Protein AF-A0A8T4QTR8-F1 (afdb_monomer_lite)

pLDDT: mean 73.69, std 17.71, range [35.28, 96.38]

Radius of gyration: 70.91 Å; chains: 1; bounding box: 138×70×198 Å

Secondary structure (DSSP, 8-state):
-------HHHHHHHHHTTB-TTS-B-HHHHHHHHHHHHHHHHHHHHH----HHHHHHHHHHHHHHHHHHHTS-HHHHHHHHHHHHHHHHHHHHHHHHHHHHHHHHHHHHHHHHHHHHHHHHHHHHTT--TTHHHHTTS---HHHHHHHHHHHHHHHHHHHHHHHHHHHHHHHHHHHHHHHHHHHHHHHHHHHHHHHHHHHHHHHHHHHHHHHHHHHHHHHHHHHHHHHHHHHHHHHHHHHHHHHHHHHHHHHHHHHHHHHHHHHHHHHHHHHHHHHHHHHHHHHHHHHHHHHHHHHHHHHHHHHHHHHHHHHHSS---HHHHHHHHHHHHHTT-HHHHHHHHHHHHHHH--HHHHHHHHHHHHHTT-HHHHHHHHHHHHHH-TT-HHHHHHHHHHHHHHHHHHHHHHHTT-HHHHHHHHHHHHHH-TT-HHHHHHHHHHHHHTT-HHHHHHHHHTS-TTSTHHHHHHHHHHHHS---

Foldseek 3Di:
DPDDPDDLVNLVVVQVVQQDPVRDGPVVVNVVVVVVVVVVLVVVCVVDPDDPVSVVSVVVVVVSVVVVVVPDPPVVNVVVLVVVLVVLVVVLVVLVVVLVVLVVVLVVLVVVLVVLVVVLVVLVVVVDDPVVVVVVVDDDDPVVVVVSVVVNVVSVVVSVVSVVVSVVSVVVSVVSVVVSVVSVVVSVVSVVVVVVVVVVVVVVVVVVVVVVVVVVVVVVVVVVVVVVVVVVVVVVVVVVVVVVVVVVVVVVVVVVVVVVVVVVVVVVVVVVVVVVVVVVVVVVVVVVVVVVVVVVVVVVVVVVVVVVVVVVPPDDDDLVVLLVVLVVCVVVVVLVVSLVSLVVSCVVPNDLVSLQSNLVSCVVVVNLLSSLQSLLSSCVVPVPPVSSVVSNVVSLVVLLVQLVVCVVVLVLVSNLVSLVSNCSSPVLDLSSLQSNLVSCVVVVVLVSSLVSLVSHDPPDPSVVSNVVSCVVPDPDD

Structure (mmCIF, N/CA/C/O backbone):
data_AF-A0A8T4QTR8-F1
#
_entry.id   AF-A0A8T4QTR8-F1
#
loop_
_atom_site.group_PDB
_atom_site.id
_atom_site.type_symbol
_atom_site.label_atom_id
_atom_site.label_alt_id
_atom_site.label_comp_id
_atom_site.label_asym_id
_atom_site.label_entity_id
_atom_site.label_seq_id
_atom_site.pdbx_PDB_ins_code
_atom_site.Cartn_x
_atom_site.Cartn_y
_atom_site.Cartn_z
_atom_site.occupancy
_atom_site.B_iso_or_equiv
_atom_site.auth_seq_id
_atom_site.auth_comp_id
_atom_site.auth_asym_id
_atom_site.auth_atom_id
_atom_site.pdbx_PDB_model_num
ATOM 1 N N . MET A 1 1 ? 5.117 -8.647 62.233 1.00 35.28 1 MET A N 1
ATOM 2 C CA . MET A 1 1 ? 3.847 -9.355 62.483 1.00 35.28 1 MET A CA 1
ATOM 3 C C . MET A 1 1 ? 3.310 -9.824 61.140 1.00 35.28 1 MET A C 1
ATOM 5 O O . MET A 1 1 ? 2.386 -9.242 60.594 1.00 35.28 1 MET A O 1
ATOM 9 N N . ALA A 1 2 ? 4.007 -10.795 60.562 1.00 36.03 2 ALA A N 1
ATOM 10 C CA . ALA A 1 2 ? 3.482 -11.657 59.514 1.00 36.03 2 ALA A CA 1
ATOM 11 C C . ALA A 1 2 ? 3.079 -12.959 60.226 1.00 36.03 2 ALA A C 1
ATOM 13 O O . ALA A 1 2 ? 3.662 -13.251 61.270 1.00 36.03 2 ALA A O 1
ATOM 14 N N . ASP A 1 3 ? 2.081 -13.654 59.689 1.00 39.19 3 ASP A N 1
ATOM 15 C CA . ASP A 1 3 ? 1.250 -14.703 60.306 1.00 39.19 3 ASP A CA 1
ATOM 16 C C . ASP A 1 3 ? 0.107 -14.160 61.172 1.00 39.19 3 ASP A C 1
ATOM 18 O O . ASP A 1 3 ? 0.117 -14.214 62.400 1.00 39.19 3 ASP A O 1
ATOM 22 N N . ASN A 1 4 ? -0.910 -13.619 60.495 1.00 38.12 4 ASN A N 1
ATOM 23 C CA . ASN A 1 4 ? -2.220 -13.364 61.087 1.00 38.12 4 ASN A CA 1
ATOM 24 C C . ASN A 1 4 ? -3.255 -14.289 60.411 1.00 38.12 4 ASN A C 1
ATOM 26 O O . ASN A 1 4 ? -3.691 -13.965 59.305 1.00 38.12 4 ASN A O 1
ATOM 30 N N . PRO A 1 5 ? -3.643 -15.423 61.026 1.00 39.50 5 PRO A N 1
ATOM 31 C CA . PRO A 1 5 ? -4.573 -16.407 60.453 1.00 39.50 5 PRO A CA 1
ATOM 32 C C . PRO A 1 5 ? -6.043 -15.980 60.631 1.00 39.50 5 PRO A C 1
ATOM 34 O O . PRO A 1 5 ? -6.904 -16.760 61.018 1.00 39.50 5 PRO A O 1
ATOM 37 N N . PHE A 1 6 ? -6.330 -14.683 60.498 1.00 49.12 6 PHE A N 1
ATOM 38 C CA . PHE A 1 6 ? -7.639 -14.110 60.831 1.00 49.12 6 PHE A CA 1
ATOM 39 C C . PHE A 1 6 ? -8.068 -13.057 59.812 1.00 49.12 6 PHE A C 1
ATOM 41 O O . PHE A 1 6 ? -8.551 -11.975 60.151 1.00 49.12 6 PHE A O 1
ATOM 48 N N . THR A 1 7 ? -7.889 -13.363 58.530 1.00 48.06 7 THR A N 1
ATOM 49 C CA . THR A 1 7 ? -8.522 -12.579 57.467 1.00 48.06 7 THR A CA 1
ATOM 50 C C . THR A 1 7 ? -9.930 -13.124 57.221 1.00 48.06 7 THR A C 1
ATOM 52 O O . THR A 1 7 ? -10.132 -14.333 57.187 1.00 48.06 7 THR A O 1
ATOM 55 N N . GLY A 1 8 ? -10.929 -12.252 57.025 1.00 46.72 8 GLY A N 1
ATOM 56 C CA . GLY A 1 8 ? -12.316 -12.655 56.714 1.00 46.72 8 GLY A CA 1
ATOM 57 C C . GLY A 1 8 ? -12.463 -13.531 55.456 1.00 46.72 8 GLY A C 1
ATOM 58 O O . GLY A 1 8 ? -13.538 -14.059 55.191 1.00 46.72 8 GLY A O 1
ATOM 59 N N . LEU A 1 9 ? -11.375 -13.714 54.703 1.00 45.72 9 LEU A N 1
ATOM 60 C CA . LEU A 1 9 ? -11.247 -14.656 53.598 1.00 45.72 9 LEU A CA 1
ATOM 61 C C . LEU A 1 9 ? -11.199 -16.119 54.064 1.00 45.72 9 LEU A C 1
ATOM 63 O O . LEU A 1 9 ? -11.743 -16.968 53.368 1.00 45.72 9 LEU A O 1
ATOM 67 N N . GLU A 1 10 ? -10.620 -16.419 55.230 1.00 54.22 10 GLU A N 1
ATOM 68 C CA . GLU A 1 10 ? -10.516 -17.796 55.742 1.00 54.22 10 GLU A CA 1
ATOM 69 C C . GLU A 1 10 ? -11.869 -18.330 56.213 1.00 54.22 10 GLU A C 1
ATOM 71 O O . GLU A 1 10 ? -12.256 -19.424 55.823 1.00 54.22 10 GLU A O 1
ATOM 76 N N . LEU A 1 11 ? -12.649 -17.523 56.944 1.00 53.59 11 LEU A N 1
ATOM 77 C CA . LEU A 1 11 ? -14.011 -17.902 57.341 1.00 53.59 11 LEU A CA 1
ATOM 78 C C . LEU A 1 11 ? -14.922 -18.055 56.113 1.00 53.59 11 LEU A C 1
ATOM 80 O O . LEU A 1 11 ? -15.773 -18.934 56.067 1.00 53.59 11 LEU A O 1
ATOM 84 N N . ARG A 1 12 ? -14.732 -17.217 55.087 1.00 51.62 12 ARG A N 1
ATOM 85 C CA . ARG A 1 12 ? -15.481 -17.322 53.829 1.00 51.62 12 ARG A CA 1
ATOM 86 C C . ARG A 1 12 ? -15.112 -18.587 53.049 1.00 51.62 12 ARG A C 1
ATOM 88 O O . ARG A 1 12 ? -15.999 -19.188 52.456 1.00 51.62 12 ARG A O 1
ATOM 95 N N . ALA A 1 13 ? -13.841 -18.987 53.062 1.00 53.78 13 ALA A N 1
ATOM 96 C CA . ALA A 1 13 ? -13.378 -20.240 52.470 1.00 53.78 13 ALA A CA 1
ATOM 97 C C . ALA A 1 13 ? -13.906 -21.465 53.236 1.00 53.78 13 ALA A C 1
ATOM 99 O O . ALA A 1 13 ? -14.426 -22.381 52.616 1.00 53.78 13 ALA A O 1
ATOM 100 N N . GLU A 1 14 ? -13.869 -21.437 54.569 1.00 60.19 14 GLU A N 1
ATOM 101 C CA . GLU A 1 14 ? -14.395 -22.505 55.432 1.00 60.19 14 GLU A CA 1
ATOM 102 C C . GLU A 1 14 ? -15.915 -22.675 55.262 1.00 60.19 14 GLU A C 1
ATOM 104 O O . GLU A 1 14 ? -16.424 -23.788 55.243 1.00 60.19 14 GLU A O 1
ATOM 109 N N . LEU A 1 15 ? -16.652 -21.579 55.052 1.00 56.47 15 LEU A N 1
ATOM 110 C CA . LEU A 1 15 ? -18.098 -21.613 54.799 1.00 56.47 15 LEU A CA 1
ATOM 111 C C . LEU A 1 15 ? -18.472 -22.059 53.372 1.00 56.47 15 LEU A C 1
ATOM 113 O O . LEU A 1 15 ? -19.600 -22.507 53.157 1.00 56.47 15 LEU A O 1
ATOM 117 N N . LEU A 1 16 ? -17.552 -21.958 52.405 1.00 58.28 16 LEU A N 1
ATOM 118 C CA . LEU A 1 16 ? -17.767 -22.414 51.025 1.00 58.28 16 LEU A CA 1
ATOM 119 C C . LEU A 1 16 ? -17.803 -23.945 50.913 1.00 58.28 16 LEU A C 1
ATOM 121 O O . LEU A 1 16 ? -18.502 -24.460 50.043 1.00 58.28 16 LEU A O 1
ATOM 125 N N . ASP A 1 17 ? -17.147 -24.666 51.824 1.00 65.12 17 ASP A N 1
ATOM 126 C CA . ASP A 1 17 ? -17.184 -26.136 51.877 1.00 65.12 17 ASP A CA 1
ATOM 127 C C . ASP A 1 17 ? -18.569 -26.690 52.271 1.00 65.12 17 ASP A C 1
ATOM 129 O O . ASP A 1 17 ? -18.855 -27.869 52.066 1.00 65.12 17 ASP A O 1
ATOM 133 N N . TYR A 1 18 ? -19.460 -25.833 52.782 1.00 60.97 18 TYR A N 1
ATOM 134 C CA . TYR A 1 18 ? -20.835 -26.176 53.171 1.00 60.97 18 TYR A CA 1
ATOM 135 C C . TYR A 1 18 ? -21.886 -25.744 52.134 1.00 60.97 18 TYR A C 1
ATOM 137 O O . TYR A 1 18 ? -23.094 -25.762 52.412 1.00 60.97 18 TYR A O 1
ATOM 145 N N . VAL A 1 19 ? -21.438 -25.357 50.933 1.00 55.28 19 VAL A N 1
ATOM 146 C CA . VAL A 1 19 ? -22.296 -25.116 49.767 1.00 55.28 19 VAL A CA 1
ATOM 147 C C . VAL A 1 19 ? -22.664 -26.457 49.142 1.00 55.28 19 VAL A C 1
ATOM 149 O O . VAL A 1 19 ? -21.808 -27.220 48.696 1.00 55.28 19 VAL A O 1
ATOM 152 N N . LYS A 1 20 ? -23.960 -26.757 49.092 1.00 59.62 20 LYS A N 1
ATOM 153 C CA . LYS A 1 20 ? -24.476 -27.938 48.401 1.00 59.62 20 LYS A CA 1
ATOM 154 C C . LYS A 1 20 ? -24.263 -27.804 46.887 1.00 59.62 20 LYS A C 1
ATOM 156 O O . LYS A 1 20 ? -24.171 -26.692 46.370 1.00 59.62 20 LYS A O 1
ATOM 161 N N . PRO A 1 21 ? -24.268 -28.919 46.134 1.00 53.31 21 PRO A N 1
ATOM 162 C CA . PRO A 1 21 ? -24.103 -28.894 44.677 1.00 53.31 21 PRO A CA 1
ATOM 163 C C . PRO A 1 21 ? -25.134 -28.037 43.924 1.00 53.31 21 PRO A C 1
ATOM 165 O O . PRO A 1 21 ? -24.883 -27.637 42.791 1.00 53.31 21 PRO A O 1
ATOM 168 N N . ASP A 1 22 ? -26.289 -27.763 44.537 1.00 56.75 22 ASP A N 1
ATOM 169 C CA . ASP A 1 22 ? -27.347 -26.902 43.998 1.00 56.75 22 ASP A CA 1
ATOM 170 C C . ASP A 1 22 ? -27.155 -25.406 44.321 1.00 56.75 22 ASP A C 1
ATOM 172 O O . ASP A 1 22 ? -28.000 -24.587 43.963 1.00 56.75 22 ASP A O 1
ATOM 176 N N . GLY A 1 23 ? -26.049 -25.037 44.975 1.00 48.72 23 GLY A N 1
ATOM 177 C CA . GLY A 1 23 ? -25.730 -23.665 45.367 1.00 48.72 23 GLY A CA 1
ATOM 178 C C . GLY A 1 23 ? -26.391 -23.207 46.669 1.00 48.72 23 GLY A C 1
ATOM 179 O O . GLY A 1 23 ? -26.149 -22.079 47.091 1.00 48.72 23 GLY A O 1
ATOM 180 N N . SER A 1 24 ? -27.194 -24.053 47.324 1.00 55.78 24 SER A N 1
ATOM 181 C CA . SER A 1 24 ? -27.795 -23.740 48.624 1.00 55.78 24 SER A CA 1
ATOM 182 C C . SER A 1 24 ? -26.872 -24.124 49.784 1.00 55.78 24 SER A C 1
ATOM 184 O O . SER A 1 24 ? -26.074 -25.054 49.698 1.00 55.78 24 SER A O 1
ATOM 186 N N . TYR A 1 25 ? -26.960 -23.416 50.904 1.00 59.28 25 TYR A N 1
ATOM 187 C CA . TYR A 1 25 ? -26.072 -23.631 52.047 1.00 59.28 25 TYR A CA 1
ATOM 188 C C . TYR A 1 25 ? -26.651 -24.646 53.048 1.00 59.28 25 TYR A C 1
ATOM 190 O O . TYR A 1 25 ? -27.859 -24.666 53.308 1.00 59.28 25 TYR A O 1
ATOM 198 N N . ASN A 1 26 ? -25.808 -25.482 53.670 1.00 67.31 26 ASN A N 1
ATOM 199 C CA . ASN A 1 26 ? -26.235 -26.307 54.807 1.00 67.31 26 ASN A CA 1
ATOM 200 C C . ASN A 1 26 ? -26.279 -25.480 56.105 1.00 67.31 26 ASN A C 1
ATOM 202 O O . ASN A 1 26 ? -25.357 -25.495 56.918 1.00 67.31 26 ASN A O 1
ATOM 206 N N . LEU A 1 27 ? -27.374 -24.740 56.294 1.00 53.59 27 LEU A N 1
ATOM 207 C CA . LEU A 1 27 ? -27.532 -23.756 57.372 1.00 53.59 27 LEU A CA 1
ATOM 208 C C . LEU A 1 27 ? -27.336 -24.327 58.787 1.00 53.59 27 LEU A C 1
ATOM 210 O O . LEU A 1 27 ? -26.808 -23.626 59.643 1.00 53.59 27 LEU A O 1
ATOM 214 N N . ALA A 1 28 ? -27.707 -25.587 59.036 1.00 56.06 28 ALA A N 1
ATOM 215 C CA . ALA A 1 28 ? -27.537 -26.214 60.350 1.00 56.06 28 ALA A CA 1
ATOM 216 C C . ALA A 1 28 ? -26.058 -26.485 60.686 1.00 56.06 28 ALA A C 1
ATOM 218 O O . ALA A 1 28 ? -25.640 -26.332 61.833 1.00 56.06 28 ALA A O 1
ATOM 219 N N . GLU A 1 29 ? -25.256 -26.854 59.685 1.00 60.50 29 GLU A N 1
ATOM 220 C CA . GLU A 1 29 ? -23.811 -27.049 59.845 1.00 60.50 29 GLU A CA 1
ATOM 221 C C . GLU A 1 29 ? -23.084 -25.708 59.944 1.00 60.50 29 GLU A C 1
ATOM 223 O O . GLU A 1 29 ? -22.219 -25.547 60.801 1.00 60.50 29 GLU A O 1
ATOM 228 N N . ILE A 1 30 ? -23.505 -24.709 59.164 1.00 57.19 30 ILE A N 1
ATOM 229 C CA . ILE A 1 30 ? -22.974 -23.342 59.250 1.00 57.19 30 ILE A CA 1
ATOM 230 C C . ILE A 1 30 ? -23.257 -22.728 60.623 1.00 57.19 30 ILE A C 1
ATOM 232 O O . ILE A 1 30 ? -22.366 -22.140 61.234 1.00 57.19 30 ILE A O 1
ATOM 236 N N . GLU A 1 31 ? -24.469 -22.900 61.155 1.00 53.94 31 GLU A N 1
ATOM 237 C CA . GLU A 1 31 ? -24.820 -22.449 62.501 1.00 53.94 31 GLU A CA 1
ATOM 238 C C . GLU A 1 31 ? -23.955 -23.139 63.567 1.00 53.94 31 GLU A C 1
ATOM 240 O O . GLU A 1 31 ? -23.493 -22.485 64.506 1.00 53.94 31 GLU A O 1
ATOM 245 N N . LEU A 1 32 ? -23.683 -24.440 63.414 1.00 64.75 32 LEU A N 1
ATOM 246 C CA . LEU A 1 32 ? -22.829 -25.200 64.326 1.00 64.75 32 LEU A CA 1
ATOM 247 C C . LEU A 1 32 ? -21.375 -24.704 64.291 1.00 64.75 32 LEU A C 1
ATOM 249 O O . LEU A 1 32 ? -20.783 -24.481 65.350 1.00 64.75 32 LEU A O 1
ATOM 253 N N . VAL A 1 33 ? -20.824 -24.479 63.095 1.00 63.09 33 VAL A N 1
ATOM 254 C CA . VAL A 1 33 ? -19.463 -23.960 62.885 1.00 63.09 33 VAL A CA 1
ATOM 255 C C . VAL A 1 33 ? -19.334 -22.548 63.454 1.00 63.09 33 VAL A C 1
ATOM 257 O O . VAL A 1 33 ? -18.412 -22.277 64.224 1.00 63.09 33 VAL A O 1
ATOM 260 N N . LEU A 1 34 ? -20.296 -21.662 63.178 1.00 58.06 34 LEU A N 1
ATOM 261 C CA . LEU A 1 34 ? -20.297 -20.297 63.708 1.00 58.06 34 LEU A CA 1
ATOM 262 C C . LEU A 1 34 ? -20.436 -20.279 65.236 1.00 58.06 34 LEU A C 1
ATOM 264 O O . LEU A 1 34 ? -19.686 -19.570 65.909 1.00 58.06 34 LEU A O 1
ATOM 268 N N . LYS A 1 35 ? -21.336 -21.088 65.812 1.00 61.47 35 LYS A N 1
ATOM 269 C CA . LYS A 1 35 ? -21.486 -21.212 67.273 1.00 61.47 35 LYS A CA 1
ATOM 270 C C . LYS A 1 35 ? -20.213 -21.742 67.928 1.00 61.47 35 LYS A C 1
ATOM 272 O O . LYS A 1 35 ? -19.802 -21.215 68.963 1.00 61.47 35 LYS A O 1
ATOM 277 N N . GLN A 1 36 ? -19.575 -22.749 67.334 1.00 66.25 36 GLN A N 1
ATOM 278 C CA . GLN A 1 36 ? -18.326 -23.311 67.840 1.00 66.25 36 GLN A CA 1
ATOM 279 C C . GLN A 1 36 ? -17.182 -22.293 67.744 1.00 66.25 36 GLN A C 1
ATOM 281 O O . GLN A 1 36 ? -16.466 -22.088 68.723 1.00 66.25 36 GLN A O 1
ATOM 286 N N . ARG A 1 37 ? -17.085 -21.547 66.639 1.00 62.25 37 ARG A N 1
ATOM 287 C CA . ARG A 1 37 ? -16.066 -20.508 66.448 1.00 62.25 37 ARG A CA 1
ATOM 288 C C . ARG A 1 37 ? -16.239 -19.329 67.404 1.00 62.25 37 ARG A C 1
ATOM 290 O O . ARG A 1 37 ? -15.265 -18.886 68.004 1.00 62.25 37 ARG A O 1
ATOM 297 N N . ILE A 1 38 ? -17.471 -18.860 67.613 1.00 57.78 38 ILE A N 1
ATOM 298 C CA . ILE A 1 38 ? -17.786 -17.821 68.609 1.00 57.78 38 ILE A CA 1
ATOM 299 C C . ILE A 1 38 ? -17.429 -18.311 70.015 1.00 57.78 38 ILE A C 1
ATOM 301 O O . ILE A 1 38 ? -16.850 -17.564 70.804 1.00 57.78 38 ILE A O 1
ATOM 305 N N . LYS A 1 39 ? -17.728 -19.572 70.336 1.00 64.81 39 LYS A N 1
ATOM 306 C CA . LYS A 1 39 ? -17.386 -20.181 71.626 1.00 64.81 39 LYS A CA 1
ATOM 307 C C . LYS A 1 39 ? -15.872 -20.269 71.830 1.00 64.81 39 LYS A C 1
ATOM 309 O O . LYS A 1 39 ? -15.402 -19.968 72.927 1.00 64.81 39 LYS A O 1
ATOM 314 N N . ASP A 1 40 ? -15.115 -20.621 70.796 1.00 64.38 40 ASP A N 1
ATOM 315 C CA . ASP A 1 40 ? -13.654 -20.702 70.851 1.00 64.38 40 ASP A CA 1
ATOM 316 C C . ASP A 1 40 ? -13.012 -19.313 70.971 1.00 64.38 40 ASP A C 1
ATOM 318 O O . ASP A 1 40 ? -12.158 -19.116 71.834 1.00 64.38 40 ASP A O 1
ATOM 322 N N . LEU A 1 41 ? -13.516 -18.318 70.233 1.00 57.28 41 LEU A N 1
ATOM 323 C CA . LEU A 1 41 ? -13.106 -16.914 70.362 1.00 57.28 41 LEU A CA 1
ATOM 324 C C . LEU A 1 41 ? -13.431 -16.344 71.749 1.00 57.28 41 LEU A C 1
ATOM 326 O O . LEU A 1 41 ? -12.626 -15.619 72.330 1.00 57.28 41 LEU A O 1
ATOM 330 N N . THR A 1 42 ? -14.576 -16.716 72.324 1.00 55.53 42 THR A N 1
ATOM 331 C CA . THR A 1 42 ? -14.978 -16.294 73.676 1.00 55.53 42 THR A CA 1
ATOM 332 C C . THR A 1 42 ? -14.103 -16.952 74.750 1.00 55.53 42 THR A C 1
ATOM 334 O O . THR A 1 42 ? -13.719 -16.302 75.722 1.00 55.53 42 THR A O 1
ATOM 337 N N . LYS A 1 43 ? -13.713 -18.223 74.568 1.00 61.00 43 LYS A N 1
ATOM 338 C CA . LYS A 1 43 ? -12.739 -18.901 75.442 1.00 61.00 43 LYS A CA 1
ATOM 339 C C . LYS A 1 43 ? -11.350 -18.269 75.350 1.00 61.00 43 LYS A C 1
ATOM 341 O O . LYS A 1 43 ? -10.730 -18.048 76.386 1.00 61.00 43 LYS A O 1
ATOM 346 N N . GLN A 1 44 ? -10.888 -17.938 74.144 1.00 54.25 44 GLN A N 1
ATOM 347 C CA . GLN A 1 44 ? -9.620 -17.233 73.925 1.00 54.25 44 GLN A CA 1
ATOM 348 C C . GLN A 1 44 ? -9.636 -15.826 74.545 1.00 54.25 44 GLN A C 1
ATOM 350 O O . GLN A 1 44 ? -8.667 -15.414 75.177 1.00 54.25 44 GLN A O 1
ATOM 355 N N . TYR A 1 45 ? -10.765 -15.120 74.444 1.00 47.75 45 TYR A N 1
ATOM 356 C CA . TYR A 1 45 ? -10.983 -13.810 75.062 1.00 47.75 45 TYR A CA 1
ATOM 35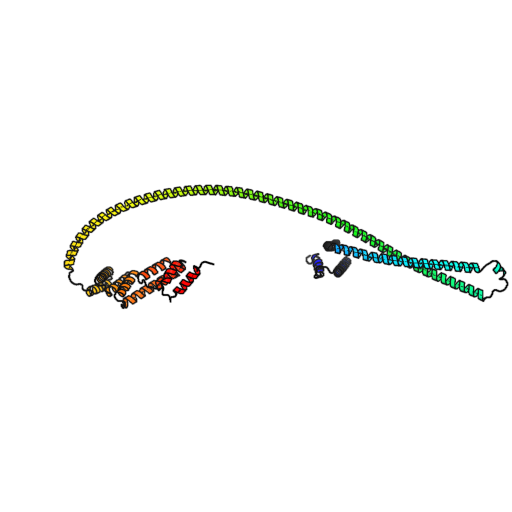7 C C . TYR A 1 45 ? -10.962 -13.858 76.599 1.00 47.75 45 TYR A C 1
ATOM 359 O O . TYR A 1 45 ? -10.482 -12.932 77.248 1.00 47.75 45 TYR A O 1
ATOM 367 N N . HIS A 1 46 ? -11.457 -14.941 77.205 1.00 48.59 46 HIS A N 1
ATOM 368 C CA . HIS A 1 46 ? -11.403 -15.123 78.657 1.00 48.59 46 HIS A CA 1
ATOM 369 C C . HIS A 1 46 ? -10.042 -15.610 79.176 1.00 48.59 46 HIS A C 1
ATOM 371 O O . HIS A 1 46 ? -9.738 -15.362 80.344 1.00 48.59 46 HIS A O 1
ATOM 377 N N . ALA A 1 47 ? -9.227 -16.253 78.334 1.00 48.78 47 ALA A N 1
ATOM 378 C CA . ALA A 1 47 ? -7.864 -16.666 78.675 1.00 48.78 47 ALA A CA 1
ATOM 379 C C . ALA A 1 47 ? -6.875 -15.482 78.699 1.00 48.78 47 ALA A C 1
ATOM 381 O O . ALA A 1 47 ? -6.031 -15.417 79.588 1.00 48.78 47 ALA A O 1
ATOM 382 N N . ASP A 1 48 ? -7.046 -14.503 77.806 1.00 47.72 48 ASP A N 1
ATOM 383 C CA . ASP A 1 48 ? -6.176 -13.328 77.700 1.00 47.72 48 ASP A CA 1
ATOM 384 C C . ASP A 1 48 ? -6.913 -12.050 78.126 1.00 47.72 48 ASP A C 1
ATOM 386 O O . ASP A 1 48 ? -7.394 -11.264 77.303 1.00 47.72 48 ASP A O 1
ATOM 390 N N . LYS A 1 49 ? -6.999 -11.798 79.436 1.00 48.84 49 LYS A N 1
ATOM 391 C CA . LYS A 1 49 ? -7.397 -10.475 79.935 1.00 48.84 49 LYS A CA 1
ATOM 392 C C . LYS A 1 49 ? -6.271 -9.485 79.649 1.00 48.84 49 LYS A C 1
ATOM 394 O O . LYS A 1 49 ? -5.364 -9.405 80.467 1.00 48.84 49 LYS A O 1
ATOM 399 N N . VAL A 1 50 ? -6.357 -8.752 78.533 1.00 47.47 50 VAL A N 1
ATOM 400 C CA . VAL A 1 50 ? -5.861 -7.372 78.296 1.00 47.47 50 VAL A CA 1
ATOM 401 C C . VAL A 1 50 ? -5.754 -7.133 76.781 1.00 47.47 50 VAL A C 1
ATOM 403 O O . VAL A 1 50 ? -4.914 -7.728 76.126 1.00 47.47 50 VAL A O 1
ATOM 406 N N . GLU A 1 51 ? -6.652 -6.300 76.232 1.00 47.94 51 GLU A N 1
ATOM 407 C CA . GLU A 1 51 ? -6.398 -5.220 75.248 1.00 47.94 51 GLU A CA 1
ATOM 408 C C . GLU A 1 51 ? -7.668 -4.830 74.470 1.00 47.94 51 GLU A C 1
ATOM 410 O O . GLU A 1 51 ? -8.429 -5.669 73.988 1.00 47.94 51 GLU A O 1
ATOM 415 N N . LYS A 1 52 ? -7.871 -3.514 74.305 1.00 47.62 52 LYS A N 1
ATOM 416 C CA . LYS A 1 52 ? -8.955 -2.902 73.511 1.00 47.62 52 LYS A CA 1
ATOM 417 C C . LYS A 1 52 ? -8.981 -3.380 72.046 1.00 47.62 52 LYS A C 1
ATOM 419 O O . LYS A 1 52 ? -10.055 -3.392 71.454 1.00 47.62 52 LYS A O 1
ATOM 424 N N . GLY A 1 53 ? -7.844 -3.821 71.496 1.00 49.47 53 GLY A N 1
ATOM 425 C CA . GLY A 1 53 ? -7.729 -4.299 70.111 1.00 49.47 53 GLY A CA 1
ATOM 426 C C . GLY A 1 53 ? -8.564 -5.549 69.811 1.00 49.47 53 GLY A C 1
ATOM 427 O O . GLY A 1 53 ? -9.248 -5.596 68.793 1.00 49.47 53 GLY A O 1
ATOM 428 N N . LYS A 1 54 ? -8.637 -6.509 70.745 1.00 48.72 54 LYS A N 1
ATOM 429 C CA . LYS A 1 54 ? -9.424 -7.745 70.560 1.00 48.72 54 LYS A CA 1
ATOM 430 C C . LYS A 1 54 ? -10.941 -7.499 70.592 1.00 48.72 54 LYS A C 1
ATOM 432 O O . LYS A 1 54 ? -11.708 -8.258 70.006 1.00 48.72 54 LYS A O 1
ATOM 437 N N . HIS A 1 55 ? -11.401 -6.419 71.236 1.00 46.16 55 HIS A N 1
ATOM 438 C CA . HIS A 1 55 ? -12.819 -6.036 71.214 1.00 46.16 55 HIS A CA 1
ATOM 439 C C . HIS A 1 55 ? -13.242 -5.500 69.839 1.00 46.16 55 HIS A C 1
ATOM 441 O O . HIS A 1 55 ? -14.312 -5.855 69.349 1.00 46.16 55 HIS A O 1
ATOM 447 N N . GLU A 1 56 ? -12.386 -4.712 69.184 1.00 50.12 56 GLU A N 1
ATOM 448 C CA . GLU A 1 56 ? -12.605 -4.258 67.804 1.00 50.12 56 GLU A CA 1
ATOM 449 C C . GLU A 1 56 ? -12.525 -5.405 66.787 1.00 50.12 56 GLU A C 1
ATOM 451 O O . GLU A 1 56 ? -13.193 -5.361 65.756 1.00 50.12 56 GLU A O 1
ATOM 456 N N . GLU A 1 57 ? -11.744 -6.448 67.071 1.00 52.09 57 GLU A N 1
ATOM 457 C CA . GLU A 1 57 ? -11.666 -7.661 66.247 1.00 52.09 57 GLU A CA 1
ATOM 458 C C . GLU A 1 57 ? -12.924 -8.526 66.366 1.00 52.09 57 GLU A C 1
ATOM 460 O O . GLU A 1 57 ? -13.460 -8.963 65.349 1.00 52.09 57 GLU A O 1
ATOM 465 N N . ILE A 1 58 ? -13.469 -8.695 67.577 1.00 47.12 58 ILE A N 1
ATOM 466 C CA . ILE A 1 58 ? -14.774 -9.345 67.785 1.00 47.12 58 ILE A CA 1
ATOM 467 C C . ILE A 1 58 ? -15.887 -8.533 67.105 1.00 47.12 58 ILE A C 1
ATOM 469 O O . ILE A 1 58 ? -16.735 -9.105 66.424 1.00 47.12 58 ILE A O 1
ATOM 473 N N . GLN A 1 59 ? -15.863 -7.202 67.217 1.00 50.25 59 GLN A N 1
ATOM 474 C CA . GLN A 1 59 ? -16.808 -6.315 66.526 1.00 50.25 59 GLN A CA 1
ATOM 475 C C . GLN A 1 59 ? -16.684 -6.426 64.995 1.00 50.25 59 GLN A C 1
ATOM 477 O O . GLN A 1 59 ? -17.703 -6.473 64.309 1.00 50.25 59 GLN A O 1
ATOM 482 N N . ARG A 1 60 ? -15.464 -6.546 64.449 1.00 54.03 60 ARG A N 1
ATOM 483 C CA . ARG A 1 60 ? -15.225 -6.783 63.013 1.00 54.03 60 ARG A CA 1
ATOM 484 C C . ARG A 1 60 ? -15.685 -8.165 62.553 1.00 54.03 60 ARG A C 1
ATOM 486 O O . ARG A 1 60 ? -16.282 -8.263 61.485 1.00 54.03 60 ARG A O 1
ATOM 493 N N . ALA A 1 61 ? -15.466 -9.214 63.342 1.00 47.88 61 ALA A N 1
ATOM 494 C CA . ALA A 1 61 ? -15.965 -10.556 63.041 1.00 47.88 61 ALA A CA 1
ATOM 495 C C . ALA A 1 61 ? -17.504 -10.599 63.058 1.00 47.88 61 ALA A C 1
ATOM 497 O O . ALA A 1 61 ? -18.113 -11.169 62.156 1.00 47.88 61 ALA A O 1
ATOM 498 N N . ILE A 1 62 ? -18.137 -9.912 64.017 1.00 47.91 62 ILE A N 1
ATOM 499 C CA . ILE A 1 62 ? -19.596 -9.730 64.075 1.00 47.91 62 ILE A CA 1
ATOM 500 C C . ILE A 1 62 ? -20.099 -8.918 62.873 1.00 47.91 62 ILE A C 1
ATOM 502 O O . ILE A 1 62 ? -21.115 -9.279 62.287 1.00 47.91 62 ILE A O 1
ATOM 506 N N . ALA A 1 63 ? -19.403 -7.850 62.475 1.00 50.53 63 ALA A N 1
ATOM 507 C CA . ALA A 1 63 ? -19.753 -7.061 61.293 1.00 50.53 63 ALA A CA 1
ATOM 508 C C . ALA A 1 63 ? -19.623 -7.878 59.996 1.00 50.53 63 ALA A C 1
ATOM 510 O O . ALA A 1 63 ? -20.514 -7.835 59.159 1.00 50.53 63 ALA A O 1
ATOM 511 N N . THR A 1 64 ? -18.579 -8.702 59.876 1.00 49.69 64 THR A N 1
ATOM 512 C CA . THR A 1 64 ? -18.355 -9.582 58.715 1.00 49.69 64 THR A CA 1
ATOM 513 C C . THR A 1 64 ? -19.405 -10.695 58.644 1.00 49.69 64 THR A C 1
ATOM 515 O O . THR A 1 64 ? -19.897 -11.008 57.566 1.00 49.69 64 THR A O 1
ATOM 518 N N . ALA A 1 65 ? -19.810 -11.259 59.788 1.00 46.25 65 ALA A N 1
ATOM 519 C CA . ALA A 1 65 ? -20.919 -12.211 59.858 1.00 46.25 65 ALA A CA 1
ATOM 520 C C . ALA A 1 65 ? -22.267 -11.554 59.505 1.00 46.25 65 ALA A C 1
ATOM 522 O O . ALA A 1 65 ? -23.090 -12.165 58.829 1.00 46.25 65 ALA A O 1
ATOM 523 N N . LYS A 1 66 ? -22.479 -10.291 59.904 1.00 46.91 66 LYS A N 1
ATOM 524 C CA . LYS A 1 66 ? -23.648 -9.492 59.501 1.00 46.91 66 LYS A CA 1
ATOM 525 C C . LYS A 1 66 ? -23.655 -9.174 58.005 1.00 46.91 66 LYS A C 1
ATOM 527 O O . LYS A 1 66 ? -24.718 -9.240 57.401 1.00 46.91 66 LYS A O 1
ATOM 532 N N . ASP A 1 67 ? -22.503 -8.875 57.407 1.00 51.66 67 ASP A N 1
ATOM 533 C CA . ASP A 1 67 ? -22.381 -8.668 55.960 1.00 51.66 67 ASP A CA 1
ATOM 534 C C . ASP A 1 67 ? -22.565 -9.980 55.176 1.00 51.66 67 ASP A C 1
ATOM 536 O O . ASP A 1 67 ? -23.219 -9.974 54.142 1.00 51.66 67 ASP A O 1
ATOM 540 N N . ALA A 1 68 ? -22.107 -11.128 55.689 1.00 47.91 68 ALA A N 1
ATOM 541 C CA . ALA A 1 68 ? -22.379 -12.436 55.079 1.00 47.91 68 ALA A CA 1
ATOM 542 C C . ALA A 1 68 ? -23.871 -12.828 55.142 1.00 47.91 68 ALA A C 1
ATOM 544 O O . ALA A 1 68 ? -24.388 -13.448 54.217 1.00 47.91 68 ALA A O 1
ATOM 545 N N . LEU A 1 69 ? -24.584 -12.423 56.200 1.00 45.38 69 LEU A N 1
ATOM 546 C CA . LEU A 1 69 ? -26.044 -12.562 56.309 1.00 45.38 69 LEU A CA 1
ATOM 547 C C . LEU A 1 69 ? -26.804 -11.609 55.367 1.00 45.38 69 LEU A C 1
ATOM 549 O O . LEU A 1 69 ? -27.960 -11.862 55.047 1.00 45.38 69 LEU A O 1
ATOM 553 N N . ARG A 1 70 ? -26.170 -10.521 54.916 1.00 47.09 70 ARG A N 1
ATOM 554 C CA . ARG A 1 70 ? -26.750 -9.482 54.047 1.00 47.09 70 ARG A CA 1
ATOM 555 C C . ARG A 1 70 ? -26.912 -9.927 52.591 1.00 47.09 70 ARG A C 1
ATOM 557 O O . ARG A 1 70 ? -27.759 -9.379 51.893 1.00 47.09 70 ARG A O 1
ATOM 564 N N . ASP A 1 71 ? -26.124 -10.916 52.169 1.00 47.53 71 ASP A N 1
ATOM 565 C CA . ASP A 1 71 ? -26.163 -11.515 50.830 1.00 47.53 71 ASP A CA 1
ATOM 566 C C . ASP A 1 71 ? -27.119 -12.726 50.740 1.00 47.53 71 ASP A C 1
ATOM 568 O O . ASP A 1 71 ? -27.291 -13.294 49.659 1.00 47.53 71 ASP A O 1
ATOM 572 N N . LEU A 1 72 ? -27.772 -13.123 51.844 1.00 46.88 72 LEU A N 1
ATOM 573 C CA . LEU A 1 72 ? -28.812 -14.156 51.809 1.00 46.88 72 LEU A CA 1
ATOM 574 C C . LEU A 1 72 ? -30.067 -13.623 51.092 1.00 46.88 72 LEU A C 1
ATOM 576 O O . LEU A 1 72 ? -30.529 -12.518 51.398 1.00 46.88 72 LEU A O 1
ATOM 580 N N . PRO A 1 73 ? -30.665 -14.392 50.164 1.00 49.97 73 PRO A N 1
ATOM 581 C CA . PRO A 1 73 ? -31.937 -14.046 49.546 1.00 49.97 73 PRO A CA 1
ATOM 582 C C . PRO A 1 73 ? -32.994 -13.688 50.601 1.00 49.97 73 PRO A C 1
ATOM 584 O O . PRO A 1 73 ? -33.205 -14.433 51.556 1.00 49.97 73 PRO A O 1
ATOM 587 N N . LYS A 1 74 ? -33.716 -12.576 50.392 1.00 46.34 74 LYS A N 1
ATOM 588 C CA . LYS A 1 74 ? -34.829 -12.084 51.233 1.00 46.34 74 LYS A CA 1
ATOM 589 C C . LYS A 1 74 ? -35.723 -13.180 51.867 1.00 46.34 74 LYS A C 1
ATOM 591 O O . LYS A 1 74 ? -35.947 -13.092 53.074 1.00 46.34 74 LYS A O 1
ATOM 596 N N . PRO A 1 75 ? -36.188 -14.222 51.141 1.00 43.84 75 PRO A N 1
ATOM 597 C CA . PRO A 1 75 ? -37.015 -15.276 51.742 1.00 43.84 75 PRO A CA 1
ATOM 598 C C . PRO A 1 75 ? -36.301 -16.111 52.819 1.00 43.84 75 PRO A C 1
ATOM 600 O O . PRO A 1 75 ? -36.954 -16.630 53.718 1.00 43.84 75 PRO A O 1
ATOM 603 N N . GLU A 1 76 ? -34.975 -16.235 52.773 1.00 46.31 76 GLU A N 1
ATOM 604 C CA . GLU A 1 76 ? -34.190 -17.032 53.725 1.00 46.31 76 GLU A CA 1
ATOM 605 C C . GLU A 1 76 ? -33.935 -16.264 55.028 1.00 46.31 76 GLU A C 1
ATOM 607 O O . GLU A 1 76 ? -33.994 -16.843 56.115 1.00 46.31 76 GLU A O 1
ATOM 612 N N . LEU A 1 77 ? -33.751 -14.942 54.934 1.00 44.97 77 LEU A N 1
ATOM 613 C CA . LEU A 1 77 ? -33.676 -14.056 56.097 1.00 44.97 77 LEU A CA 1
ATOM 614 C C . LEU A 1 77 ? -35.043 -13.943 56.796 1.00 44.97 77 LEU A C 1
ATOM 616 O O . LEU A 1 77 ? -35.123 -14.007 58.022 1.00 44.97 77 LEU A O 1
ATOM 620 N N . GLU A 1 78 ? -36.127 -13.839 56.018 1.00 43.00 78 GLU A N 1
ATOM 621 C CA . GLU A 1 78 ? -37.505 -13.858 56.525 1.00 43.00 78 GLU A CA 1
ATOM 622 C C . GLU A 1 78 ? -37.850 -15.206 57.180 1.00 43.00 78 GLU A C 1
ATOM 624 O O . GLU A 1 78 ? -38.442 -15.219 58.259 1.00 43.00 78 GLU A O 1
ATOM 629 N N . ALA A 1 79 ? -37.411 -16.334 56.607 1.00 47.00 79 ALA A N 1
ATOM 630 C CA . ALA A 1 79 ? -37.585 -17.665 57.194 1.00 47.00 79 ALA A CA 1
ATOM 631 C C . ALA A 1 79 ? -36.785 -17.862 58.495 1.00 47.00 79 ALA A C 1
ATOM 633 O O . ALA A 1 79 ? -37.261 -18.526 59.417 1.00 47.00 79 ALA A O 1
ATOM 634 N N . TYR A 1 80 ? -35.589 -17.277 58.604 1.00 44.22 80 TYR A N 1
ATOM 635 C CA . TYR A 1 80 ? -34.78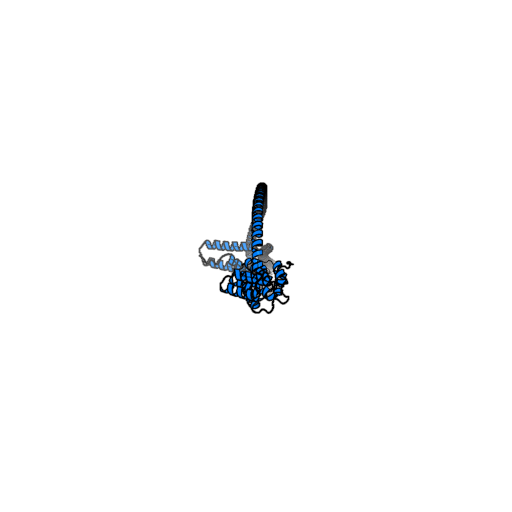6 -17.306 59.830 1.00 44.22 80 TYR A CA 1
ATOM 636 C C . TYR A 1 80 ? -35.412 -16.454 60.947 1.00 44.22 80 TYR A C 1
ATOM 638 O O . TYR A 1 80 ? -35.507 -16.906 62.089 1.00 44.22 80 TYR A O 1
ATOM 646 N N . ILE A 1 81 ? -35.921 -15.261 60.612 1.00 40.16 81 ILE A N 1
ATOM 647 C CA . ILE A 1 81 ? -36.681 -14.405 61.539 1.00 40.16 81 ILE A CA 1
ATOM 648 C C . ILE A 1 81 ? -37.982 -15.101 61.972 1.00 40.16 81 ILE A C 1
ATOM 650 O O . ILE A 1 81 ? -38.314 -15.082 63.156 1.00 40.16 81 ILE A O 1
ATOM 654 N N . ALA A 1 82 ? -38.689 -15.766 61.052 1.00 44.22 82 ALA A N 1
ATOM 655 C CA . ALA A 1 82 ? -39.890 -16.540 61.363 1.00 44.22 82 ALA A CA 1
ATOM 656 C C . ALA A 1 82 ? -39.594 -17.721 62.304 1.00 44.22 82 ALA A C 1
ATOM 658 O O . ALA A 1 82 ? -40.299 -17.890 63.291 1.00 44.22 82 ALA A O 1
ATOM 659 N N . LYS A 1 83 ? -38.505 -18.472 62.080 1.00 45.78 83 LYS A N 1
ATOM 660 C CA . LYS A 1 83 ? -38.073 -19.572 62.966 1.00 45.78 83 LYS A CA 1
ATOM 661 C C . LYS A 1 83 ? -37.687 -19.115 64.374 1.00 45.78 83 LYS A C 1
ATOM 663 O O . LYS A 1 83 ? -37.973 -19.822 65.337 1.00 45.78 83 LYS A O 1
ATOM 668 N N . LEU A 1 84 ? -37.032 -17.959 64.497 1.00 38.38 84 LEU A N 1
ATOM 669 C CA . LEU A 1 84 ? -36.700 -17.362 65.796 1.00 38.38 84 LEU A CA 1
ATOM 670 C C . LEU A 1 84 ? -37.958 -16.930 66.561 1.00 38.38 84 LEU A C 1
ATOM 672 O O . LEU A 1 84 ? -38.004 -17.066 67.779 1.00 38.38 84 LEU A O 1
ATOM 676 N N . LEU A 1 85 ? -38.986 -16.455 65.852 1.00 38.12 85 LEU A N 1
ATOM 677 C CA . LEU A 1 85 ? -40.269 -16.082 66.448 1.00 38.12 85 LEU A CA 1
ATOM 678 C C . LEU A 1 85 ? -41.126 -17.313 66.805 1.00 38.12 85 LEU A C 1
ATOM 680 O O . LEU A 1 85 ? -41.695 -17.340 67.891 1.00 38.12 85 LEU A O 1
ATOM 684 N N . GLU A 1 86 ? -41.172 -18.343 65.952 1.00 46.16 86 GLU A N 1
ATOM 685 C CA . GLU A 1 86 ? -41.937 -19.587 66.174 1.00 46.16 86 GLU A CA 1
ATOM 686 C C . GLU A 1 86 ? -41.405 -20.430 67.347 1.00 46.16 86 GLU A C 1
ATOM 688 O O . GLU A 1 86 ? -42.186 -21.049 68.075 1.00 46.16 86 GLU A O 1
ATOM 693 N N . GLY A 1 87 ? -40.081 -20.456 67.548 1.00 44.47 87 GLY A N 1
ATOM 694 C CA . GLY A 1 87 ? -39.444 -21.229 68.620 1.00 44.47 87 GLY A CA 1
ATOM 695 C C . GLY A 1 87 ? -39.802 -20.745 70.031 1.00 44.47 87 GLY A C 1
ATOM 696 O O . GLY A 1 87 ? -39.993 -21.568 70.928 1.00 44.47 87 GLY A O 1
ATOM 697 N N . ASP A 1 88 ? -39.957 -19.431 70.216 1.00 46.31 88 ASP A N 1
ATOM 698 C CA . ASP A 1 88 ? -40.272 -18.830 71.518 1.00 46.31 88 ASP A CA 1
ATOM 699 C C . ASP A 1 88 ? -41.781 -18.683 71.759 1.00 46.31 88 ASP A C 1
ATOM 701 O O . ASP A 1 88 ? -42.235 -18.852 72.896 1.00 46.31 88 ASP A O 1
ATOM 705 N N . THR A 1 89 ? -42.599 -18.470 70.717 1.00 46.06 89 THR A N 1
ATOM 706 C CA . THR A 1 89 ? -44.066 -18.471 70.875 1.00 46.06 89 THR A CA 1
ATOM 707 C C . THR A 1 89 ? -44.581 -19.834 71.324 1.00 46.06 89 THR A C 1
ATOM 709 O O . THR A 1 89 ? -45.433 -19.890 72.205 1.00 46.06 89 THR A O 1
ATOM 712 N N . GLY A 1 90 ? -44.010 -20.936 70.820 1.00 50.94 90 GLY A N 1
ATOM 713 C CA . GLY A 1 90 ? -44.387 -22.289 71.242 1.00 50.94 90 GLY A CA 1
ATOM 714 C C . GLY A 1 90 ? -44.078 -22.581 72.717 1.00 50.94 90 GLY A C 1
ATOM 715 O O . GLY A 1 90 ? -44.862 -23.248 73.396 1.00 50.94 90 GLY A O 1
ATOM 716 N N . LEU A 1 91 ? -42.975 -22.048 73.256 1.00 45.56 91 LEU A N 1
ATOM 717 C CA . LEU A 1 91 ? -42.614 -22.182 74.674 1.00 45.56 91 LEU A CA 1
ATOM 718 C C . LEU A 1 91 ? -43.517 -21.339 75.583 1.00 45.56 91 LEU A C 1
ATOM 720 O O . LEU A 1 91 ? -43.918 -21.816 76.648 1.00 45.56 91 LEU A O 1
ATOM 724 N N . VAL A 1 92 ? -43.869 -20.121 75.157 1.00 44.81 92 VAL A N 1
ATOM 725 C CA . VAL A 1 92 ? -44.814 -19.248 75.870 1.00 44.81 92 VAL A CA 1
ATOM 726 C C . VAL A 1 92 ? -46.219 -19.847 75.857 1.00 44.81 92 VAL A C 1
ATOM 728 O O . VAL A 1 92 ? -46.842 -19.936 76.910 1.00 44.81 92 VAL A O 1
ATOM 731 N N . GLU A 1 93 ? -46.703 -20.331 74.713 1.00 52.62 93 GLU A N 1
ATOM 732 C CA . GLU A 1 93 ? -48.012 -20.987 74.592 1.00 52.62 93 GLU A CA 1
ATOM 733 C C . GLU A 1 93 ? -48.091 -22.271 75.424 1.00 52.62 93 GLU A C 1
ATOM 735 O O . GLU A 1 93 ? -49.078 -22.491 76.129 1.00 52.62 93 GLU A O 1
ATOM 740 N N . THR A 1 94 ? -47.030 -23.084 75.423 1.00 54.66 94 THR A N 1
ATOM 741 C CA . THR A 1 94 ? -46.955 -24.297 76.251 1.00 54.66 94 THR A CA 1
ATOM 742 C C . THR A 1 94 ? -46.952 -23.950 77.742 1.00 54.66 94 THR A C 1
ATOM 744 O O . THR A 1 94 ? -47.722 -24.529 78.507 1.00 54.66 94 THR A O 1
ATOM 747 N N . ALA A 1 95 ? -46.157 -22.960 78.165 1.00 43.69 95 ALA A N 1
ATOM 748 C CA . ALA A 1 95 ? -46.102 -22.518 79.559 1.00 43.69 95 ALA A CA 1
ATOM 749 C C . ALA A 1 95 ? -47.410 -21.848 80.022 1.00 43.69 95 ALA A C 1
ATOM 751 O O . ALA A 1 95 ? -47.838 -22.070 81.154 1.00 43.69 95 ALA A O 1
ATOM 752 N N . MET A 1 96 ? -48.076 -21.074 79.156 1.00 48.41 96 MET A N 1
ATOM 753 C CA . MET A 1 96 ? -49.404 -20.513 79.428 1.00 48.41 96 MET A CA 1
ATOM 754 C C . MET A 1 96 ? -50.474 -21.608 79.512 1.00 48.41 96 MET A C 1
ATOM 756 O O . MET A 1 96 ? -51.340 -21.546 80.384 1.00 48.41 96 MET A O 1
ATOM 760 N N . GLY A 1 97 ? -50.398 -22.636 78.663 1.00 62.06 97 GLY A N 1
ATOM 761 C CA . GLY A 1 97 ? -51.279 -23.802 78.720 1.00 62.06 97 GLY A CA 1
ATOM 762 C C . GLY A 1 97 ? -51.102 -24.625 80.002 1.00 62.06 97 GLY A C 1
ATOM 763 O O . GLY A 1 97 ? -52.088 -25.030 80.617 1.00 62.06 97 GLY A O 1
ATOM 764 N N . GLU A 1 98 ? -49.863 -24.843 80.448 1.00 62.34 98 GLU A N 1
ATOM 765 C CA . GLU A 1 98 ? -49.551 -25.512 81.722 1.00 62.34 98 GLU A CA 1
ATOM 766 C C . GLU A 1 98 ? -49.988 -24.677 82.937 1.00 62.34 98 GLU A C 1
ATOM 768 O O . GLU A 1 98 ? -50.564 -25.219 83.884 1.00 62.34 98 GLU A O 1
ATOM 773 N N . LEU A 1 99 ? -49.800 -23.354 82.886 1.00 55.78 99 LEU A N 1
ATOM 774 C CA . LEU A 1 99 ? -50.278 -22.421 83.907 1.00 55.78 99 LEU A CA 1
ATOM 775 C C . LEU A 1 99 ? -51.810 -22.436 84.017 1.00 55.78 99 LEU A C 1
ATOM 777 O O . LEU A 1 99 ? -52.345 -22.489 85.125 1.00 55.78 99 LEU A O 1
ATOM 781 N N . ALA A 1 100 ? -52.515 -22.434 82.882 1.00 61.50 100 ALA A N 1
ATOM 782 C CA . ALA A 1 100 ? -53.973 -22.509 82.842 1.00 61.50 100 ALA A CA 1
ATOM 783 C C . ALA A 1 100 ? -54.493 -23.811 83.474 1.00 61.50 100 ALA A C 1
ATOM 785 O O . ALA A 1 100 ? -55.389 -23.760 84.317 1.00 61.50 100 ALA A O 1
ATOM 786 N N . LYS A 1 101 ? -53.874 -24.958 83.153 1.00 65.88 101 LYS A N 1
ATOM 787 C CA . LYS A 1 101 ? -54.208 -26.263 83.756 1.00 65.88 101 LYS A CA 1
ATOM 788 C C . LYS A 1 101 ? -53.961 -26.289 85.267 1.00 65.88 101 LYS A C 1
ATOM 790 O O . LYS A 1 101 ? -54.824 -26.725 86.022 1.00 65.88 101 LYS A O 1
ATOM 795 N N . SER A 1 102 ? -52.816 -25.772 85.720 1.00 55.97 102 SER A N 1
ATOM 796 C CA . SER A 1 102 ? -52.483 -25.674 87.151 1.00 55.97 102 SER A CA 1
ATOM 797 C C . SER A 1 102 ? -53.465 -24.769 87.914 1.00 55.97 102 SER A C 1
ATOM 799 O O . SER A 1 102 ? -53.869 -25.068 89.041 1.00 55.97 102 SER A O 1
ATOM 801 N N . GLN A 1 103 ? -53.918 -23.678 87.287 1.00 54.84 103 GLN A N 1
ATOM 802 C CA . GLN A 1 103 ? -54.925 -22.781 87.851 1.00 54.84 103 GLN A CA 1
ATOM 803 C C . GLN A 1 103 ? -56.309 -23.437 87.951 1.00 54.84 103 GLN A C 1
ATOM 805 O O . GLN A 1 103 ? -57.008 -23.251 88.949 1.00 54.84 103 GLN A O 1
ATOM 810 N N . GLU A 1 104 ? -56.701 -24.204 86.938 1.00 68.00 104 GLU A N 1
ATOM 811 C CA . GLU A 1 104 ? -57.956 -24.953 86.919 1.00 68.00 104 GLU A CA 1
ATOM 812 C C . GLU A 1 104 ? -57.981 -26.040 88.005 1.00 68.00 104 GLU A C 1
ATOM 814 O O . GLU A 1 104 ? -58.944 -26.118 88.772 1.00 68.00 104 GLU A O 1
ATOM 819 N N . GLU A 1 105 ? -56.889 -26.795 88.163 1.00 66.69 105 GLU A N 1
ATOM 820 C CA . GLU A 1 105 ? -56.743 -27.806 89.218 1.00 66.69 105 GLU A CA 1
ATOM 821 C C . GLU A 1 105 ? -56.815 -27.185 90.623 1.00 66.69 105 GLU A C 1
ATOM 823 O O . GLU A 1 105 ? -57.528 -27.688 91.495 1.00 66.69 105 GLU A O 1
ATOM 828 N N . ARG A 1 106 ? -56.161 -26.035 90.843 1.00 68.06 106 ARG A N 1
ATOM 829 C CA . ARG A 1 106 ? -56.281 -25.280 92.101 1.00 68.06 106 ARG A CA 1
ATOM 830 C C . ARG A 1 106 ? -57.724 -24.861 92.379 1.00 68.06 106 ARG A C 1
ATOM 832 O O . ARG A 1 106 ? -58.188 -24.997 93.510 1.00 68.06 106 ARG A O 1
ATOM 839 N N . ASN A 1 107 ? -58.426 -24.329 91.377 1.00 67.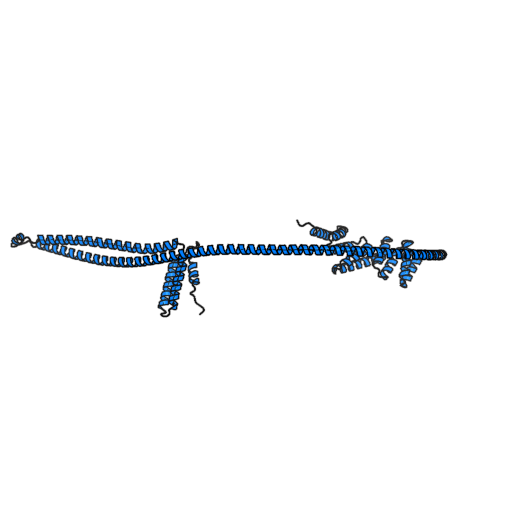12 107 ASN A N 1
ATOM 840 C CA . ASN A 1 107 ? -59.811 -23.882 91.533 1.00 67.12 107 ASN A CA 1
ATOM 841 C C . ASN A 1 107 ? -60.739 -25.049 91.898 1.00 67.12 107 ASN A C 1
ATOM 843 O O . ASN A 1 107 ? -61.616 -24.887 92.750 1.00 67.12 107 ASN A O 1
ATOM 847 N N . LEU A 1 108 ? -60.520 -26.222 91.295 1.00 68.81 108 LEU A N 1
ATOM 848 C CA . LEU A 1 108 ? -61.257 -27.444 91.605 1.00 68.81 108 LEU A CA 1
ATOM 849 C C . LEU A 1 108 ? -60.989 -27.907 93.045 1.00 68.81 108 LEU A C 1
ATOM 851 O O . LEU A 1 108 ? -61.929 -28.062 93.820 1.00 68.81 108 LEU A O 1
ATOM 855 N N . LEU A 1 109 ? -59.719 -28.000 93.452 1.00 61.44 109 LEU A N 1
ATOM 856 C CA . LEU A 1 109 ? -59.344 -28.368 94.822 1.00 61.44 109 LEU A CA 1
ATOM 857 C C . LEU A 1 109 ? -59.880 -27.374 95.868 1.00 61.44 109 LEU A C 1
ATOM 859 O O . LEU A 1 109 ? -60.302 -27.772 96.953 1.00 61.44 109 LEU A O 1
ATOM 863 N N . GLN A 1 110 ? -59.898 -26.075 95.555 1.00 58.28 110 GLN A N 1
ATOM 864 C CA . GLN A 1 110 ? -60.455 -25.043 96.433 1.00 58.28 110 GLN A CA 1
ATOM 865 C C . GLN A 1 110 ? -61.977 -25.179 96.585 1.00 58.28 110 GLN A C 1
ATOM 867 O O . GLN A 1 110 ? -62.518 -24.929 97.666 1.00 58.28 110 GLN A O 1
ATOM 872 N N . LYS A 1 111 ? -62.675 -25.579 95.516 1.00 69.25 111 LYS A N 1
ATOM 873 C CA . LYS A 1 111 ? -64.104 -25.894 95.557 1.00 69.25 111 LYS A CA 1
ATOM 874 C C . LYS A 1 111 ? -64.364 -27.109 96.452 1.00 69.25 111 LYS A C 1
ATOM 876 O O . LYS A 1 111 ? -65.203 -27.004 97.346 1.00 69.25 111 LYS A O 1
ATOM 881 N N . ASP A 1 112 ? -63.594 -28.182 96.290 1.00 64.88 112 ASP A N 1
ATOM 882 C CA . ASP A 1 112 ? -63.691 -29.393 97.117 1.00 64.88 112 ASP A CA 1
ATOM 883 C C . ASP A 1 112 ? -63.411 -29.088 98.596 1.00 64.88 112 ASP A C 1
ATOM 885 O O . ASP A 1 112 ? -64.143 -29.525 99.484 1.00 64.88 112 ASP A O 1
ATOM 889 N N . LEU A 1 113 ? -62.409 -28.250 98.884 1.00 60.31 113 LEU A N 1
ATOM 890 C CA . LEU A 1 113 ? -62.114 -27.777 100.238 1.00 60.31 113 LEU A CA 1
ATOM 891 C C . LEU A 1 113 ? -63.281 -26.973 100.836 1.00 60.31 113 LEU A C 1
ATOM 893 O O . LEU A 1 113 ? -63.595 -27.113 102.020 1.00 60.31 113 LEU A O 1
ATOM 897 N N . ASN A 1 114 ? -63.938 -26.128 100.039 1.00 65.31 114 ASN A N 1
ATOM 898 C CA . ASN A 1 114 ? -65.110 -25.370 100.479 1.00 65.31 114 ASN A CA 1
ATOM 899 C C . ASN A 1 114 ? -66.310 -26.288 100.760 1.00 65.31 114 ASN A C 1
ATOM 901 O O . ASN A 1 114 ? -67.038 -26.058 101.726 1.00 65.31 114 ASN A O 1
ATOM 905 N N . GLU A 1 115 ? -66.513 -27.331 99.954 1.00 67.88 115 GLU A N 1
ATOM 906 C CA . GLU A 1 115 ? -67.542 -28.351 100.186 1.00 67.88 115 GLU A CA 1
ATOM 907 C C . GLU A 1 115 ? -67.240 -29.187 101.437 1.00 67.88 115 GLU A C 1
ATOM 909 O O . GLU A 1 115 ? -68.120 -29.349 102.284 1.00 67.88 115 GLU A O 1
ATOM 914 N N . ALA A 1 116 ? -65.987 -29.601 101.635 1.00 58.25 116 ALA A N 1
ATOM 915 C CA . ALA A 1 116 ? -65.535 -30.277 102.849 1.00 58.25 116 ALA A CA 1
ATOM 916 C C . ALA A 1 116 ? -65.701 -29.393 104.099 1.00 58.25 116 ALA A C 1
ATOM 918 O O . ALA A 1 116 ? -66.135 -29.871 105.145 1.00 58.25 116 ALA A O 1
ATOM 919 N N . ASN A 1 117 ? -65.428 -28.086 104.001 1.00 56.38 117 ASN A N 1
ATOM 920 C CA . ASN A 1 117 ? -65.676 -27.130 105.085 1.00 56.38 117 ASN A CA 1
ATOM 921 C C . ASN A 1 117 ? -67.172 -26.966 105.387 1.00 56.38 117 ASN A C 1
ATOM 923 O O . ASN A 1 117 ? -67.534 -26.861 106.554 1.00 56.38 117 ASN A O 1
ATOM 927 N N . LYS A 1 118 ? -68.047 -26.968 104.371 1.00 66.69 118 LYS A N 1
ATOM 928 C CA . LYS A 1 118 ? -69.507 -26.973 104.571 1.00 66.69 118 LYS A CA 1
ATOM 929 C C . LYS A 1 118 ? -69.976 -28.265 105.234 1.00 66.69 118 LYS A C 1
ATOM 931 O O . LYS A 1 118 ? -70.836 -28.209 106.105 1.00 66.69 118 LYS A O 1
ATOM 936 N N . PHE A 1 119 ? -69.417 -29.406 104.837 1.00 61.03 119 PHE A N 1
ATOM 937 C CA . PHE A 1 119 ? -69.706 -30.699 105.452 1.00 61.03 119 PHE A CA 1
ATOM 938 C C . PHE A 1 119 ? -69.260 -30.731 106.918 1.00 61.03 119 PHE A C 1
ATOM 940 O O . PHE A 1 119 ? -70.050 -31.090 107.779 1.00 61.03 119 PHE A O 1
ATOM 947 N N . LEU A 1 120 ? -68.043 -30.264 107.219 1.00 56.28 120 LEU A N 1
ATOM 948 C CA . LEU A 1 120 ? -67.551 -30.088 108.589 1.00 56.28 120 LEU A CA 1
ATOM 949 C C . LEU A 1 120 ? -68.426 -29.125 109.394 1.00 56.28 120 LEU A C 1
ATOM 951 O O . LEU A 1 120 ? -68.747 -29.422 110.536 1.00 56.28 120 LEU A O 1
ATOM 955 N N . ALA A 1 121 ? -68.833 -27.994 108.812 1.00 56.50 121 ALA A N 1
ATOM 956 C CA . ALA A 1 121 ? -69.722 -27.043 109.470 1.00 56.50 121 ALA A CA 1
ATOM 957 C C . ALA A 1 121 ? -71.079 -27.678 109.797 1.00 56.50 121 ALA A C 1
ATOM 959 O O . ALA A 1 121 ? -71.524 -27.544 110.927 1.00 56.50 121 ALA A O 1
ATOM 960 N N . ARG A 1 122 ? -71.686 -28.429 108.864 1.00 61.66 122 ARG A N 1
ATOM 961 C CA . ARG A 1 122 ? -72.922 -29.194 109.109 1.00 61.66 122 ARG A CA 1
ATOM 962 C C . ARG A 1 122 ? -72.736 -30.272 110.167 1.00 61.66 122 ARG A C 1
ATOM 964 O O . ARG A 1 122 ? -73.551 -30.354 111.067 1.00 61.66 122 ARG A O 1
ATOM 971 N N . ALA A 1 123 ? -71.652 -31.041 110.104 1.00 57.62 123 ALA A N 1
ATOM 972 C CA . ALA A 1 123 ? -71.345 -32.060 111.103 1.00 57.62 123 ALA A CA 1
ATOM 973 C C . ALA A 1 123 ? -71.129 -31.451 112.500 1.00 57.62 123 ALA A C 1
ATOM 975 O O . ALA A 1 123 ? -71.492 -32.062 113.495 1.00 57.62 123 ALA A O 1
ATOM 976 N N . ILE A 1 124 ? -70.566 -30.241 112.592 1.00 56.25 124 ILE A N 1
ATOM 977 C CA . ILE A 1 124 ? -70.434 -29.497 113.853 1.00 56.25 124 ILE A CA 1
ATOM 978 C C . ILE A 1 124 ? -71.799 -28.953 114.314 1.00 56.25 124 ILE A C 1
ATOM 980 O O . ILE A 1 124 ? -72.120 -29.061 115.495 1.00 56.25 124 ILE A O 1
ATOM 984 N N . ASP A 1 125 ? -72.624 -28.419 113.414 1.00 54.94 125 ASP A N 1
ATOM 985 C CA . ASP A 1 125 ? -73.955 -27.880 113.743 1.00 54.94 125 ASP A CA 1
ATOM 986 C C . ASP A 1 125 ? -74.927 -28.990 114.194 1.00 54.94 125 ASP A C 1
ATOM 988 O O . ASP A 1 125 ? -75.616 -28.861 115.205 1.00 54.94 125 ASP A O 1
ATOM 992 N N . GLU A 1 126 ? -74.900 -30.139 113.513 1.00 57.78 126 GLU A N 1
ATOM 993 C CA . GLU A 1 126 ? -75.672 -31.345 113.845 1.00 57.78 126 GLU A CA 1
ATOM 994 C C . GLU A 1 126 ? -75.187 -32.027 115.135 1.00 57.78 126 GLU A C 1
ATOM 996 O O . GLU A 1 126 ? -75.895 -32.866 115.685 1.00 57.78 126 GLU A O 1
ATOM 1001 N N . THR A 1 127 ? -74.015 -31.663 115.672 1.00 52.59 127 THR A N 1
ATOM 1002 C CA . THR A 1 127 ? -73.546 -32.241 116.940 1.00 52.59 127 THR A CA 1
ATOM 1003 C C . THR A 1 127 ? -74.151 -31.610 118.191 1.00 52.59 127 THR A C 1
ATOM 1005 O O . THR A 1 127 ? -74.021 -32.226 119.247 1.00 52.59 127 THR A O 1
ATOM 1008 N N . LEU A 1 128 ? -74.810 -30.437 118.149 1.00 54.09 128 LEU A N 1
ATOM 1009 C CA . LEU A 1 128 ? -75.303 -29.790 119.378 1.00 54.09 128 LEU A CA 1
ATOM 1010 C C . LEU A 1 128 ? -76.548 -28.896 119.198 1.00 54.09 128 LEU A C 1
ATOM 1012 O O . LEU A 1 128 ? -76.445 -27.668 119.256 1.00 54.09 128 LEU A O 1
ATOM 1016 N N . THR A 1 129 ? -77.751 -29.480 119.185 1.00 53.53 129 THR A N 1
ATOM 1017 C CA . THR A 1 129 ? -78.954 -28.716 119.559 1.00 53.53 129 THR A CA 1
ATOM 1018 C C . THR A 1 129 ? -79.063 -28.572 121.093 1.00 53.53 129 THR A C 1
ATOM 1020 O O . THR A 1 129 ? -78.677 -29.476 121.848 1.00 53.53 129 THR A O 1
ATOM 1023 N N . PRO A 1 130 ? -79.591 -27.447 121.625 1.00 51.88 130 PRO A N 1
ATOM 1024 C CA . PRO A 1 130 ? -79.826 -27.285 123.065 1.00 51.88 130 PRO A CA 1
ATOM 1025 C C . PRO A 1 130 ? -80.777 -28.335 123.665 1.00 51.88 130 PRO A C 1
ATOM 1027 O O . PRO A 1 130 ? -80.714 -28.607 124.865 1.00 51.88 130 PRO A O 1
ATOM 1030 N N . GLU A 1 131 ? -81.646 -28.932 122.846 1.00 46.66 131 GLU A N 1
ATOM 1031 C CA . GLU A 1 131 ? -82.617 -29.946 123.268 1.00 46.66 131 GLU A CA 1
ATOM 1032 C C . GLU A 1 131 ? -81.998 -31.345 123.372 1.00 46.66 131 GLU A C 1
ATOM 1034 O O . GLU A 1 131 ? -82.309 -32.084 124.309 1.00 46.66 131 GLU A O 1
ATOM 1039 N N . GLU A 1 132 ? -81.029 -31.683 122.522 1.00 50.91 132 GLU A N 1
ATOM 1040 C CA . GLU A 1 132 ? -80.270 -32.930 122.652 1.00 50.91 132 GLU A CA 1
ATOM 1041 C C . GLU A 1 132 ? -79.330 -32.872 123.857 1.00 50.91 132 GLU A C 1
ATOM 1043 O O . GLU A 1 132 ? -79.326 -33.804 124.660 1.00 50.91 132 GLU A O 1
ATOM 1048 N N . LYS A 1 133 ? -78.680 -31.728 124.124 1.00 46.22 133 LYS A N 1
ATOM 1049 C CA . LYS A 1 133 ? -77.931 -31.487 125.378 1.00 46.22 133 LYS A CA 1
ATOM 1050 C C . LYS A 1 133 ? -78.751 -31.738 126.656 1.00 46.22 133 LYS A C 1
ATOM 1052 O O . LYS A 1 133 ? -78.159 -32.043 127.688 1.00 46.22 133 LYS A O 1
ATOM 1057 N N . ARG A 1 134 ? -80.090 -31.651 126.613 1.00 46.53 134 ARG A N 1
ATOM 1058 C CA . ARG A 1 134 ? -80.979 -31.978 127.749 1.00 46.53 134 ARG A CA 1
ATOM 1059 C C . ARG A 1 134 ? -81.389 -33.456 127.821 1.00 46.53 134 ARG A C 1
ATOM 1061 O O . ARG A 1 134 ? -81.724 -33.916 128.908 1.00 46.53 134 ARG A O 1
ATOM 1068 N N . ARG A 1 135 ? -81.310 -34.223 126.726 1.00 44.66 135 ARG A N 1
ATOM 1069 C CA . ARG A 1 135 ? -81.452 -35.699 126.741 1.00 44.66 135 ARG A CA 1
ATOM 1070 C C . ARG A 1 135 ? -80.158 -36.430 127.134 1.00 44.66 135 ARG A C 1
ATOM 1072 O O . ARG A 1 135 ? -80.212 -37.581 127.553 1.00 44.66 135 ARG A O 1
ATOM 1079 N N . TYR A 1 136 ? -79.017 -35.744 127.119 1.00 44.25 136 TYR A N 1
ATOM 1080 C CA . TYR A 1 136 ? -77.686 -36.263 127.476 1.00 44.25 136 TYR A CA 1
ATOM 1081 C C . TYR A 1 136 ? -77.409 -36.441 128.990 1.00 44.25 136 TYR A C 1
ATOM 1083 O O . TYR A 1 136 ? -76.256 -36.547 129.402 1.00 44.25 136 TYR A O 1
ATOM 1091 N N . ALA A 1 137 ? -78.449 -36.529 129.826 1.00 41.38 137 ALA A N 1
ATOM 1092 C CA . ALA A 1 137 ? -78.339 -36.978 131.221 1.00 41.38 137 ALA A CA 1
ATOM 1093 C C . ALA A 1 137 ? -78.599 -38.494 131.396 1.00 41.38 137 ALA A C 1
ATOM 1095 O O . ALA A 1 137 ? -78.527 -39.003 132.511 1.00 41.38 137 ALA A O 1
ATOM 1096 N N . GLY A 1 138 ? -78.865 -39.232 130.311 1.00 43.22 138 GLY A N 1
ATOM 1097 C CA . GLY A 1 138 ? -79.083 -40.680 130.344 1.00 43.22 138 GLY A CA 1
ATOM 1098 C C . GLY A 1 138 ? -78.440 -41.402 129.162 1.00 43.22 138 GLY A C 1
ATOM 1099 O O . GLY A 1 138 ? -79.129 -41.722 128.207 1.00 43.22 138 GLY A O 1
ATOM 1100 N N . GLY A 1 139 ? -77.127 -41.647 129.244 1.00 45.69 139 GLY A N 1
ATOM 1101 C CA . GLY A 1 139 ? -76.408 -42.692 128.497 1.00 45.69 139 GLY A CA 1
ATOM 1102 C C . GLY A 1 139 ? -76.529 -42.677 126.968 1.00 45.69 139 GLY A C 1
ATOM 1103 O O . GLY A 1 139 ? -77.328 -43.413 126.399 1.00 45.69 139 GLY A O 1
ATOM 1104 N N . ALA A 1 140 ? -75.658 -41.929 126.291 1.00 46.56 140 ALA A N 1
ATOM 1105 C CA . ALA A 1 140 ? -75.437 -42.113 124.857 1.00 46.56 140 ALA A CA 1
ATOM 1106 C C . ALA A 1 140 ? -74.681 -43.425 124.575 1.00 46.56 140 ALA A C 1
ATOM 1108 O O . ALA A 1 140 ? -73.781 -43.805 125.329 1.00 46.56 140 ALA A O 1
ATOM 1109 N N . ASN A 1 141 ? -75.024 -44.093 123.470 1.00 50.47 141 ASN A N 1
ATOM 1110 C CA . ASN A 1 141 ? -74.348 -45.299 122.999 1.00 50.47 141 ASN A CA 1
ATOM 1111 C C . ASN A 1 141 ? -72.884 -44.968 122.611 1.00 50.47 141 ASN A C 1
ATOM 1113 O O . ASN A 1 141 ? -72.661 -44.167 121.698 1.00 50.47 141 ASN A O 1
ATOM 1117 N N . PRO A 1 142 ? -71.866 -45.566 123.262 1.00 55.78 142 PRO A N 1
ATOM 1118 C CA . PRO A 1 142 ? -70.453 -45.277 123.000 1.00 55.78 142 PRO A CA 1
ATOM 1119 C C . PRO A 1 142 ? -70.010 -45.506 121.546 1.00 55.78 142 PRO A C 1
ATOM 1121 O O . PRO A 1 142 ? -69.017 -44.916 121.113 1.00 55.78 142 PRO A O 1
ATOM 1124 N N . GLU A 1 143 ? -70.713 -46.352 120.786 1.00 55.56 143 GLU A N 1
ATOM 1125 C CA . GLU A 1 143 ? -70.397 -46.598 119.375 1.00 55.56 143 GLU A CA 1
ATOM 1126 C C . GLU A 1 143 ? -70.730 -45.416 118.459 1.00 55.56 143 GLU A C 1
ATOM 1128 O O . GLU A 1 143 ? -69.953 -45.119 117.552 1.00 55.56 143 GLU A O 1
ATOM 1133 N N . GLU A 1 144 ? -71.824 -44.693 118.708 1.00 55.41 144 GLU A N 1
ATOM 1134 C CA . GLU A 1 144 ? -72.220 -43.545 117.878 1.00 55.41 144 GLU A CA 1
ATOM 1135 C C . GLU A 1 144 ? -71.258 -42.369 118.060 1.00 55.41 144 GLU A C 1
ATOM 1137 O O . GLU A 1 144 ? -70.827 -41.756 117.083 1.00 55.41 144 GLU A O 1
ATOM 1142 N N . ILE A 1 145 ? -70.811 -42.126 119.298 1.00 55.66 145 ILE A N 1
ATOM 1143 C CA . ILE A 1 145 ? -69.783 -41.122 119.601 1.00 55.66 145 ILE A CA 1
ATOM 1144 C C . ILE A 1 145 ? -68.450 -41.492 118.938 1.00 55.66 145 ILE A C 1
ATOM 1146 O O . ILE A 1 145 ? -67.788 -40.622 118.371 1.00 55.66 145 ILE A O 1
ATOM 1150 N N . LYS A 1 146 ? -68.050 -42.771 118.955 1.00 59.03 146 LYS A N 1
ATOM 1151 C CA . LYS A 1 146 ? -66.833 -43.226 118.258 1.00 59.03 146 LYS A CA 1
ATOM 1152 C C . LYS A 1 146 ? -66.941 -43.051 116.746 1.00 59.03 146 LYS A C 1
ATOM 1154 O O . LYS A 1 146 ? -65.982 -42.591 116.131 1.00 59.03 146 LYS A O 1
ATOM 1159 N N . LYS A 1 147 ? -68.097 -43.369 116.159 1.00 64.94 147 LYS A N 1
ATOM 1160 C CA . LYS A 1 147 ? -68.347 -43.223 114.720 1.00 64.94 147 LYS A CA 1
ATOM 1161 C C . LYS A 1 147 ? -68.281 -41.756 114.289 1.00 64.94 147 LYS A C 1
ATOM 1163 O O . LYS A 1 147 ? -67.605 -41.447 113.313 1.00 64.94 147 LYS A O 1
ATOM 1168 N N . LEU A 1 148 ? -68.876 -40.849 115.065 1.00 56.09 148 LEU A N 1
ATOM 1169 C CA . LEU A 1 148 ? -68.812 -39.404 114.820 1.00 56.09 148 LEU A CA 1
ATOM 1170 C C . LEU A 1 148 ? -67.399 -38.835 115.023 1.00 56.09 148 LEU A C 1
ATOM 1172 O O . LEU A 1 148 ? -66.920 -38.058 114.200 1.00 56.09 148 LEU A O 1
ATOM 1176 N N . GLN A 1 149 ? -66.681 -39.256 116.069 1.00 55.03 149 GLN A N 1
ATOM 1177 C CA . GLN A 1 149 ? -65.281 -38.865 116.274 1.00 55.03 149 GLN A CA 1
ATOM 1178 C C . GLN A 1 149 ? -64.367 -39.368 115.152 1.00 55.03 149 GLN A C 1
ATOM 1180 O O . GLN A 1 149 ? -63.407 -38.685 114.795 1.00 55.03 149 GLN A O 1
ATOM 1185 N N . GLN A 1 150 ? -64.648 -40.548 114.597 1.00 68.00 150 GLN A N 1
ATOM 1186 C CA . GLN A 1 150 ? -63.909 -41.097 113.468 1.00 68.00 150 GLN A CA 1
ATOM 1187 C C . GLN A 1 150 ? -64.210 -40.336 112.172 1.00 68.00 150 GLN A C 1
ATOM 1189 O O . GLN A 1 150 ? -63.270 -39.908 111.508 1.00 68.00 150 GLN A O 1
ATOM 1194 N N . GLN A 1 151 ? -65.481 -40.051 111.879 1.00 65.56 151 GLN A N 1
ATOM 1195 C CA . GLN A 1 151 ? -65.876 -39.217 110.738 1.00 65.56 151 GLN A CA 1
ATOM 1196 C C . GLN A 1 151 ? -65.273 -37.807 110.815 1.00 65.56 151 GLN A C 1
ATOM 1198 O O . GLN A 1 151 ? -64.790 -37.287 109.811 1.00 65.56 151 GLN A O 1
ATOM 1203 N N . LEU A 1 152 ? -65.221 -37.202 112.008 1.00 59.34 152 LEU A N 1
ATOM 1204 C CA . LEU A 1 152 ? -64.586 -35.899 112.206 1.00 59.34 152 LEU A CA 1
ATOM 1205 C C . LEU A 1 152 ? -63.067 -35.960 111.972 1.00 59.34 152 LEU A C 1
ATOM 1207 O O . LEU A 1 152 ? -62.509 -35.054 111.356 1.00 59.34 152 LEU A O 1
ATOM 1211 N N . ARG A 1 153 ? -62.385 -37.024 112.418 1.00 62.44 153 ARG A N 1
ATOM 1212 C CA . ARG A 1 153 ? -60.947 -37.222 112.146 1.00 62.44 153 ARG A CA 1
ATOM 1213 C C . ARG A 1 153 ? -60.669 -37.441 110.664 1.00 62.44 153 ARG A C 1
ATOM 1215 O O . ARG A 1 153 ? -59.725 -36.851 110.152 1.00 62.44 153 ARG A O 1
ATOM 1222 N N . GLU A 1 154 ? -61.479 -38.245 109.984 1.00 70.06 154 GLU A N 1
ATOM 1223 C CA . GLU A 1 154 ? -61.364 -38.497 108.543 1.00 70.06 154 GLU A CA 1
ATOM 1224 C C . GLU A 1 154 ? -61.608 -37.213 107.738 1.00 70.06 154 GLU A C 1
ATOM 1226 O O . GLU A 1 154 ? -60.825 -36.889 106.845 1.00 70.06 154 GLU A O 1
ATOM 1231 N N . ALA A 1 155 ? -62.608 -36.410 108.117 1.00 61.81 155 ALA A N 1
ATOM 1232 C CA . ALA A 1 155 ? -62.877 -35.113 107.500 1.00 61.81 155 ALA A CA 1
ATOM 1233 C C . ALA A 1 155 ? -61.755 -34.087 107.758 1.00 61.81 155 ALA A C 1
ATOM 1235 O O . ALA A 1 155 ? -61.362 -33.355 106.849 1.00 61.81 155 ALA A O 1
ATOM 1236 N N . LEU A 1 156 ? -61.187 -34.049 108.970 1.00 59.34 156 LEU A N 1
ATOM 1237 C CA . LEU A 1 156 ? -60.025 -33.210 109.285 1.00 59.34 156 LEU A CA 1
ATOM 1238 C C . LEU A 1 156 ? -58.765 -33.663 108.531 1.00 59.34 156 LEU A C 1
ATOM 1240 O O . LEU A 1 156 ? -57.994 -32.819 108.072 1.00 59.34 156 LEU A O 1
ATOM 1244 N N . HIS A 1 157 ? -58.570 -34.972 108.359 1.00 69.31 157 HIS A N 1
ATOM 1245 C CA . HIS A 1 157 ? -57.455 -35.529 107.595 1.00 69.31 157 HIS A CA 1
ATOM 1246 C C . HIS A 1 157 ? -57.592 -35.221 106.096 1.00 69.31 157 HIS A C 1
ATOM 1248 O O . HIS A 1 157 ? -56.647 -34.722 105.491 1.00 69.31 157 HIS A O 1
ATOM 1254 N N . SER A 1 158 ? -58.788 -35.402 105.526 1.00 71.06 158 SER A N 1
ATOM 1255 C CA . SER A 1 158 ? -59.111 -35.034 104.141 1.00 71.06 158 SER A CA 1
ATOM 1256 C C . SER A 1 158 ? -58.934 -33.532 103.885 1.00 71.06 158 SER A C 1
ATOM 1258 O O . SER A 1 158 ? -58.320 -33.137 102.895 1.00 71.06 158 SER A O 1
ATOM 1260 N N . LYS A 1 159 ? -59.370 -32.675 104.818 1.00 67.38 159 LYS A N 1
ATOM 1261 C CA . LYS A 1 159 ? -59.126 -31.227 104.755 1.00 67.38 159 LYS A CA 1
ATOM 1262 C C . LYS A 1 159 ? -57.631 -30.899 104.762 1.00 67.38 159 LYS A C 1
ATOM 1264 O O . LYS A 1 159 ? -57.189 -30.059 103.980 1.00 67.38 159 LYS A O 1
ATOM 1269 N N . SER A 1 160 ? -56.857 -31.538 105.638 1.00 71.31 160 SER A N 1
ATOM 1270 C CA . SER A 1 160 ? -55.403 -31.352 105.725 1.00 71.31 160 SER A CA 1
ATOM 1271 C C . SER A 1 160 ? -54.701 -31.755 104.423 1.00 71.31 160 SER A C 1
ATOM 1273 O O . SER A 1 160 ? -53.863 -31.002 103.926 1.00 71.31 160 SER A O 1
ATOM 1275 N N . ASP A 1 161 ? -55.082 -32.894 103.839 1.00 76.25 161 ASP A N 1
ATOM 1276 C CA . ASP A 1 161 ? -54.548 -33.383 102.563 1.00 76.25 161 ASP A CA 1
ATOM 1277 C C . ASP A 1 161 ? -54.878 -32.436 101.394 1.00 76.25 161 ASP A C 1
ATOM 1279 O O . ASP A 1 161 ? -53.981 -31.998 100.669 1.00 76.25 161 ASP A O 1
ATOM 1283 N N . LEU A 1 162 ? -56.139 -31.999 101.274 1.00 66.00 162 LEU A N 1
ATOM 1284 C CA . LEU A 1 162 ? -56.559 -31.008 100.272 1.00 66.00 162 LEU A CA 1
ATOM 1285 C C . LEU A 1 162 ? -55.812 -29.679 100.426 1.00 66.00 162 LEU A C 1
ATOM 1287 O O . LEU A 1 162 ? -55.369 -29.098 99.437 1.00 66.00 162 LEU A O 1
ATOM 1291 N N . THR A 1 163 ? -55.611 -29.215 101.663 1.00 69.19 163 THR A N 1
ATOM 1292 C CA . THR A 1 163 ? -54.857 -27.981 101.935 1.00 69.19 163 THR A CA 1
ATOM 1293 C C . THR A 1 163 ? -53.391 -28.122 101.503 1.00 69.19 163 THR A C 1
ATOM 1295 O O . THR A 1 163 ? -52.828 -27.198 100.915 1.00 69.19 163 THR A O 1
ATOM 1298 N N . GLY A 1 164 ? -52.777 -29.290 101.729 1.00 74.38 164 GLY A N 1
ATOM 1299 C CA . GLY A 1 164 ? -51.427 -29.600 101.252 1.00 74.38 164 GLY A CA 1
ATOM 1300 C C . GLY A 1 164 ? -51.322 -29.622 99.723 1.00 74.38 164 GLY A C 1
ATOM 1301 O O . GLY A 1 164 ? -50.392 -29.041 99.160 1.00 74.38 164 GLY A O 1
ATOM 1302 N N . ARG A 1 165 ? -52.302 -30.223 99.038 1.00 71.56 165 ARG A N 1
ATOM 1303 C CA . ARG A 1 165 ? -52.367 -30.268 97.566 1.00 71.56 165 ARG A CA 1
ATOM 1304 C C . ARG A 1 165 ? -52.573 -28.887 96.942 1.00 71.56 165 ARG A C 1
ATOM 1306 O O . ARG A 1 165 ? -51.884 -28.563 95.979 1.00 71.56 165 ARG A O 1
ATOM 1313 N N . ILE A 1 166 ? -53.441 -28.050 97.519 1.00 67.88 166 ILE A N 1
ATOM 1314 C CA . ILE A 1 166 ? -53.637 -26.655 97.082 1.00 67.88 166 ILE A CA 1
ATOM 1315 C C . ILE A 1 166 ? -52.337 -25.864 97.216 1.00 67.88 166 ILE A C 1
ATOM 1317 O O . ILE A 1 166 ? -51.949 -25.170 96.280 1.00 67.88 166 ILE A O 1
ATOM 1321 N N . LYS A 1 167 ? -51.624 -26.009 98.339 1.00 74.44 167 LYS A N 1
ATOM 1322 C CA . LYS A 1 167 ? -50.343 -25.325 98.549 1.00 74.44 167 LYS A CA 1
ATOM 1323 C C . LYS A 1 167 ? -49.293 -25.737 97.509 1.00 74.44 167 LYS A C 1
ATOM 1325 O O . LYS A 1 167 ? -48.596 -24.881 96.974 1.00 74.44 167 LYS A O 1
ATOM 1330 N N . LYS A 1 168 ? -49.221 -27.028 97.165 1.00 74.62 168 LYS A N 1
ATOM 1331 C CA . LYS A 1 168 ? -48.327 -27.524 96.107 1.00 74.62 168 LYS A CA 1
ATOM 1332 C C . LYS A 1 168 ? -48.703 -26.967 94.724 1.00 74.62 168 LYS A C 1
ATOM 1334 O O . LYS A 1 168 ? -47.825 -26.511 93.998 1.00 74.62 168 LYS A O 1
ATOM 1339 N N . ALA A 1 169 ? -49.994 -26.934 94.388 1.00 64.81 169 ALA A N 1
ATOM 1340 C CA . ALA A 1 169 ? -50.478 -26.338 93.140 1.00 64.81 169 ALA A CA 1
ATOM 1341 C C . ALA A 1 169 ? -50.201 -24.821 93.071 1.00 64.81 169 ALA A C 1
ATOM 1343 O O . ALA A 1 169 ? -49.869 -24.297 92.012 1.00 64.81 169 ALA A O 1
ATOM 1344 N N . GLU A 1 170 ? -50.273 -24.103 94.197 1.00 67.44 170 GLU A N 1
ATOM 1345 C CA . GLU A 1 170 ? -49.890 -22.687 94.285 1.00 67.44 170 GLU A CA 1
ATOM 1346 C C . GLU A 1 170 ? -48.393 -22.456 94.041 1.00 67.44 170 GLU A C 1
ATOM 1348 O O . GLU A 1 170 ? -48.022 -21.503 93.351 1.00 67.44 170 GLU A O 1
ATOM 1353 N N . GLU A 1 171 ? -47.531 -23.323 94.575 1.00 75.25 171 GLU A N 1
ATOM 1354 C CA . GLU A 1 171 ? -46.084 -23.269 94.347 1.00 75.25 171 GLU A CA 1
ATOM 1355 C C . GLU A 1 171 ? -45.729 -23.553 92.876 1.00 75.25 171 GLU A C 1
ATOM 1357 O O . GLU A 1 171 ? -44.913 -22.837 92.286 1.00 75.25 171 GLU A O 1
ATOM 1362 N N . GLU A 1 172 ? -46.379 -24.541 92.255 1.00 71.06 172 GLU A N 1
ATOM 1363 C CA . GLU A 1 172 ? -46.208 -24.859 90.831 1.00 71.06 172 GLU A CA 1
ATOM 1364 C C . GLU A 1 172 ? -46.714 -23.729 89.930 1.00 71.06 172 GLU A C 1
ATOM 1366 O O . GLU A 1 172 ? -45.983 -23.278 89.044 1.00 71.06 172 GLU A O 1
ATOM 1371 N N . LYS A 1 173 ? -47.904 -23.186 90.211 1.00 70.50 173 LYS A N 1
ATOM 1372 C CA . LYS A 1 173 ? -48.441 -22.006 89.526 1.00 70.50 173 LYS A CA 1
ATOM 1373 C C . LYS A 1 173 ? -47.441 -20.844 89.555 1.00 70.50 173 LYS A C 1
ATOM 1375 O O . LYS A 1 173 ? -47.120 -20.279 88.511 1.00 70.50 173 LYS A O 1
ATOM 1380 N N . LYS A 1 174 ? -46.887 -20.526 90.729 1.00 72.00 174 LYS A N 1
ATOM 1381 C CA . LYS A 1 174 ? -45.912 -19.435 90.898 1.00 72.00 174 LYS A CA 1
ATOM 1382 C C . LYS A 1 174 ? -44.626 -19.667 90.092 1.00 72.00 174 LYS A C 1
ATOM 1384 O O . LYS A 1 174 ? -44.022 -18.720 89.585 1.00 72.00 174 LYS A O 1
ATOM 1389 N N . LYS A 1 175 ? -44.202 -20.928 89.945 1.00 72.25 175 LYS A N 1
ATOM 1390 C CA . LYS A 1 175 ? -43.061 -21.308 89.098 1.00 72.25 175 LYS A CA 1
ATOM 1391 C C . LYS A 1 175 ? -43.350 -21.057 87.613 1.00 72.25 175 LYS A C 1
ATOM 1393 O O . LYS A 1 175 ? -42.468 -20.559 86.914 1.00 72.25 175 LYS A O 1
ATOM 1398 N N . TYR A 1 176 ? -44.556 -21.365 87.136 1.00 65.12 176 TYR A N 1
ATOM 1399 C CA . TYR A 1 176 ? -44.954 -21.100 85.749 1.00 65.12 176 TYR A CA 1
ATOM 1400 C C . TYR A 1 176 ? -45.136 -19.606 85.462 1.00 65.12 176 TYR A C 1
ATOM 1402 O O . TYR A 1 176 ? -44.643 -19.139 84.440 1.00 65.12 176 TYR A O 1
ATOM 1410 N N . GLU A 1 177 ? -45.723 -18.836 86.383 1.00 67.88 177 GLU A N 1
ATOM 1411 C CA . GLU A 1 177 ? -45.829 -17.369 86.263 1.00 67.88 177 GLU A CA 1
ATOM 1412 C C . GLU A 1 177 ? -44.449 -16.709 86.095 1.00 67.88 177 GLU A C 1
ATOM 1414 O O . GLU A 1 177 ? -44.266 -15.844 85.239 1.00 67.88 177 GLU A O 1
ATOM 1419 N N . SER A 1 178 ? -43.448 -17.170 86.854 1.00 70.88 178 SER A N 1
ATOM 1420 C CA . SER A 1 178 ? -42.061 -16.706 86.715 1.00 70.88 178 SER A CA 1
ATOM 1421 C C . SER A 1 178 ? -41.470 -17.030 85.335 1.00 70.88 178 SER A C 1
ATOM 1423 O O . SER A 1 178 ? -40.859 -16.169 84.704 1.00 70.88 178 SER A O 1
ATOM 1425 N N . ARG A 1 179 ? -41.695 -18.248 84.817 1.00 70.19 179 ARG A N 1
ATOM 1426 C CA . ARG A 1 179 ? -41.213 -18.655 83.483 1.00 70.19 179 ARG A CA 1
ATOM 1427 C C . ARG A 1 179 ? -41.856 -17.842 82.361 1.00 70.19 179 ARG A C 1
ATOM 1429 O O . ARG A 1 179 ? -41.144 -17.419 81.457 1.00 70.19 179 ARG A O 1
ATOM 1436 N N . VAL A 1 180 ? -43.166 -17.601 82.437 1.00 65.81 180 VAL A N 1
ATOM 1437 C CA . VAL A 1 180 ? -43.887 -16.764 81.464 1.00 65.81 180 VAL A CA 1
ATOM 1438 C C . VAL A 1 180 ? -43.352 -15.334 81.497 1.00 65.81 180 VAL A C 1
ATOM 1440 O O . VAL A 1 180 ? -43.032 -14.787 80.450 1.00 65.81 180 VAL A O 1
ATOM 1443 N N . SER A 1 181 ? -43.138 -14.758 82.684 1.00 67.69 181 SER A N 1
ATOM 1444 C CA . SER A 1 181 ? -42.577 -13.406 82.812 1.00 67.69 181 SER A CA 1
ATOM 1445 C C . SER A 1 181 ? -41.174 -13.274 82.199 1.00 67.69 181 SER A C 1
ATOM 1447 O O . SER A 1 181 ? -40.882 -12.267 81.547 1.00 67.69 181 SER A O 1
ATOM 1449 N N . VAL A 1 182 ? -40.305 -14.278 82.367 1.00 71.81 182 VAL A N 1
ATOM 1450 C CA . VAL A 1 182 ? -38.975 -14.297 81.731 1.00 71.81 182 VAL A CA 1
ATOM 1451 C C . VAL A 1 182 ? -39.107 -14.365 80.209 1.00 71.81 182 VAL A C 1
ATOM 1453 O O . VAL A 1 182 ? -38.518 -13.536 79.517 1.00 71.81 182 VAL A O 1
ATOM 1456 N N . ALA A 1 183 ? -39.939 -15.273 79.697 1.00 61.69 183 ALA A N 1
ATOM 1457 C CA . ALA A 1 183 ? -40.144 -15.443 78.262 1.00 61.69 183 ALA A CA 1
ATOM 1458 C C . ALA A 1 183 ? -40.778 -14.202 77.601 1.00 61.69 183 ALA A C 1
ATOM 1460 O O . ALA A 1 183 ? -40.353 -13.786 76.528 1.00 61.69 183 ALA A O 1
ATOM 1461 N N . GLU A 1 184 ? -41.724 -13.528 78.262 1.00 64.88 184 GLU A N 1
ATOM 1462 C CA . GLU A 1 184 ? -42.276 -12.247 77.795 1.00 64.88 184 GLU A CA 1
ATOM 1463 C C . GLU A 1 184 ? -41.208 -11.148 77.718 1.00 64.88 184 GLU A C 1
ATOM 1465 O O . GLU A 1 184 ? -41.228 -10.301 76.820 1.00 64.88 184 GLU A O 1
ATOM 1470 N N . THR A 1 185 ? -40.265 -11.143 78.661 1.00 70.88 185 THR A N 1
ATOM 1471 C CA . THR A 1 185 ? -39.176 -10.162 78.688 1.00 70.88 185 THR A CA 1
ATOM 1472 C C . THR A 1 185 ? -38.191 -10.406 77.542 1.00 70.88 185 THR A C 1
ATOM 1474 O O . THR A 1 185 ? -37.765 -9.452 76.886 1.00 70.88 185 THR A O 1
ATOM 1477 N N . GLU A 1 186 ? -37.870 -11.670 77.258 1.00 67.62 186 GLU A N 1
ATOM 1478 C CA . GLU A 1 186 ? -37.031 -12.068 76.122 1.00 67.62 186 GLU A CA 1
ATOM 1479 C C . GLU A 1 186 ? -37.722 -11.797 74.779 1.00 67.62 186 GLU A C 1
ATOM 1481 O O . GLU A 1 186 ? -37.126 -11.161 73.910 1.00 67.62 186 GLU A O 1
ATOM 1486 N N . ALA A 1 187 ? -39.010 -12.125 74.643 1.00 62.06 187 ALA A N 1
ATOM 1487 C CA . ALA A 1 187 ? -39.795 -11.820 73.447 1.00 62.06 187 ALA A CA 1
ATOM 1488 C C . ALA A 1 187 ? -39.819 -10.312 73.141 1.00 62.06 187 ALA A C 1
ATOM 1490 O O . ALA A 1 187 ? -39.600 -9.897 72.002 1.00 62.06 187 ALA A O 1
ATOM 1491 N N . ARG A 1 188 ? -39.997 -9.461 74.164 1.00 70.19 188 ARG A N 1
ATOM 1492 C CA . ARG A 1 188 ? -39.917 -7.995 74.009 1.00 70.19 188 ARG A CA 1
ATOM 1493 C C . ARG A 1 188 ? -38.528 -7.525 73.582 1.00 70.19 188 ARG A C 1
ATOM 1495 O O . ARG A 1 188 ? -38.419 -6.546 72.844 1.00 70.19 188 ARG A O 1
ATOM 1502 N N . LYS A 1 189 ? -37.463 -8.180 74.054 1.00 74.69 189 LYS A N 1
ATOM 1503 C CA . LYS A 1 189 ? -36.090 -7.868 73.636 1.00 74.69 189 LYS A CA 1
ATOM 1504 C C . LYS A 1 189 ? -35.900 -8.186 72.151 1.00 74.69 189 LYS A C 1
ATOM 1506 O O . LYS A 1 189 ? -35.448 -7.311 71.416 1.00 74.69 189 LYS A O 1
ATOM 1511 N N . TYR A 1 190 ? -36.311 -9.371 71.703 1.00 67.81 190 TYR A N 1
ATOM 1512 C CA . TYR A 1 190 ? -36.208 -9.758 70.294 1.00 67.81 190 TYR A CA 1
ATOM 1513 C C . TYR A 1 190 ? -37.071 -8.890 69.378 1.00 67.81 190 TYR A C 1
ATOM 1515 O O . TYR A 1 190 ? -36.612 -8.495 68.310 1.00 67.81 190 TYR A O 1
ATOM 1523 N N . GLN A 1 191 ? -38.274 -8.500 69.808 1.00 64.81 191 GLN A N 1
ATOM 1524 C CA . GLN A 1 191 ? -39.111 -7.559 69.054 1.00 64.81 191 GLN A CA 1
ATOM 1525 C C . GLN A 1 191 ? -38.389 -6.231 68.784 1.00 64.81 191 GLN A C 1
ATOM 1527 O O . GLN A 1 191 ? -38.364 -5.772 67.644 1.00 64.81 191 GLN A O 1
ATOM 1532 N N . ARG A 1 192 ? -37.721 -5.654 69.792 1.00 74.62 192 ARG A N 1
ATOM 1533 C CA . ARG A 1 192 ? -36.929 -4.423 69.613 1.00 74.62 192 ARG A CA 1
ATOM 1534 C C . ARG A 1 192 ? -35.747 -4.619 68.666 1.00 74.62 192 ARG A C 1
ATOM 1536 O O . ARG A 1 192 ? -35.425 -3.725 67.885 1.00 74.62 192 ARG A O 1
ATOM 1543 N N . GLU A 1 193 ? -35.082 -5.771 68.730 1.00 70.19 193 GLU A N 1
ATOM 1544 C CA . GLU A 1 193 ? -33.981 -6.094 67.817 1.00 70.19 193 GLU A CA 1
ATOM 1545 C C . GLU A 1 193 ? -34.480 -6.203 66.369 1.00 70.19 193 GLU A C 1
ATOM 1547 O O . GLU A 1 193 ? -33.869 -5.621 65.472 1.00 70.19 193 GLU A O 1
ATOM 1552 N N . VAL A 1 194 ? -35.630 -6.847 66.142 1.00 68.62 194 VAL A N 1
ATOM 1553 C CA . VAL A 1 194 ? -36.279 -6.933 64.823 1.00 68.62 194 VAL A CA 1
ATOM 1554 C C . VAL A 1 194 ? -36.675 -5.550 64.302 1.00 68.62 194 VAL A C 1
ATOM 1556 O O . VAL A 1 194 ? -36.420 -5.245 63.139 1.00 68.62 194 VAL A O 1
ATOM 1559 N N . GLU A 1 195 ? -37.246 -4.685 65.140 1.00 73.38 195 GLU A N 1
ATOM 1560 C CA . GLU A 1 195 ? -37.570 -3.301 64.762 1.00 73.38 195 GLU A CA 1
ATOM 1561 C C . GLU A 1 195 ? -36.319 -2.507 64.367 1.00 73.38 195 GLU A C 1
ATOM 1563 O O . GLU A 1 195 ? -36.319 -1.797 63.359 1.00 73.38 195 GLU A O 1
ATOM 1568 N N . THR A 1 196 ? -35.222 -2.682 65.107 1.00 78.75 196 THR A N 1
ATOM 1569 C CA . THR A 1 196 ? -33.937 -2.036 64.804 1.00 78.75 196 THR A CA 1
ATOM 1570 C C . THR A 1 196 ? -33.369 -2.528 63.469 1.00 78.75 196 THR A C 1
ATOM 1572 O O . THR A 1 196 ? -32.871 -1.732 62.668 1.00 78.75 196 THR A O 1
ATOM 1575 N N . MET A 1 197 ? -33.472 -3.832 63.192 1.00 70.19 197 MET A N 1
ATOM 1576 C CA . MET A 1 197 ? -33.047 -4.411 61.914 1.00 70.19 197 MET A CA 1
ATOM 1577 C C . MET A 1 197 ? -33.911 -3.923 60.749 1.00 70.19 197 MET A C 1
ATOM 1579 O O . MET A 1 197 ? -33.358 -3.577 59.709 1.00 70.19 197 MET A O 1
ATOM 1583 N N . ARG A 1 198 ? -35.235 -3.822 60.926 1.00 72.94 198 ARG A N 1
ATOM 1584 C CA . ARG A 1 198 ? -36.147 -3.262 59.913 1.00 72.94 198 ARG A CA 1
ATOM 1585 C C . ARG A 1 198 ? -35.808 -1.812 59.590 1.00 72.94 198 ARG A C 1
ATOM 1587 O O . ARG A 1 198 ? -35.608 -1.489 58.429 1.00 72.94 198 ARG A O 1
ATOM 1594 N N . SER A 1 199 ? -35.620 -0.975 60.610 1.00 79.38 199 SER A N 1
ATOM 1595 C CA . SER A 1 199 ? -35.203 0.415 60.400 1.00 79.38 199 SER A CA 1
ATOM 1596 C C . SER A 1 199 ? -33.856 0.518 59.672 1.00 79.38 199 SER A C 1
ATOM 1598 O O . SER A 1 199 ? -33.686 1.371 58.803 1.00 79.38 199 SER A O 1
ATOM 1600 N N . SER A 1 200 ? -32.908 -0.373 59.983 1.00 74.69 200 SER A N 1
ATOM 1601 C CA . SER A 1 200 ? -31.624 -0.433 59.273 1.00 74.69 200 SER A CA 1
ATOM 1602 C C . SER A 1 200 ? -31.798 -0.863 57.812 1.00 74.69 200 SER A C 1
ATOM 1604 O O . SER A 1 200 ? -31.123 -0.329 56.936 1.00 74.69 200 SER A O 1
ATOM 1606 N N . LEU A 1 201 ? -32.705 -1.805 57.534 1.00 73.56 201 LEU A N 1
ATOM 1607 C CA . LEU A 1 201 ? -33.021 -2.252 56.177 1.00 73.56 201 LEU A CA 1
ATOM 1608 C C . LEU A 1 201 ? -33.626 -1.113 55.346 1.00 73.56 201 LEU A C 1
ATOM 1610 O O . LEU A 1 201 ? -33.141 -0.856 54.248 1.00 73.56 201 LEU A O 1
ATOM 1614 N N . ASP A 1 202 ? -34.588 -0.375 55.901 1.00 78.19 202 ASP A N 1
ATOM 1615 C CA . ASP A 1 202 ? -35.222 0.768 55.229 1.00 78.19 202 ASP A CA 1
ATOM 1616 C C . ASP A 1 202 ? -34.189 1.849 54.855 1.00 78.19 202 ASP A C 1
ATOM 1618 O O . ASP A 1 202 ? -34.204 2.398 53.751 1.00 78.19 202 ASP A O 1
ATOM 1622 N N . GLN A 1 203 ? -33.231 2.126 55.751 1.00 82.12 203 GLN A N 1
ATOM 1623 C CA . GLN A 1 203 ? -32.131 3.060 55.478 1.00 82.12 203 GLN A CA 1
ATOM 1624 C C . GLN A 1 203 ? -31.229 2.580 54.334 1.00 82.12 203 GLN A C 1
ATOM 1626 O O . GLN A 1 203 ? -30.774 3.386 53.519 1.00 82.12 203 GLN A O 1
ATOM 1631 N N . LEU A 1 204 ? -30.966 1.274 54.256 1.00 77.75 204 LEU A N 1
ATOM 1632 C CA . LEU A 1 204 ? -30.165 0.696 53.180 1.00 77.75 204 LEU A CA 1
ATOM 1633 C C . LEU A 1 204 ? -30.894 0.707 51.839 1.00 77.75 204 LEU A C 1
ATOM 1635 O O . LEU A 1 204 ? -30.259 0.966 50.817 1.00 77.75 204 LEU A O 1
ATOM 1639 N N . GLU A 1 205 ? -32.203 0.467 51.829 1.00 76.00 205 GLU A N 1
ATOM 1640 C CA . GLU A 1 205 ? -33.020 0.567 50.618 1.00 76.00 205 GLU A CA 1
ATOM 1641 C C . GLU A 1 205 ? -33.060 2.008 50.090 1.00 76.00 205 GLU A C 1
ATOM 1643 O O . GLU A 1 205 ? -32.871 2.228 48.890 1.00 76.00 205 GLU A O 1
ATOM 1648 N N . ALA A 1 206 ? -33.189 2.999 50.977 1.00 84.19 206 ALA A N 1
ATOM 1649 C CA . ALA A 1 206 ? -33.098 4.410 50.604 1.00 84.19 206 ALA A CA 1
ATOM 1650 C C . ALA A 1 206 ? -31.717 4.765 50.019 1.00 84.19 206 ALA A C 1
ATOM 1652 O O . ALA A 1 206 ? -31.631 5.348 48.936 1.00 84.19 206 ALA A O 1
ATOM 1653 N N . ALA A 1 207 ? -30.631 4.349 50.683 1.00 82.56 207 ALA A N 1
ATOM 1654 C CA . ALA A 1 207 ? -29.268 4.580 50.202 1.00 82.56 207 ALA A CA 1
ATOM 1655 C C . ALA A 1 207 ? -29.005 3.905 48.844 1.00 82.56 207 ALA A C 1
ATOM 1657 O O . ALA A 1 207 ? -28.347 4.482 47.975 1.00 82.56 207 ALA A O 1
ATOM 1658 N N . LYS A 1 208 ? -29.547 2.699 48.629 1.00 80.00 208 LYS A N 1
ATOM 1659 C CA . LYS A 1 208 ? -29.494 2.008 47.336 1.00 80.00 208 LYS A CA 1
ATOM 1660 C C . LYS A 1 208 ? -30.197 2.821 46.246 1.00 80.00 208 LYS A C 1
ATOM 1662 O O . LYS A 1 208 ? -29.608 3.022 45.186 1.00 80.00 208 LYS A O 1
ATOM 1667 N N . GLY A 1 209 ? -31.397 3.339 46.515 1.00 81.75 209 GLY A N 1
ATOM 1668 C CA . GLY A 1 209 ? -32.132 4.188 45.572 1.00 81.75 209 GLY A CA 1
ATOM 1669 C C . GLY A 1 209 ? -31.367 5.459 45.181 1.00 81.75 209 GLY A C 1
ATOM 1670 O O . GLY A 1 209 ? -31.303 5.810 44.002 1.00 81.75 209 GLY A O 1
ATOM 1671 N N . GLU A 1 210 ? -30.710 6.122 46.139 1.00 87.69 210 GLU A N 1
ATOM 1672 C CA . GLU A 1 210 ? -29.858 7.288 45.854 1.00 87.69 210 GLU A CA 1
ATOM 1673 C C . GLU A 1 210 ? -28.645 6.937 44.980 1.00 87.69 210 GLU A C 1
ATOM 1675 O O . GLU A 1 210 ? -28.280 7.696 44.074 1.00 87.69 210 GLU A O 1
ATOM 1680 N N . LEU A 1 211 ? -28.005 5.791 45.236 1.00 81.38 211 LEU A N 1
ATOM 1681 C CA . LEU A 1 211 ? -26.876 5.315 44.437 1.00 81.38 211 LEU A CA 1
ATOM 1682 C C . LEU A 1 211 ? -27.301 4.956 43.010 1.00 81.38 211 LEU A C 1
ATOM 1684 O O . LEU A 1 211 ? -26.586 5.296 42.067 1.00 81.38 211 LEU A O 1
ATOM 1688 N N . GLU A 1 212 ? -28.469 4.338 42.830 1.00 83.75 212 GLU A N 1
ATOM 1689 C CA . GLU A 1 212 ? -29.030 4.037 41.508 1.00 83.75 212 GLU A CA 1
ATOM 1690 C C . GLU A 1 212 ? -29.323 5.319 40.714 1.00 83.75 212 GLU A C 1
ATOM 1692 O O . GLU A 1 212 ? -28.945 5.422 39.545 1.00 83.75 212 GLU A O 1
ATOM 1697 N N . GLN A 1 213 ? -29.900 6.346 41.349 1.00 85.94 213 GLN A N 1
ATOM 1698 C CA . GLN A 1 213 ? -30.120 7.644 40.701 1.00 85.94 213 GLN A CA 1
ATOM 1699 C C . GLN A 1 213 ? -28.808 8.334 40.306 1.00 85.94 213 GLN A C 1
ATOM 1701 O O . GLN A 1 213 ? -28.702 8.869 39.199 1.00 85.94 213 GLN A O 1
ATOM 1706 N N . LYS A 1 214 ? -27.784 8.290 41.170 1.00 85.94 214 LYS A N 1
ATOM 1707 C CA . LYS A 1 214 ? -26.441 8.798 40.841 1.00 85.94 214 LYS A CA 1
ATOM 1708 C C . LYS A 1 214 ? -25.804 8.020 39.690 1.00 85.94 214 LYS A C 1
ATOM 1710 O O . LYS A 1 214 ? -25.194 8.621 38.812 1.00 85.94 214 LYS A O 1
ATOM 1715 N N . ALA A 1 215 ? -25.961 6.699 39.650 1.00 77.38 215 ALA A N 1
ATOM 1716 C CA . ALA A 1 215 ? -25.447 5.886 38.551 1.00 77.38 215 ALA A CA 1
ATOM 1717 C C . ALA A 1 215 ? -26.105 6.262 37.211 1.00 77.38 215 ALA A C 1
ATOM 1719 O O . ALA A 1 215 ? -25.413 6.395 36.200 1.00 77.38 215 ALA A O 1
ATOM 1720 N N . ILE A 1 216 ? -27.422 6.503 37.205 1.00 84.88 216 ILE A N 1
ATOM 1721 C CA . ILE A 1 216 ? -28.153 6.967 36.017 1.00 84.88 216 ILE A CA 1
ATOM 1722 C C . ILE A 1 216 ? -27.664 8.355 35.582 1.00 84.88 216 ILE A C 1
ATOM 1724 O O . ILE A 1 216 ? -27.407 8.561 34.394 1.00 84.88 216 ILE A O 1
ATOM 1728 N N . SER A 1 217 ? -27.488 9.298 36.514 1.00 87.12 217 SER A N 1
ATOM 1729 C CA . SER A 1 217 ? -27.026 10.649 36.172 1.00 87.12 217 SER A CA 1
ATOM 1730 C C . SER A 1 217 ? -25.601 10.651 35.610 1.00 87.12 217 SER A C 1
ATOM 1732 O O . SER A 1 217 ? -25.347 11.314 34.603 1.00 87.12 217 SER A O 1
ATOM 1734 N N . TYR A 1 218 ? -24.693 9.847 36.176 1.00 86.88 218 TYR A N 1
ATOM 1735 C CA . TYR A 1 218 ? -23.347 9.670 35.630 1.00 86.88 218 TYR A CA 1
ATOM 1736 C C . TYR A 1 218 ? -23.362 9.039 34.240 1.00 86.88 218 TYR A C 1
ATOM 1738 O O . TYR A 1 218 ? -22.611 9.481 33.371 1.00 86.88 218 TYR A O 1
ATOM 1746 N N . LYS A 1 219 ? -24.236 8.055 33.997 1.00 85.19 219 LYS A N 1
ATOM 1747 C CA . LYS A 1 219 ? -24.381 7.442 32.673 1.00 85.19 219 LYS A CA 1
ATOM 1748 C C . LYS A 1 219 ? -24.811 8.468 31.620 1.00 85.19 219 LYS A C 1
ATOM 1750 O O . LYS A 1 219 ? -24.186 8.545 30.568 1.00 85.19 219 LYS A O 1
ATOM 1755 N N . ILE A 1 220 ? -25.815 9.294 31.922 1.00 88.19 220 ILE A N 1
ATOM 1756 C CA . ILE A 1 220 ? -26.287 10.357 31.018 1.00 88.19 220 ILE A CA 1
ATOM 1757 C C . ILE A 1 220 ? -25.173 11.379 30.754 1.00 88.19 220 ILE A C 1
ATOM 1759 O O . ILE A 1 220 ? -24.919 11.727 29.603 1.00 88.19 220 ILE A O 1
ATOM 1763 N N . ALA A 1 221 ? -24.473 11.833 31.799 1.00 85.62 221 ALA A N 1
ATOM 1764 C CA . ALA A 1 221 ? -23.372 12.786 31.654 1.00 85.62 221 ALA A CA 1
ATOM 1765 C C . ALA A 1 221 ? -22.235 12.227 30.781 1.00 85.62 221 ALA A C 1
ATOM 1767 O O . ALA A 1 221 ? -21.686 12.940 29.941 1.00 85.62 221 ALA A O 1
ATOM 1768 N N . TYR A 1 222 ? -21.915 10.940 30.940 1.00 83.38 222 TYR A N 1
ATOM 1769 C CA . TYR A 1 222 ? -20.904 10.259 30.137 1.00 83.38 222 TYR A CA 1
ATOM 1770 C C . TYR A 1 222 ? -21.322 10.128 28.664 1.00 83.38 222 TYR A C 1
ATOM 1772 O O . TYR A 1 222 ? -20.518 10.389 27.771 1.00 83.38 222 TYR A O 1
ATOM 1780 N N . GLU A 1 223 ? -22.586 9.792 28.390 1.00 86.62 223 GLU A N 1
ATOM 1781 C CA . GLU A 1 223 ? -23.122 9.720 27.024 1.00 86.62 223 GLU A CA 1
ATOM 1782 C C . GLU A 1 223 ? -23.107 11.082 26.311 1.00 86.62 223 GLU A C 1
ATOM 1784 O O . GLU A 1 223 ? -22.795 11.146 25.120 1.00 86.62 223 GLU A O 1
ATOM 1789 N N . VAL A 1 224 ? -23.400 12.174 27.025 1.00 91.25 224 VAL A N 1
ATOM 1790 C CA . VAL A 1 224 ? -23.295 13.541 26.484 1.00 91.25 224 VAL A CA 1
ATOM 1791 C C . VAL A 1 224 ? -21.839 13.891 26.176 1.00 91.25 224 VAL A C 1
ATOM 1793 O O . VAL A 1 224 ? -21.540 14.299 25.056 1.00 91.25 224 VAL A O 1
ATOM 1796 N N . ALA A 1 225 ? -20.917 13.636 27.109 1.00 83.38 225 ALA A N 1
ATOM 1797 C CA . ALA A 1 225 ? -19.495 13.908 26.901 1.00 83.38 225 ALA A CA 1
ATOM 1798 C C . ALA A 1 225 ? -18.916 13.137 25.700 1.00 83.38 225 ALA A C 1
ATOM 1800 O O . ALA A 1 225 ? -18.126 13.689 24.935 1.00 83.38 225 ALA A O 1
ATOM 1801 N N . ILE A 1 226 ? -19.332 11.880 25.489 1.00 82.00 226 ILE A N 1
ATOM 1802 C CA . ILE A 1 226 ? -18.942 11.108 24.299 1.00 82.00 226 ILE A CA 1
ATOM 1803 C C . ILE A 1 226 ? -19.420 11.796 23.017 1.00 82.00 226 ILE A C 1
ATOM 1805 O O . ILE A 1 226 ? -18.639 11.910 22.072 1.00 82.00 226 ILE A O 1
ATOM 1809 N N . LYS A 1 227 ? -20.675 12.260 22.973 1.00 88.62 227 LYS A N 1
ATOM 1810 C CA . LYS A 1 227 ? -21.227 12.940 21.791 1.00 88.62 227 LYS A CA 1
ATOM 1811 C C . LYS A 1 227 ? -20.491 14.242 21.486 1.00 88.62 227 LYS A C 1
ATOM 1813 O O . LYS A 1 227 ? -20.179 14.486 20.324 1.00 88.62 227 LYS A O 1
ATOM 1818 N N . ASP A 1 228 ? -20.156 15.024 22.507 1.00 88.56 228 ASP A N 1
ATOM 1819 C CA . ASP A 1 228 ? -19.414 16.278 22.339 1.00 88.56 228 ASP A CA 1
ATOM 1820 C C . ASP A 1 228 ? -18.002 16.025 21.789 1.00 88.56 228 ASP A C 1
ATOM 1822 O O . ASP A 1 228 ? -17.559 16.695 20.855 1.00 88.56 228 ASP A O 1
ATOM 1826 N N . VAL A 1 229 ? -17.311 15.000 22.304 1.00 86.38 229 VAL A N 1
ATOM 1827 C CA . VAL A 1 229 ? -15.993 14.589 21.792 1.00 86.38 229 VAL A CA 1
ATOM 1828 C C . VAL A 1 229 ? -16.089 14.094 20.346 1.00 86.38 229 VAL A C 1
ATOM 1830 O O . VAL A 1 229 ? -15.239 14.439 19.526 1.00 86.38 229 VAL A O 1
ATOM 1833 N N . GLN A 1 230 ? -17.121 13.317 20.004 1.00 85.56 230 GLN A N 1
ATOM 1834 C CA . GLN A 1 230 ? -17.352 12.848 18.633 1.00 85.56 230 GLN A CA 1
ATOM 1835 C C . GLN A 1 230 ? -17.630 14.006 17.666 1.00 85.56 230 GLN A C 1
ATOM 1837 O O . GLN A 1 230 ? -17.084 14.018 16.560 1.00 85.56 230 GLN A O 1
ATOM 1842 N N . ALA A 1 231 ? -18.426 14.995 18.078 1.00 90.75 231 ALA A N 1
ATOM 1843 C CA . ALA A 1 231 ? -18.699 16.186 17.280 1.00 90.75 231 ALA A CA 1
ATOM 1844 C C . ALA A 1 231 ? -17.418 17.001 17.031 1.00 90.75 231 ALA A C 1
ATOM 1846 O O . ALA A 1 231 ? -17.095 17.297 15.880 1.00 90.75 231 ALA A O 1
ATOM 1847 N N . ALA A 1 232 ? -16.631 17.266 18.080 1.00 88.25 232 ALA A N 1
ATOM 1848 C CA . ALA A 1 232 ? -15.363 17.988 17.965 1.00 88.25 232 ALA A CA 1
ATOM 1849 C C . ALA A 1 232 ? -14.332 17.244 17.094 1.00 88.25 232 ALA A C 1
ATOM 1851 O O . ALA A 1 232 ? -13.607 17.859 16.310 1.00 88.25 232 ALA A O 1
ATOM 1852 N N . ALA A 1 233 ? -14.271 15.912 17.199 1.00 80.94 233 ALA A N 1
ATOM 1853 C CA . ALA A 1 233 ? -13.411 15.092 16.349 1.00 80.94 233 ALA A CA 1
ATOM 1854 C C . ALA A 1 233 ? -13.832 15.162 14.873 1.00 80.94 233 ALA A C 1
ATOM 1856 O O . ALA A 1 233 ? -12.971 15.264 14.001 1.00 80.94 233 ALA A O 1
ATOM 1857 N N . THR A 1 234 ? -15.139 15.151 14.598 1.00 90.31 234 THR A N 1
ATOM 1858 C CA . THR A 1 234 ? -15.683 15.247 13.235 1.00 90.31 234 THR A CA 1
ATOM 1859 C C . THR A 1 234 ? -15.341 16.596 12.600 1.00 90.31 234 THR A C 1
ATOM 1861 O O . THR A 1 234 ? -14.788 16.625 11.504 1.00 90.31 234 THR A O 1
ATOM 1864 N N . GLU A 1 235 ? -15.544 17.705 13.320 1.00 94.25 235 GLU A N 1
ATOM 1865 C CA . GLU A 1 235 ? -15.183 19.051 12.846 1.00 94.25 235 GLU A CA 1
ATOM 1866 C C . GLU A 1 235 ? -13.676 19.169 12.546 1.00 94.25 235 GLU A C 1
ATOM 1868 O O . GLU A 1 235 ? -13.258 19.747 11.536 1.00 94.25 235 GLU A O 1
ATOM 1873 N N . LEU A 1 236 ? -12.827 18.582 13.400 1.00 90.31 236 LEU A N 1
ATOM 1874 C CA . LEU A 1 236 ? -11.383 18.574 13.178 1.00 90.31 236 LEU A CA 1
ATOM 1875 C C . LEU A 1 236 ? -11.005 17.778 11.923 1.00 90.31 236 LEU A C 1
ATOM 1877 O O . LEU A 1 236 ? -10.136 18.226 11.173 1.00 90.31 236 LEU A O 1
ATOM 1881 N N . ILE A 1 237 ? -11.635 16.622 11.695 1.00 87.88 237 ILE A N 1
ATOM 1882 C CA . ILE A 1 237 ? -11.414 15.794 10.502 1.00 87.88 237 ILE A CA 1
ATOM 1883 C C . ILE A 1 237 ? -11.798 16.577 9.245 1.00 87.88 237 ILE A C 1
ATOM 1885 O O . ILE A 1 237 ? -10.961 16.715 8.355 1.00 87.88 237 ILE A O 1
ATOM 1889 N N . GLU A 1 238 ? -12.991 17.174 9.203 1.00 92.31 238 GLU A N 1
ATOM 1890 C CA . GLU A 1 238 ? -13.460 17.964 8.055 1.00 92.31 238 GLU A CA 1
ATOM 1891 C C . GLU A 1 238 ? -12.497 19.114 7.717 1.00 92.31 238 GLU A C 1
ATOM 1893 O O . GLU A 1 238 ? -12.119 19.309 6.556 1.00 92.31 238 GLU A O 1
ATOM 1898 N N . LYS A 1 239 ? -12.003 19.821 8.742 1.00 92.94 239 LYS A N 1
ATOM 1899 C CA . LYS A 1 239 ? -11.016 20.898 8.581 1.00 92.94 239 LYS A CA 1
ATOM 1900 C C . LYS A 1 239 ? -9.672 20.402 8.042 1.00 92.94 239 LYS A C 1
ATOM 1902 O O . LYS A 1 239 ? -8.990 21.135 7.324 1.00 92.94 239 LYS A O 1
ATOM 1907 N N . GLN A 1 240 ? -9.240 19.194 8.407 1.00 87.69 240 GLN A N 1
ATOM 1908 C CA . GLN A 1 240 ? -8.007 18.610 7.867 1.00 87.69 240 GLN A CA 1
ATOM 1909 C C . GLN A 1 240 ? -8.200 18.115 6.434 1.00 87.69 240 GLN A C 1
ATOM 1911 O O . GLN A 1 240 ? -7.322 18.335 5.603 1.00 87.69 240 GLN A O 1
ATOM 1916 N N . GLU A 1 241 ? -9.350 17.527 6.111 1.00 90.94 241 GLU A N 1
ATOM 1917 C CA . GLU A 1 241 ? -9.675 17.120 4.743 1.00 90.94 241 GLU A CA 1
ATOM 1918 C C . GLU A 1 241 ? -9.723 18.312 3.785 1.00 90.94 241 GLU A C 1
ATOM 1920 O O . GLU A 1 241 ? -9.218 18.226 2.668 1.00 90.94 241 GLU A O 1
ATOM 1925 N N . GLU A 1 242 ? -10.272 19.453 4.208 1.00 94.81 242 GLU A N 1
ATOM 1926 C CA . GLU A 1 242 ? -10.250 20.680 3.406 1.00 94.81 242 GLU A CA 1
ATOM 1927 C C . GLU A 1 242 ? -8.817 21.165 3.133 1.00 94.81 242 GLU A C 1
ATOM 1929 O O . GLU A 1 242 ? -8.470 21.490 1.993 1.00 94.81 242 GLU A O 1
ATOM 1934 N N . LYS A 1 243 ? -7.938 21.130 4.144 1.00 93.06 243 LYS A N 1
ATOM 1935 C CA . LYS A 1 243 ? -6.513 21.446 3.957 1.00 93.06 243 LYS A CA 1
ATOM 1936 C C . LYS A 1 243 ? -5.839 20.478 2.989 1.00 93.06 243 LYS A C 1
ATOM 1938 O O . LYS A 1 243 ? -5.101 20.933 2.119 1.00 93.06 243 LYS A O 1
ATOM 1943 N N . ILE A 1 244 ? -6.102 19.177 3.111 1.00 88.88 244 ILE A N 1
ATOM 1944 C CA . ILE A 1 244 ? -5.560 18.160 2.199 1.00 88.88 244 ILE A CA 1
ATOM 1945 C C . ILE A 1 244 ? -6.022 18.444 0.767 1.00 88.88 244 ILE A C 1
ATOM 1947 O O . ILE A 1 244 ? -5.170 18.566 -0.109 1.00 88.88 244 ILE A O 1
ATOM 1951 N N . ARG A 1 245 ? -7.322 18.686 0.545 1.00 93.50 245 ARG A N 1
ATOM 1952 C CA . ARG A 1 245 ? -7.870 19.050 -0.775 1.00 93.50 245 ARG A CA 1
ATOM 1953 C C . ARG A 1 245 ? -7.163 20.270 -1.378 1.00 93.50 245 ARG A C 1
ATOM 1955 O O . ARG A 1 245 ? -6.739 20.242 -2.530 1.00 93.50 245 ARG A O 1
ATOM 1962 N N . THR A 1 246 ? -6.952 21.329 -0.591 1.00 94.25 246 THR A N 1
ATOM 1963 C CA . THR A 1 246 ? -6.263 22.540 -1.086 1.00 94.25 246 THR A CA 1
ATOM 1964 C C . THR A 1 246 ? -4.785 22.294 -1.427 1.00 94.25 246 THR A C 1
ATOM 1966 O O . THR A 1 246 ? -4.252 22.881 -2.379 1.00 94.25 246 THR A O 1
ATOM 1969 N N . LEU A 1 247 ? -4.108 21.412 -0.682 1.00 90.69 247 LEU A N 1
ATOM 1970 C CA . LEU A 1 247 ? -2.736 20.993 -0.968 1.00 90.69 247 LEU A CA 1
ATOM 1971 C C . LEU A 1 247 ? -2.669 20.136 -2.233 1.00 90.69 247 LEU A C 1
ATOM 1973 O O . LEU A 1 247 ? -1.807 20.387 -3.075 1.00 90.69 247 LEU A O 1
ATOM 1977 N N . GLU A 1 248 ? -3.587 19.187 -2.407 1.00 90.75 248 GLU A N 1
ATOM 1978 C CA . GLU A 1 248 ? -3.694 18.352 -3.608 1.00 90.75 248 GLU A CA 1
ATOM 1979 C C . GLU A 1 248 ? -3.889 19.206 -4.866 1.00 90.75 248 GLU A C 1
ATOM 1981 O O . GLU A 1 248 ? -3.140 19.048 -5.831 1.00 90.75 248 GLU A O 1
ATOM 1986 N N . ASP A 1 249 ? -4.787 20.194 -4.829 1.00 94.12 249 ASP A N 1
ATOM 1987 C CA . ASP A 1 249 ? -4.993 21.143 -5.932 1.00 94.12 249 ASP A CA 1
ATOM 1988 C C . ASP A 1 249 ? -3.736 21.967 -6.246 1.00 94.12 249 ASP A C 1
ATOM 1990 O O . ASP A 1 249 ? -3.449 22.319 -7.397 1.00 94.12 249 ASP A O 1
ATOM 1994 N N . THR A 1 250 ? -2.967 22.319 -5.217 1.00 93.06 250 THR A N 1
ATOM 1995 C CA . THR A 1 250 ? -1.719 23.075 -5.377 1.00 93.06 250 THR A CA 1
ATOM 1996 C C . THR A 1 250 ? -0.632 22.206 -6.006 1.00 93.06 250 THR A C 1
ATOM 1998 O O . THR A 1 250 ? 0.027 22.635 -6.958 1.00 93.06 250 THR A O 1
ATOM 2001 N N . VAL A 1 251 ? -0.489 20.962 -5.544 1.00 91.12 251 VAL A N 1
ATOM 2002 C CA . VAL A 1 251 ? 0.436 19.975 -6.114 1.00 91.12 251 VAL A CA 1
ATOM 2003 C C . VAL A 1 251 ? 0.057 19.660 -7.559 1.00 91.12 251 VAL A C 1
ATOM 2005 O O . VAL A 1 251 ? 0.923 19.682 -8.431 1.00 91.12 251 VAL A O 1
ATOM 2008 N N . MET A 1 252 ? -1.227 19.453 -7.856 1.00 91.31 252 MET A N 1
ATOM 2009 C CA . MET A 1 252 ? -1.700 19.151 -9.207 1.00 91.31 252 MET A CA 1
ATOM 2010 C C . MET A 1 252 ? -1.399 20.294 -10.187 1.00 91.31 252 MET A C 1
ATOM 2012 O O . MET A 1 252 ? -0.930 20.054 -11.306 1.00 91.31 252 MET A O 1
ATOM 2016 N N . ARG A 1 253 ? -1.578 21.552 -9.760 1.00 93.69 253 ARG A N 1
ATOM 2017 C CA . ARG A 1 253 ? -1.185 22.732 -10.550 1.00 93.69 253 ARG A CA 1
ATOM 2018 C C . ARG A 1 253 ? 0.326 22.793 -10.783 1.00 93.69 253 ARG A C 1
ATOM 2020 O O . ARG A 1 253 ? 0.749 23.052 -11.911 1.00 93.69 253 ARG A O 1
ATOM 2027 N N . ALA A 1 254 ? 1.134 22.513 -9.760 1.00 88.69 254 ALA A N 1
ATOM 2028 C CA . ALA A 1 254 ? 2.592 22.493 -9.874 1.00 88.69 254 ALA A CA 1
ATOM 2029 C C . ALA A 1 254 ? 3.087 21.389 -10.826 1.00 88.69 254 ALA A C 1
ATOM 2031 O O . ALA A 1 254 ? 3.905 21.660 -11.704 1.00 88.69 254 ALA A O 1
ATOM 2032 N N . VAL A 1 255 ? 2.538 20.175 -10.717 1.00 90.19 255 VAL A N 1
ATOM 2033 C CA . VAL A 1 255 ? 2.837 19.047 -11.615 1.00 90.19 255 VAL A CA 1
ATOM 2034 C C . VAL A 1 255 ? 2.458 19.388 -13.055 1.00 90.19 255 VAL A C 1
ATOM 2036 O O . VAL A 1 255 ? 3.255 19.193 -13.970 1.00 90.19 255 VAL A O 1
ATOM 2039 N N . THR A 1 256 ? 1.281 19.978 -13.267 1.00 92.56 256 THR A N 1
ATOM 2040 C CA . THR A 1 256 ? 0.836 20.401 -14.603 1.00 92.56 256 THR A CA 1
ATOM 2041 C C . THR A 1 256 ? 1.781 21.444 -15.209 1.00 92.56 256 THR A C 1
ATOM 2043 O O . THR A 1 256 ? 2.121 21.368 -16.391 1.00 92.56 256 THR A O 1
ATOM 2046 N N . ALA A 1 257 ? 2.241 22.414 -14.414 1.00 92.12 257 ALA A N 1
ATOM 2047 C CA . ALA A 1 257 ? 3.213 23.409 -14.861 1.00 92.12 257 ALA A CA 1
ATOM 2048 C C . ALA A 1 257 ? 4.581 22.780 -15.182 1.00 92.12 257 ALA A C 1
ATOM 2050 O O . ALA A 1 257 ? 5.178 23.109 -16.209 1.00 92.12 257 ALA A O 1
ATOM 2051 N N . ALA A 1 258 ? 5.054 21.848 -14.350 1.00 87.19 258 ALA A N 1
ATOM 2052 C CA . ALA A 1 258 ? 6.305 21.128 -14.569 1.00 87.19 258 ALA A CA 1
ATOM 2053 C C . ALA A 1 258 ? 6.266 20.297 -15.860 1.00 87.19 258 ALA A C 1
ATOM 2055 O O . ALA A 1 258 ? 7.186 20.395 -16.671 1.00 87.19 258 ALA A O 1
ATOM 2056 N N . ASN A 1 259 ? 5.175 19.569 -16.110 1.00 90.06 259 ASN A N 1
ATOM 2057 C CA . ASN A 1 259 ? 5.003 18.782 -17.333 1.00 90.06 259 ASN A CA 1
ATOM 2058 C C . ASN A 1 259 ? 5.043 19.665 -18.587 1.00 90.06 259 ASN A C 1
ATOM 2060 O O . ASN A 1 259 ? 5.758 19.348 -19.534 1.00 90.06 259 ASN A O 1
ATOM 2064 N N . LYS A 1 260 ? 4.391 20.837 -18.569 1.00 93.56 260 LYS A N 1
ATOM 2065 C CA . LYS A 1 260 ? 4.482 21.804 -19.680 1.00 93.56 260 LYS A CA 1
ATOM 2066 C C . LYS A 1 260 ? 5.918 22.280 -19.937 1.00 93.56 260 LYS A C 1
ATOM 2068 O O . LYS A 1 260 ? 6.298 22.504 -21.086 1.00 93.56 260 LYS A O 1
ATOM 2073 N N . LEU A 1 261 ? 6.724 22.457 -18.887 1.00 91.69 261 LEU A N 1
ATOM 2074 C CA . LEU A 1 261 ? 8.136 22.833 -19.028 1.00 91.69 261 LEU A CA 1
ATOM 2075 C C . LEU A 1 261 ? 8.985 21.689 -19.592 1.00 91.69 261 LEU A C 1
ATOM 2077 O O . LEU A 1 261 ? 9.863 21.950 -20.417 1.00 91.69 261 LEU A O 1
ATOM 2081 N N . VAL A 1 262 ? 8.719 20.450 -19.173 1.00 89.94 262 VAL A N 1
ATOM 2082 C CA . VAL A 1 262 ? 9.376 19.250 -19.709 1.00 89.94 262 VAL A CA 1
ATOM 2083 C C . VAL A 1 262 ? 9.063 19.101 -21.194 1.00 89.94 262 VAL A C 1
ATOM 2085 O O . VAL A 1 262 ? 9.995 19.082 -21.992 1.00 89.94 262 VAL A O 1
ATOM 2088 N N . GLU A 1 263 ? 7.788 19.146 -21.589 1.00 91.19 263 GLU A N 1
ATOM 2089 C CA . GLU A 1 263 ? 7.380 19.076 -22.999 1.00 91.19 263 GLU A CA 1
ATOM 2090 C C . GLU A 1 263 ? 8.048 20.169 -23.847 1.00 91.19 263 GLU A C 1
ATOM 2092 O O . GLU A 1 263 ? 8.513 19.921 -24.961 1.00 91.19 263 GLU A O 1
ATOM 2097 N N . LYS A 1 264 ? 8.138 21.399 -23.321 1.00 93.62 264 LYS A N 1
ATOM 2098 C CA . LYS A 1 264 ? 8.822 22.501 -24.012 1.00 93.62 264 LYS A CA 1
ATOM 2099 C C . LYS A 1 264 ? 10.314 22.209 -24.209 1.00 93.62 264 LYS A C 1
ATOM 2101 O O . LYS A 1 264 ? 10.845 22.499 -25.281 1.00 93.62 264 LYS A O 1
ATOM 2106 N N . LYS A 1 265 ? 10.989 21.650 -23.198 1.00 90.50 265 LYS A N 1
ATOM 2107 C CA . LYS A 1 265 ? 12.408 21.268 -23.286 1.00 90.50 265 LYS A CA 1
ATOM 2108 C C . LYS A 1 265 ? 12.629 20.101 -24.241 1.00 90.50 265 LYS A C 1
ATOM 2110 O O . LYS A 1 265 ? 13.563 20.158 -25.032 1.00 90.50 265 LYS A O 1
ATOM 2115 N N . GLU A 1 266 ? 11.771 19.088 -24.212 1.00 89.06 266 GLU A N 1
ATOM 2116 C CA . GLU A 1 266 ? 11.850 17.944 -25.123 1.00 89.06 266 GLU A CA 1
ATOM 2117 C C . GLU A 1 266 ? 11.696 18.376 -26.580 1.00 89.06 266 GLU A C 1
ATOM 2119 O O . GLU A 1 266 ? 12.497 17.974 -27.418 1.00 89.06 266 GLU A O 1
ATOM 2124 N N . ARG A 1 267 ? 10.737 19.262 -26.883 1.00 91.94 267 ARG A N 1
ATOM 2125 C CA . ARG A 1 267 ? 10.581 19.825 -28.235 1.00 91.94 267 ARG A CA 1
ATOM 2126 C C . ARG A 1 267 ? 11.822 20.591 -28.688 1.00 91.94 267 ARG A C 1
ATOM 2128 O O . ARG A 1 267 ? 12.257 20.418 -29.824 1.00 91.94 267 ARG A O 1
ATOM 2135 N N . ALA A 1 268 ? 12.407 21.409 -27.810 1.00 91.00 268 ALA A N 1
ATOM 2136 C CA . ALA A 1 268 ? 13.638 22.137 -28.119 1.00 91.00 268 ALA A CA 1
ATOM 2137 C C . ALA A 1 268 ? 14.810 21.178 -28.391 1.00 91.00 268 ALA A C 1
ATOM 2139 O O . ALA A 1 268 ? 15.533 21.349 -29.370 1.00 91.00 268 ALA A O 1
ATOM 2140 N N . LEU A 1 269 ? 14.949 20.132 -27.572 1.00 87.38 269 LEU A N 1
ATOM 2141 C CA . LEU A 1 269 ? 15.997 19.124 -27.715 1.00 87.38 269 LEU A CA 1
ATOM 2142 C C . LEU A 1 269 ? 15.819 18.294 -28.995 1.00 87.38 269 LEU A C 1
ATOM 2144 O O . LEU A 1 269 ? 16.781 18.057 -29.717 1.00 87.38 269 LEU A O 1
ATOM 2148 N N . GLN A 1 270 ? 14.590 17.889 -29.324 1.00 86.12 270 GLN A N 1
ATOM 2149 C CA . GLN A 1 270 ? 14.281 17.196 -30.578 1.00 86.12 270 GLN A CA 1
ATOM 2150 C C . GLN A 1 270 ? 14.623 18.055 -31.796 1.00 86.12 270 GLN A C 1
ATOM 2152 O O . GLN A 1 270 ? 15.170 17.546 -32.774 1.00 86.12 270 GLN A O 1
ATOM 2157 N N . GLN A 1 271 ? 14.334 19.356 -31.738 1.00 89.00 271 GLN A N 1
ATOM 2158 C CA . GLN A 1 271 ? 14.692 20.279 -32.808 1.00 89.00 271 GLN A CA 1
ATOM 2159 C C . GLN A 1 271 ? 16.215 20.405 -32.955 1.00 89.00 271 GLN A C 1
ATOM 2161 O O . GLN A 1 271 ? 16.712 20.375 -34.077 1.00 89.00 271 GLN A O 1
ATOM 2166 N N . GLU A 1 272 ? 16.956 20.475 -31.846 1.00 89.56 272 GLU A N 1
ATOM 2167 C CA . GLU A 1 272 ? 18.424 20.488 -31.846 1.00 89.56 272 GLU A CA 1
ATOM 2168 C C . GLU A 1 272 ? 19.029 19.181 -32.390 1.00 89.56 272 GLU A C 1
ATOM 2170 O O . GLU A 1 272 ? 19.984 19.206 -33.165 1.00 89.56 272 GLU A O 1
ATOM 2175 N N . TYR A 1 273 ? 18.471 18.023 -32.027 1.00 84.19 273 TYR A N 1
ATOM 2176 C CA . TYR A 1 273 ? 18.911 16.743 -32.582 1.00 84.19 273 TYR A CA 1
ATOM 2177 C C . TYR A 1 273 ? 18.643 16.654 -34.078 1.00 84.19 273 TYR A C 1
ATOM 2179 O O . TYR A 1 273 ? 19.513 16.207 -34.819 1.00 84.19 273 TYR A O 1
ATOM 2187 N N . LYS A 1 274 ? 17.474 17.116 -34.532 1.00 87.44 274 LYS A N 1
ATOM 2188 C CA . LYS A 1 274 ? 17.129 17.122 -35.954 1.00 87.44 274 LYS A CA 1
ATOM 2189 C C . LYS A 1 274 ? 18.105 17.977 -36.762 1.00 87.44 274 LYS A C 1
ATOM 2191 O O . LYS A 1 274 ? 18.571 17.535 -37.806 1.00 87.44 274 LYS A O 1
ATOM 2196 N N . THR A 1 275 ? 18.456 19.170 -36.278 1.00 88.81 275 THR A N 1
ATOM 2197 C CA . THR A 1 275 ? 19.426 20.028 -36.977 1.00 88.81 275 THR A CA 1
ATOM 2198 C C . THR A 1 275 ? 20.824 19.414 -36.988 1.00 88.81 275 THR A C 1
ATOM 2200 O O . THR A 1 275 ? 21.486 19.447 -38.022 1.00 88.81 275 THR A O 1
ATOM 2203 N N . LYS A 1 276 ? 21.267 18.806 -35.880 1.00 85.62 276 LYS A N 1
ATOM 2204 C CA . LYS A 1 276 ? 22.553 18.091 -35.817 1.00 85.62 276 LYS A CA 1
ATOM 2205 C C . LYS A 1 276 ? 22.603 16.886 -36.756 1.00 85.62 276 LYS A C 1
ATOM 2207 O O . LYS A 1 276 ? 23.616 16.693 -37.419 1.00 85.62 276 LYS A O 1
ATOM 2212 N N . ASP A 1 277 ? 21.526 16.109 -36.838 1.00 83.94 277 ASP A N 1
ATOM 2213 C CA . ASP A 1 277 ? 21.429 14.951 -37.731 1.00 83.94 277 ASP A CA 1
ATOM 2214 C C . ASP A 1 277 ? 21.452 15.374 -39.207 1.00 83.94 277 ASP A C 1
ATOM 2216 O O . ASP A 1 277 ? 22.179 14.798 -40.012 1.00 83.94 277 ASP A O 1
ATOM 2220 N N . GLU A 1 278 ? 20.747 16.456 -39.560 1.00 86.75 278 GLU A N 1
ATOM 2221 C CA . GLU A 1 278 ? 20.797 17.036 -40.907 1.00 86.75 278 GLU A CA 1
ATOM 2222 C C . GLU A 1 278 ? 22.205 17.530 -41.281 1.00 86.75 278 GLU A C 1
ATOM 2224 O O . GLU A 1 278 ? 22.645 17.320 -42.414 1.00 86.75 278 GLU A O 1
ATOM 2229 N N . ILE A 1 279 ? 22.928 18.155 -40.342 1.00 88.50 279 ILE A N 1
ATOM 2230 C CA . ILE A 1 279 ? 24.326 18.572 -40.544 1.00 88.50 279 ILE A CA 1
ATOM 2231 C C . ILE A 1 279 ? 25.218 17.345 -40.760 1.00 88.50 279 ILE A C 1
ATOM 2233 O O . ILE A 1 279 ? 25.925 17.277 -41.764 1.00 88.50 279 ILE A O 1
ATOM 2237 N N . LEU A 1 280 ? 25.138 16.349 -39.874 1.00 83.25 280 LEU A N 1
ATOM 2238 C CA . LEU A 1 280 ? 25.958 15.141 -39.952 1.00 83.25 280 LEU A CA 1
ATOM 2239 C C . LEU A 1 280 ? 25.692 14.355 -41.241 1.00 83.25 280 LEU A C 1
ATOM 2241 O O . LEU A 1 280 ? 26.620 13.840 -41.863 1.00 83.25 280 LEU A O 1
ATOM 2245 N N . LYS A 1 281 ? 24.430 14.284 -41.674 1.00 84.56 281 LYS A N 1
ATOM 2246 C CA . LYS A 1 281 ? 24.049 13.640 -42.931 1.00 84.56 281 LYS A CA 1
ATOM 2247 C C . LYS A 1 281 ? 24.679 14.343 -44.132 1.00 84.56 281 LYS A C 1
ATOM 2249 O O . LYS A 1 281 ? 25.223 13.657 -44.992 1.00 84.56 281 LYS A O 1
ATOM 2254 N N . ARG A 1 282 ? 24.669 15.682 -44.170 1.00 85.88 282 ARG A N 1
ATOM 2255 C CA . ARG A 1 282 ? 25.346 16.452 -45.230 1.00 85.88 282 ARG A CA 1
ATOM 2256 C C . ARG A 1 282 ? 26.851 16.203 -45.236 1.00 85.88 282 ARG A C 1
ATOM 2258 O O . ARG A 1 282 ? 27.404 15.917 -46.293 1.00 85.88 282 ARG A O 1
ATOM 2265 N N . GLU A 1 283 ? 27.497 16.238 -44.072 1.00 86.88 283 GLU A N 1
ATOM 2266 C CA . GLU A 1 283 ? 28.932 15.941 -43.950 1.00 86.88 283 GLU A CA 1
ATOM 2267 C C . GLU A 1 283 ? 29.257 14.512 -44.412 1.00 86.88 283 GLU A C 1
ATOM 2269 O O . GLU A 1 283 ? 30.250 14.273 -45.100 1.00 86.88 283 GLU A O 1
ATOM 2274 N N . TYR A 1 284 ? 28.404 13.544 -44.070 1.00 77.94 284 TYR A N 1
ATOM 2275 C CA . TYR A 1 284 ? 28.567 12.156 -44.487 1.00 77.94 284 TYR A CA 1
ATOM 2276 C C . TYR A 1 284 ? 28.360 11.975 -45.995 1.00 77.94 284 TYR A C 1
ATOM 2278 O O . TYR A 1 284 ? 29.118 11.242 -46.631 1.00 77.94 284 TYR A O 1
ATOM 2286 N N . GLU A 1 285 ? 27.371 12.642 -46.592 1.00 82.56 285 GLU A N 1
ATOM 2287 C CA . GLU A 1 285 ? 27.136 12.663 -48.043 1.00 82.56 285 GLU A CA 1
ATOM 2288 C C . GLU A 1 285 ? 28.324 13.292 -48.790 1.00 82.56 285 GLU A C 1
ATOM 2290 O O . GLU A 1 285 ? 28.821 12.733 -49.771 1.00 82.56 285 GLU A O 1
ATOM 2295 N N . GLU A 1 286 ? 28.863 14.403 -48.292 1.00 85.25 286 GLU A N 1
ATOM 2296 C CA . GLU A 1 286 ? 30.058 15.039 -48.855 1.00 85.25 286 GLU A CA 1
ATOM 2297 C C . GLU A 1 286 ? 31.290 14.125 -48.752 1.00 85.25 286 GLU A C 1
ATOM 2299 O O . GLU A 1 286 ? 32.031 13.932 -49.721 1.00 85.25 286 GLU A O 1
ATOM 2304 N N . LYS A 1 287 ? 31.476 13.468 -47.603 1.00 82.88 287 LYS A N 1
ATOM 2305 C CA . LYS A 1 287 ? 32.588 12.537 -47.384 1.00 82.88 287 LYS A CA 1
ATOM 2306 C C . LYS A 1 287 ? 32.462 11.254 -48.208 1.00 82.88 287 LYS A C 1
ATOM 2308 O O . LYS A 1 287 ? 33.447 10.734 -48.724 1.00 82.88 287 LYS A O 1
ATOM 2313 N N . THR A 1 288 ? 31.255 10.715 -48.352 1.00 73.19 288 THR A N 1
ATOM 2314 C CA . THR A 1 288 ? 31.026 9.520 -49.177 1.00 73.19 288 THR A CA 1
ATOM 2315 C C . THR A 1 288 ? 31.162 9.826 -50.658 1.00 73.19 288 THR A C 1
ATOM 2317 O O . THR A 1 288 ? 31.693 8.996 -51.388 1.00 73.19 288 THR A O 1
ATOM 2320 N N . THR A 1 289 ? 30.739 11.002 -51.122 1.00 81.00 289 THR A N 1
ATOM 2321 C CA . THR A 1 289 ? 30.949 11.409 -52.519 1.00 81.00 289 THR A CA 1
ATOM 2322 C C . THR A 1 289 ? 32.428 11.620 -52.842 1.00 81.00 289 THR A C 1
ATOM 2324 O O . THR A 1 289 ? 32.872 11.196 -53.908 1.00 81.00 289 THR A O 1
ATOM 2327 N N . THR A 1 290 ? 33.216 12.191 -51.927 1.00 81.50 290 THR A N 1
ATOM 2328 C CA . THR A 1 290 ? 34.681 12.279 -52.078 1.00 81.50 290 THR A CA 1
ATOM 2329 C C . THR A 1 290 ? 35.338 10.899 -52.070 1.00 81.50 290 THR A C 1
ATOM 2331 O O . THR A 1 290 ? 36.062 10.572 -53.008 1.00 81.50 290 THR A O 1
ATOM 2334 N N . LEU A 1 291 ? 35.011 10.042 -51.099 1.00 75.88 291 LEU A N 1
ATOM 2335 C CA . LEU A 1 291 ? 35.552 8.680 -51.025 1.00 75.88 291 LEU A CA 1
ATOM 2336 C C . LEU A 1 291 ? 35.156 7.808 -52.221 1.00 75.88 291 LEU A C 1
ATOM 2338 O O . LEU A 1 291 ? 35.969 7.007 -52.668 1.00 75.88 291 LEU A O 1
ATOM 2342 N N . LYS A 1 292 ? 33.940 7.950 -52.765 1.00 74.81 292 LYS A N 1
ATOM 2343 C CA . LYS A 1 292 ? 33.521 7.243 -53.988 1.00 74.81 292 LYS A CA 1
ATOM 2344 C C . LYS A 1 292 ? 34.377 7.648 -55.181 1.00 74.81 292 LYS A C 1
ATOM 2346 O O . LYS A 1 292 ? 34.883 6.771 -55.867 1.00 74.81 292 LYS A O 1
ATOM 2351 N N . LYS A 1 293 ? 34.613 8.950 -55.376 1.00 78.50 293 LYS A N 1
ATOM 2352 C CA . LYS A 1 293 ? 35.509 9.439 -56.436 1.00 78.50 293 LYS A CA 1
ATOM 2353 C C . LYS A 1 293 ? 36.929 8.895 -56.264 1.00 78.50 293 LYS A C 1
ATOM 2355 O O . LYS A 1 293 ? 37.551 8.470 -57.231 1.00 78.50 293 LYS A O 1
ATOM 2360 N N . GLU A 1 294 ? 37.446 8.869 -55.037 1.00 77.75 294 GLU A N 1
ATOM 2361 C CA . GLU A 1 294 ? 38.764 8.291 -54.749 1.00 77.75 294 GLU A CA 1
ATOM 2362 C C . GLU A 1 294 ? 38.799 6.775 -54.982 1.00 77.75 294 GLU A C 1
ATOM 2364 O O . GLU A 1 294 ? 39.760 6.264 -55.558 1.00 77.75 294 GLU A O 1
ATOM 2369 N N . ALA A 1 295 ? 37.755 6.056 -54.568 1.00 72.38 295 ALA A N 1
ATOM 2370 C CA . ALA A 1 295 ? 37.622 4.619 -54.754 1.00 72.38 295 ALA A CA 1
ATOM 2371 C C . ALA A 1 295 ? 37.515 4.252 -56.235 1.00 72.38 295 ALA A C 1
ATOM 2373 O O . ALA A 1 295 ? 38.236 3.359 -56.654 1.00 72.38 295 ALA A O 1
ATOM 2374 N N . GLU A 1 296 ? 36.730 4.974 -57.037 1.00 77.06 296 GLU A N 1
ATOM 2375 C CA . GLU A 1 296 ? 36.650 4.800 -58.496 1.00 77.06 296 GLU A CA 1
ATOM 2376 C C . GLU A 1 296 ? 38.026 4.985 -59.153 1.00 77.06 296 GLU A C 1
ATOM 2378 O O . GLU A 1 296 ? 38.452 4.175 -59.977 1.00 77.06 296 GLU A O 1
ATOM 2383 N N . VAL A 1 297 ? 38.785 6.005 -58.733 1.00 75.50 297 VAL A N 1
ATOM 2384 C CA . VAL A 1 297 ? 40.160 6.226 -59.210 1.00 75.50 297 VAL A CA 1
ATOM 2385 C C . VAL A 1 297 ? 41.088 5.079 -58.793 1.00 75.50 297 VAL A C 1
ATOM 2387 O O . VAL A 1 297 ? 41.936 4.645 -59.578 1.00 75.50 297 VAL A O 1
ATOM 2390 N N . GLN A 1 298 ? 40.957 4.570 -57.568 1.00 69.69 298 GLN A N 1
ATOM 2391 C CA . GLN A 1 298 ? 41.758 3.450 -57.066 1.00 69.69 298 GLN A CA 1
ATOM 2392 C C . GLN A 1 298 ? 41.359 2.114 -57.695 1.00 69.69 298 GLN A C 1
ATOM 2394 O O . GLN A 1 298 ? 42.225 1.280 -57.942 1.00 69.69 298 GLN A O 1
ATOM 2399 N N . GLU A 1 299 ? 40.082 1.902 -57.978 1.00 71.19 299 GLU A N 1
ATOM 2400 C CA . GLU A 1 299 ? 39.544 0.708 -58.614 1.00 71.19 299 GLU A CA 1
ATOM 2401 C C . GLU A 1 299 ? 39.946 0.666 -60.083 1.00 71.19 299 GLU A C 1
ATOM 2403 O O . GLU A 1 299 ? 40.489 -0.342 -60.514 1.00 71.19 299 GLU A O 1
ATOM 2408 N N . ALA A 1 300 ? 39.880 1.786 -60.808 1.00 69.44 300 ALA A N 1
ATOM 2409 C CA . ALA A 1 300 ? 40.446 1.892 -62.153 1.00 69.44 300 ALA A CA 1
ATOM 2410 C C . ALA A 1 300 ? 41.959 1.584 -62.175 1.00 69.44 300 ALA A C 1
ATOM 2412 O O . ALA A 1 300 ? 42.461 0.897 -63.069 1.00 69.44 300 ALA A O 1
ATOM 2413 N N . ARG A 1 301 ? 42.708 2.040 -61.157 1.00 69.38 301 ARG A N 1
ATOM 2414 C CA . ARG A 1 301 ? 44.131 1.685 -60.985 1.00 69.38 301 ARG A CA 1
ATOM 2415 C C . ARG A 1 301 ? 44.318 0.200 -60.667 1.00 69.38 301 ARG A C 1
ATOM 2417 O O . ARG A 1 301 ? 45.219 -0.429 -61.218 1.00 69.38 301 ARG A O 1
ATOM 2424 N N . ARG A 1 302 ? 43.489 -0.373 -59.792 1.00 65.75 302 ARG A N 1
ATOM 2425 C CA . ARG A 1 302 ? 43.550 -1.787 -59.394 1.00 65.75 302 ARG A CA 1
ATOM 2426 C C . ARG A 1 302 ? 43.127 -2.716 -60.512 1.00 65.75 302 ARG A C 1
ATOM 2428 O O . ARG A 1 302 ? 43.804 -3.710 -60.689 1.00 65.75 302 ARG A O 1
ATOM 2435 N N . GLU A 1 303 ? 42.083 -2.415 -61.273 1.00 65.88 303 GLU A N 1
ATOM 2436 C CA . GLU A 1 303 ? 41.679 -3.182 -62.452 1.00 65.88 303 GLU A CA 1
ATOM 2437 C C . GLU A 1 303 ? 42.795 -3.220 -63.488 1.00 65.88 303 GLU A C 1
ATOM 2439 O O . GLU A 1 303 ? 43.031 -4.263 -64.091 1.00 65.88 303 GLU A O 1
ATOM 2444 N N . ARG A 1 304 ? 43.524 -2.115 -63.666 1.00 65.69 304 ARG A N 1
ATOM 2445 C CA . ARG A 1 304 ? 44.708 -2.081 -64.526 1.00 65.69 304 ARG A CA 1
ATOM 2446 C C . ARG A 1 304 ? 45.788 -3.043 -64.019 1.00 65.69 304 ARG A C 1
ATOM 2448 O O . ARG A 1 304 ? 46.201 -3.934 -64.755 1.00 65.69 304 ARG A O 1
ATOM 2455 N N . VAL A 1 305 ? 46.151 -2.945 -62.739 1.00 62.03 305 VAL A N 1
ATOM 2456 C CA . VAL A 1 305 ? 47.148 -3.827 -62.097 1.00 62.03 305 VAL A CA 1
ATOM 2457 C C . VAL A 1 305 ? 46.669 -5.285 -62.003 1.00 62.03 305 VAL A C 1
ATOM 2459 O O . VAL A 1 305 ? 47.471 -6.211 -62.077 1.00 62.03 305 VAL A O 1
ATOM 2462 N N . TYR A 1 306 ? 45.369 -5.524 -61.841 1.00 55.69 306 TYR A N 1
ATOM 2463 C CA . TYR A 1 306 ? 44.745 -6.844 -61.780 1.00 55.69 306 TYR A CA 1
ATOM 2464 C C . TYR A 1 306 ? 44.677 -7.471 -63.164 1.00 55.69 306 TYR A C 1
ATOM 2466 O O . TYR A 1 306 ? 44.998 -8.640 -63.276 1.00 55.69 306 TYR A O 1
ATOM 2474 N N . LYS A 1 307 ? 44.363 -6.727 -64.229 1.00 53.12 307 LYS A N 1
ATOM 2475 C CA . LYS A 1 307 ? 44.484 -7.220 -65.612 1.00 53.12 307 LYS A CA 1
ATOM 2476 C C . LYS A 1 307 ? 45.936 -7.581 -65.939 1.00 53.12 307 LYS A C 1
ATOM 2478 O O . LYS A 1 307 ? 46.178 -8.637 -66.517 1.00 53.12 307 LYS A O 1
ATOM 2483 N N . GLU A 1 308 ? 46.895 -6.779 -65.479 1.00 54.88 308 GLU A N 1
ATOM 2484 C CA . GLU A 1 308 ? 48.333 -7.070 -65.588 1.00 54.88 308 GLU A CA 1
ATOM 2485 C C . GLU A 1 308 ? 48.746 -8.310 -64.759 1.00 54.88 308 GLU A C 1
ATOM 2487 O O . GLU A 1 308 ? 49.501 -9.156 -65.237 1.00 54.88 308 GLU A O 1
ATOM 2492 N N . ARG A 1 309 ? 48.209 -8.488 -63.542 1.00 51.38 309 ARG A N 1
ATOM 2493 C CA . ARG A 1 309 ? 48.493 -9.650 -62.675 1.00 51.38 309 ARG A CA 1
ATOM 2494 C C . ARG A 1 309 ? 47.737 -10.918 -63.054 1.00 51.38 309 ARG A C 1
ATOM 2496 O O . ARG A 1 309 ? 48.295 -11.991 -62.905 1.00 51.38 309 ARG A O 1
ATOM 2503 N N . LEU A 1 310 ? 46.502 -10.847 -63.534 1.00 42.88 310 LEU A N 1
ATOM 2504 C CA . LEU A 1 310 ? 45.715 -12.004 -63.970 1.00 42.88 310 LEU A CA 1
ATOM 2505 C C . LEU A 1 310 ? 46.312 -12.603 -65.249 1.00 42.88 310 LEU A C 1
ATOM 2507 O O . LEU A 1 310 ? 46.309 -13.820 -65.422 1.00 42.88 310 LEU A O 1
ATOM 2511 N N . ALA A 1 311 ? 46.908 -11.756 -66.096 1.00 44.50 311 ALA A N 1
ATOM 2512 C CA . ALA A 1 311 ? 47.779 -12.196 -67.180 1.00 44.50 311 ALA A CA 1
ATOM 2513 C C . ALA A 1 311 ? 49.034 -12.931 -66.658 1.00 44.50 311 ALA A C 1
ATOM 2515 O O . ALA A 1 311 ? 49.479 -13.882 -67.293 1.00 44.50 311 ALA A O 1
ATOM 2516 N N . ALA A 1 312 ? 49.551 -12.563 -65.478 1.00 43.66 312 ALA A N 1
ATOM 2517 C CA . ALA A 1 312 ? 50.697 -13.210 -64.827 1.00 43.66 312 ALA A CA 1
ATOM 2518 C C . ALA A 1 312 ? 50.346 -14.443 -63.957 1.00 43.66 312 ALA A C 1
ATOM 2520 O O . ALA A 1 312 ? 51.205 -15.285 -63.714 1.00 43.66 312 ALA A O 1
ATOM 2521 N N . VAL A 1 313 ? 49.100 -14.571 -63.484 1.00 45.59 313 VAL A N 1
ATOM 2522 C CA . VAL A 1 313 ? 48.641 -15.601 -62.521 1.00 45.59 313 VAL A CA 1
ATOM 2523 C C . VAL A 1 313 ? 47.827 -16.714 -63.198 1.00 45.59 313 VAL A C 1
ATOM 2525 O O . VAL A 1 313 ? 47.356 -17.641 -62.548 1.00 45.59 313 VAL A O 1
ATOM 2528 N N . LYS A 1 314 ? 47.752 -16.730 -64.535 1.00 35.47 314 LYS A N 1
ATOM 2529 C CA . LYS A 1 314 ? 47.245 -17.877 -65.317 1.00 35.47 314 LYS A CA 1
ATOM 2530 C C . LYS A 1 314 ? 48.136 -19.136 -65.242 1.00 35.47 314 LYS A C 1
ATOM 2532 O O . LYS A 1 314 ? 47.981 -20.051 -66.045 1.00 35.47 314 LYS A O 1
ATOM 2537 N N . PHE A 1 315 ? 49.037 -19.196 -64.264 1.00 39.72 315 PHE A N 1
ATOM 2538 C CA . PHE A 1 315 ? 49.918 -20.312 -63.967 1.00 39.72 315 PHE A CA 1
ATOM 2539 C C . PHE A 1 315 ? 49.743 -20.745 -62.494 1.00 39.72 315 PHE A C 1
ATOM 2541 O O . PHE A 1 315 ? 50.157 -20.058 -61.563 1.00 39.72 315 PHE A O 1
ATOM 2548 N N . ASP A 1 316 ? 49.185 -21.948 -62.319 1.00 47.00 316 ASP A N 1
ATOM 2549 C CA . ASP A 1 316 ? 49.785 -22.979 -61.457 1.00 47.00 316 ASP A CA 1
ATOM 2550 C C . ASP A 1 316 ? 49.463 -23.038 -59.941 1.00 47.00 316 ASP A C 1
ATOM 2552 O O . ASP A 1 316 ? 50.363 -23.209 -59.109 1.00 47.00 316 ASP A O 1
ATOM 2556 N N . LEU A 1 317 ? 48.181 -23.019 -59.539 1.00 56.44 317 LEU A N 1
ATOM 2557 C CA . LEU A 1 317 ? 47.799 -23.524 -58.206 1.00 56.44 317 LEU A CA 1
ATOM 2558 C C . LEU A 1 317 ? 46.642 -24.529 -58.242 1.00 56.44 317 LEU A C 1
ATOM 2560 O O . LEU A 1 317 ? 45.465 -24.181 -58.256 1.00 56.44 317 LEU A O 1
ATOM 2564 N N . THR A 1 318 ? 47.003 -25.808 -58.169 1.00 66.56 318 THR A N 1
ATOM 2565 C CA . THR A 1 318 ? 46.105 -26.898 -57.779 1.00 66.56 318 THR A CA 1
ATOM 2566 C C . THR A 1 318 ? 45.727 -26.780 -56.295 1.00 66.56 318 THR A C 1
ATOM 2568 O O . THR A 1 318 ? 46.485 -26.243 -55.481 1.00 66.56 318 THR A O 1
ATOM 2571 N N . SER A 1 319 ? 44.573 -27.331 -55.897 1.00 67.00 319 SER A N 1
ATOM 2572 C CA . SER A 1 319 ? 44.101 -27.342 -54.498 1.00 67.00 319 SER A CA 1
ATOM 2573 C C . SER A 1 319 ? 45.123 -27.897 -53.495 1.00 67.00 319 SER A C 1
ATOM 2575 O O . SER A 1 319 ? 45.140 -27.479 -52.340 1.00 67.00 319 SER A O 1
ATOM 2577 N N . GLN A 1 320 ? 46.008 -28.799 -53.933 1.00 70.25 320 GLN A N 1
ATOM 2578 C CA . GLN A 1 320 ? 47.087 -29.357 -53.113 1.00 70.25 320 GLN A CA 1
ATOM 2579 C C . GLN A 1 320 ? 48.154 -28.312 -52.753 1.00 70.25 320 GLN A C 1
ATOM 2581 O O . GLN A 1 320 ? 48.512 -28.191 -51.583 1.00 70.25 320 GLN A O 1
ATOM 2586 N N . ARG A 1 321 ? 48.588 -27.484 -53.712 1.00 75.81 321 ARG A N 1
ATOM 2587 C CA . ARG A 1 321 ? 49.558 -26.405 -53.455 1.00 75.81 321 ARG A CA 1
ATOM 2588 C C . ARG A 1 321 ? 49.002 -25.321 -52.536 1.00 75.81 321 ARG A C 1
ATOM 2590 O O . ARG A 1 321 ? 49.730 -24.762 -51.719 1.00 75.81 321 ARG A O 1
ATOM 2597 N N . ILE A 1 322 ? 47.701 -25.036 -52.633 1.00 77.75 322 ILE A N 1
ATOM 2598 C CA . ILE A 1 322 ? 47.038 -24.099 -51.715 1.00 77.75 322 ILE A CA 1
ATOM 2599 C C . ILE A 1 322 ? 47.047 -24.663 -50.284 1.00 77.75 322 ILE A C 1
ATOM 2601 O O . ILE A 1 322 ? 47.370 -23.938 -49.344 1.00 77.75 322 ILE A O 1
ATOM 2605 N N . LEU A 1 323 ? 46.788 -25.964 -50.107 1.00 80.25 323 LEU A N 1
ATOM 2606 C CA . LEU A 1 323 ? 46.860 -26.629 -48.799 1.00 80.25 323 LEU A CA 1
ATOM 2607 C C . LEU A 1 323 ? 48.279 -26.650 -48.210 1.00 80.25 323 LEU A C 1
ATOM 2609 O O . LEU A 1 323 ? 48.434 -26.494 -46.997 1.00 80.25 323 LEU A O 1
ATOM 2613 N N . GLU A 1 324 ? 49.313 -26.813 -49.035 1.00 82.44 324 GLU A N 1
ATOM 2614 C CA . GLU A 1 324 ? 50.712 -26.715 -48.594 1.00 82.44 324 GLU A CA 1
ATOM 2615 C C . GLU A 1 324 ? 51.042 -25.314 -48.071 1.00 82.44 324 GLU A C 1
ATOM 2617 O O . GLU A 1 324 ? 51.563 -25.183 -46.961 1.00 82.44 324 GLU A O 1
ATOM 2622 N N . ARG A 1 325 ? 50.628 -24.265 -48.793 1.00 83.19 325 ARG A N 1
ATOM 2623 C CA . ARG A 1 325 ? 50.803 -22.874 -48.346 1.00 83.19 325 ARG A CA 1
ATOM 2624 C C . ARG A 1 325 ? 50.046 -22.567 -47.057 1.00 83.19 325 ARG A C 1
ATOM 2626 O O . ARG A 1 325 ? 50.586 -21.889 -46.188 1.00 83.19 325 ARG A O 1
ATOM 2633 N N . ILE A 1 326 ? 48.825 -23.081 -46.890 1.00 87.06 326 ILE A N 1
ATOM 2634 C CA . ILE A 1 326 ? 48.061 -22.931 -45.637 1.00 87.06 326 ILE A CA 1
ATOM 2635 C C . ILE A 1 326 ? 48.855 -23.511 -44.457 1.00 87.06 326 ILE A C 1
ATOM 2637 O O . ILE A 1 326 ? 48.997 -22.856 -43.422 1.00 87.06 326 ILE A O 1
ATOM 2641 N N . LYS A 1 327 ? 49.410 -24.721 -44.615 1.00 86.69 327 LYS A N 1
ATOM 2642 C CA . LYS A 1 327 ? 50.228 -25.376 -43.581 1.00 86.69 327 LYS A CA 1
ATOM 2643 C C . LYS A 1 327 ? 51.497 -24.578 -43.270 1.00 86.69 327 LYS A C 1
ATOM 2645 O O . LYS A 1 327 ? 51.852 -24.443 -42.100 1.00 86.69 327 LYS A O 1
ATOM 2650 N N . GLU A 1 328 ? 52.170 -24.053 -44.289 1.00 86.62 328 GLU A N 1
ATOM 2651 C CA . GLU A 1 328 ? 53.391 -23.254 -44.143 1.00 86.62 328 GLU A CA 1
ATOM 2652 C C . GLU A 1 328 ? 53.133 -21.920 -43.428 1.00 86.62 328 GLU A C 1
ATOM 2654 O O . GLU A 1 328 ? 53.803 -21.599 -42.441 1.00 86.62 328 GLU A O 1
ATOM 2659 N N . TYR A 1 329 ? 52.118 -21.166 -43.858 1.00 85.75 329 TYR A N 1
ATOM 2660 C CA . TYR A 1 329 ? 51.763 -19.896 -43.223 1.00 85.75 329 TYR A CA 1
ATOM 2661 C C . TYR A 1 329 ? 51.287 -20.076 -41.783 1.00 85.75 329 TYR A C 1
ATOM 2663 O O . TYR A 1 329 ? 51.615 -19.266 -40.918 1.00 85.75 329 TYR A O 1
ATOM 2671 N N . ARG A 1 330 ? 50.591 -21.176 -41.484 1.00 86.50 330 ARG A N 1
ATOM 2672 C CA . ARG A 1 330 ? 50.237 -21.521 -40.106 1.00 86.50 330 ARG A CA 1
ATOM 2673 C C . ARG A 1 330 ? 51.476 -21.833 -39.256 1.00 86.50 330 ARG A C 1
ATOM 2675 O O . ARG A 1 330 ? 51.597 -21.292 -38.160 1.00 86.50 330 ARG A O 1
ATOM 2682 N N . LYS A 1 331 ? 52.432 -22.630 -39.760 1.00 85.50 331 LYS A N 1
ATOM 2683 C CA . LYS A 1 331 ? 53.702 -22.924 -39.055 1.00 85.50 331 LYS A CA 1
ATOM 2684 C C . LYS A 1 331 ? 54.515 -21.662 -38.758 1.00 85.50 331 LYS A C 1
ATOM 2686 O O . LYS A 1 331 ? 55.100 -21.550 -37.688 1.00 85.50 331 LYS A O 1
ATOM 2691 N N . THR A 1 332 ? 54.523 -20.708 -39.684 1.00 86.69 332 THR A N 1
ATOM 2692 C CA . THR A 1 332 ? 55.220 -19.416 -39.542 1.00 86.69 332 THR A CA 1
ATOM 2693 C C . THR A 1 332 ? 54.413 -18.372 -38.759 1.00 86.69 332 THR A C 1
ATOM 2695 O O . THR A 1 332 ? 54.808 -17.211 -38.695 1.00 86.69 332 THR A O 1
ATOM 2698 N N . ARG A 1 333 ? 53.285 -18.769 -38.144 1.00 85.50 333 ARG A N 1
ATOM 2699 C CA . ARG A 1 333 ? 52.352 -17.904 -37.400 1.00 85.50 333 ARG A CA 1
ATOM 2700 C C . ARG A 1 333 ? 51.750 -16.745 -38.204 1.00 85.50 333 ARG A C 1
ATOM 2702 O O . ARG A 1 333 ? 51.150 -15.838 -37.629 1.00 85.50 333 ARG A O 1
ATOM 2709 N N . ASN A 1 334 ? 51.811 -16.795 -39.532 1.00 87.56 334 ASN A N 1
ATOM 2710 C CA . ASN A 1 334 ? 51.128 -15.844 -40.403 1.00 87.56 334 ASN A CA 1
ATOM 2711 C C . ASN A 1 334 ? 49.662 -16.262 -40.612 1.00 87.56 334 ASN A C 1
ATOM 2713 O O . ASN A 1 334 ? 49.246 -16.700 -41.688 1.00 87.56 334 ASN A O 1
ATOM 2717 N N . LEU A 1 335 ? 48.886 -16.167 -39.531 1.00 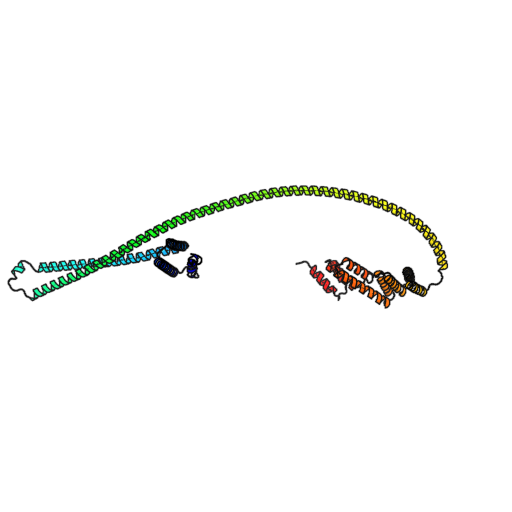86.75 335 LEU A N 1
ATOM 2718 C CA . LEU A 1 335 ? 47.519 -16.685 -39.452 1.00 86.75 335 LEU A CA 1
ATOM 2719 C C . LEU A 1 335 ? 46.557 -15.976 -40.417 1.00 86.75 335 LEU A C 1
ATOM 2721 O O . LEU A 1 335 ? 45.652 -16.608 -40.953 1.00 86.75 335 LEU A O 1
ATOM 2725 N N . GLU A 1 336 ? 46.776 -14.688 -40.688 1.00 83.69 336 GLU A N 1
ATOM 2726 C CA . GLU A 1 336 ? 45.940 -13.902 -41.600 1.00 83.69 336 GLU A CA 1
ATOM 2727 C C . GLU A 1 336 ? 46.063 -14.392 -43.048 1.00 83.69 336 GLU A C 1
ATOM 2729 O O . GLU A 1 336 ? 45.057 -14.689 -43.693 1.00 83.69 336 GLU A O 1
ATOM 2734 N N . ARG A 1 337 ? 47.296 -14.573 -43.544 1.00 81.06 337 ARG A N 1
ATOM 2735 C CA . ARG A 1 337 ? 47.515 -15.135 -44.885 1.00 81.06 337 ARG A CA 1
ATOM 2736 C C . ARG A 1 337 ? 47.027 -16.574 -44.967 1.00 81.06 337 ARG A C 1
ATOM 2738 O O . ARG A 1 337 ? 46.394 -16.939 -45.954 1.00 81.06 337 ARG A O 1
ATOM 2745 N N . ALA A 1 338 ? 47.274 -17.384 -43.937 1.00 85.31 338 ALA A N 1
ATOM 2746 C CA . ALA A 1 338 ? 46.785 -18.760 -43.896 1.00 85.31 338 ALA A CA 1
ATOM 2747 C C . ALA A 1 338 ? 45.250 -18.820 -44.027 1.00 85.31 338 ALA A C 1
ATOM 2749 O O . ALA A 1 338 ? 44.736 -19.633 -44.794 1.00 85.31 338 ALA A O 1
ATOM 2750 N N . LEU A 1 339 ? 44.525 -17.922 -43.348 1.00 87.56 339 LEU A N 1
ATOM 2751 C CA . LEU A 1 339 ? 43.068 -17.833 -43.434 1.00 87.56 339 LEU A CA 1
ATOM 2752 C C . LEU A 1 339 ? 42.588 -17.357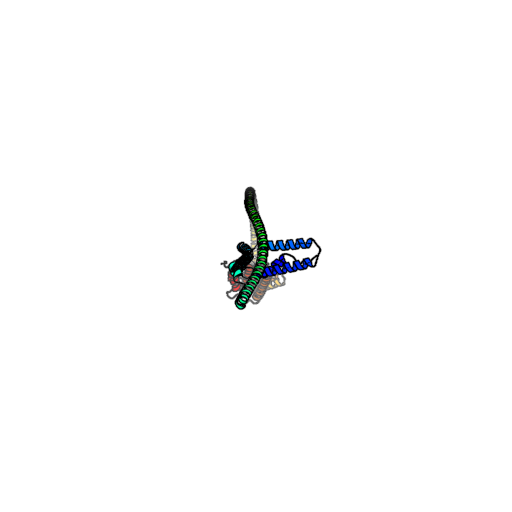 -44.816 1.00 87.56 339 LEU A C 1
ATOM 2754 O O . LEU A 1 339 ? 41.637 -17.924 -45.348 1.00 87.56 339 LEU A O 1
ATOM 2758 N N . GLN A 1 340 ? 43.271 -16.388 -45.440 1.00 82.94 340 GLN A N 1
ATOM 2759 C CA . GLN A 1 340 ? 42.962 -15.945 -46.810 1.00 82.94 340 GLN A CA 1
ATOM 2760 C C . GLN A 1 340 ? 43.055 -17.100 -47.817 1.00 82.94 340 GLN A C 1
ATOM 2762 O O . GLN A 1 340 ? 42.150 -17.288 -48.628 1.00 82.94 340 GLN A O 1
ATOM 2767 N N . TYR A 1 341 ? 44.108 -17.920 -47.732 1.00 82.38 341 TYR A N 1
ATOM 2768 C CA . TYR A 1 341 ? 44.244 -19.100 -48.589 1.00 82.38 341 TYR A CA 1
ATOM 2769 C C . TYR A 1 341 ? 43.203 -20.185 -48.278 1.00 82.38 341 TYR A C 1
ATOM 2771 O O . TYR A 1 341 ? 42.745 -20.858 -49.201 1.00 82.38 341 TYR A O 1
ATOM 2779 N N . CYS A 1 342 ? 42.791 -20.346 -47.013 1.00 86.12 342 CYS A N 1
ATOM 2780 C CA . CYS A 1 342 ? 41.680 -21.238 -46.669 1.00 86.12 342 CYS A CA 1
ATOM 2781 C C . CYS A 1 342 ? 40.372 -20.780 -47.328 1.00 86.12 342 CYS A C 1
ATOM 2783 O O . CYS A 1 342 ? 39.678 -21.602 -47.917 1.00 86.12 342 CYS A O 1
ATOM 2785 N N . ASN A 1 343 ? 40.058 -19.482 -47.265 1.00 84.44 343 ASN A N 1
ATOM 2786 C CA . ASN A 1 343 ? 38.843 -18.919 -47.859 1.00 84.44 343 ASN A CA 1
ATOM 2787 C C . ASN A 1 343 ? 38.840 -19.053 -49.382 1.00 84.44 343 ASN A C 1
ATOM 2789 O O . ASN A 1 343 ? 37.858 -19.532 -49.938 1.00 84.44 343 ASN A O 1
ATOM 2793 N N . LEU A 1 344 ? 39.968 -18.749 -50.031 1.00 81.88 344 LEU A N 1
ATOM 2794 C CA . LEU A 1 344 ? 40.134 -18.933 -51.473 1.00 81.88 344 LEU A CA 1
ATOM 2795 C C . LEU A 1 344 ? 39.828 -20.377 -51.899 1.00 81.88 344 LEU A C 1
ATOM 2797 O O . LEU A 1 344 ? 39.157 -20.614 -52.900 1.00 81.88 344 LEU A O 1
ATOM 2801 N N . LEU A 1 345 ? 40.304 -21.355 -51.125 1.00 82.31 345 LEU A N 1
ATOM 2802 C CA . LEU A 1 345 ? 40.070 -22.765 -51.422 1.00 82.31 345 LEU A CA 1
ATOM 2803 C C . LEU A 1 345 ? 38.623 -23.193 -51.127 1.00 82.31 345 LEU A C 1
ATOM 2805 O O . LEU A 1 345 ? 38.061 -24.014 -51.847 1.00 82.31 345 LEU A O 1
ATOM 2809 N N . LEU A 1 346 ? 38.001 -22.624 -50.093 1.00 83.88 346 LEU A N 1
ATOM 2810 C CA . LEU A 1 346 ? 36.596 -22.873 -49.770 1.00 83.88 346 LEU A CA 1
ATOM 2811 C C . LEU A 1 346 ? 35.637 -22.307 -50.819 1.00 83.88 346 LEU A C 1
ATOM 2813 O O . LEU A 1 346 ? 34.636 -22.959 -51.100 1.00 83.88 346 LEU A O 1
ATOM 2817 N N . GLU A 1 347 ? 35.934 -21.136 -51.384 1.00 79.56 347 GLU A N 1
ATOM 2818 C CA . GLU A 1 347 ? 35.165 -20.524 -52.477 1.00 79.56 347 GLU A CA 1
ATOM 2819 C C . GLU A 1 347 ? 35.321 -21.296 -53.791 1.00 79.56 347 GLU A C 1
ATOM 2821 O O . GLU A 1 347 ? 34.372 -21.397 -54.564 1.00 79.56 347 GLU A O 1
ATOM 2826 N N . ALA A 1 348 ? 36.503 -21.867 -54.039 1.00 75.56 348 ALA A N 1
ATOM 2827 C CA . ALA A 1 348 ? 36.791 -22.564 -55.285 1.00 75.56 348 ALA A CA 1
ATOM 2828 C C . ALA A 1 348 ? 36.175 -23.970 -55.369 1.00 75.56 348 ALA A C 1
ATOM 2830 O O . ALA A 1 348 ? 35.705 -24.358 -56.438 1.00 75.56 348 ALA A O 1
ATOM 2831 N N . ASN A 1 349 ? 36.231 -24.774 -54.297 1.00 72.00 349 ASN A N 1
ATOM 2832 C CA . ASN A 1 349 ? 35.792 -26.174 -54.370 1.00 72.00 349 ASN A CA 1
ATOM 2833 C C . ASN A 1 349 ? 35.329 -26.810 -53.050 1.00 72.00 349 ASN A C 1
ATOM 2835 O O . ASN A 1 349 ? 35.414 -28.030 -52.917 1.00 72.00 349 ASN A O 1
ATOM 2839 N N . GLU A 1 350 ? 34.866 -26.011 -52.080 1.00 78.12 350 GLU A N 1
ATOM 2840 C CA . GLU A 1 350 ? 34.315 -26.499 -50.803 1.00 78.12 350 GLU A CA 1
ATOM 2841 C C . GLU A 1 350 ? 35.162 -27.614 -50.155 1.00 78.12 350 GLU A C 1
ATOM 2843 O O . GLU A 1 350 ? 34.677 -28.675 -49.770 1.00 78.12 350 GLU A O 1
ATOM 2848 N N . ASN A 1 351 ? 36.476 -27.398 -50.051 1.00 85.38 351 ASN A N 1
ATOM 2849 C CA . ASN A 1 351 ? 37.395 -28.426 -49.570 1.00 85.38 351 ASN A CA 1
ATOM 2850 C C . ASN A 1 351 ? 37.304 -28.646 -48.045 1.00 85.38 351 ASN A C 1
ATOM 2852 O O . ASN A 1 351 ? 37.503 -27.718 -47.253 1.00 85.38 351 ASN A O 1
ATOM 2856 N N . VAL A 1 352 ? 37.113 -29.900 -47.618 1.00 89.19 352 VAL A N 1
ATOM 2857 C CA . VAL A 1 352 ? 37.017 -30.273 -46.193 1.00 89.19 352 VAL A CA 1
ATOM 2858 C C . VAL A 1 352 ? 38.261 -29.900 -45.378 1.00 89.19 352 VAL A C 1
ATOM 2860 O O . VAL A 1 352 ? 38.138 -29.405 -44.257 1.00 89.19 352 VAL A O 1
ATOM 2863 N N . HIS A 1 353 ? 39.464 -30.075 -45.933 1.00 88.75 353 HIS A N 1
ATOM 2864 C CA . HIS A 1 353 ? 40.706 -29.748 -45.236 1.00 88.75 353 HIS A CA 1
ATOM 2865 C C . HIS A 1 353 ? 40.889 -28.238 -45.106 1.00 88.75 353 HIS A C 1
ATOM 2867 O O . HIS A 1 353 ? 41.400 -27.782 -44.088 1.00 88.75 353 HIS A O 1
ATOM 2873 N N . ALA A 1 354 ? 40.433 -27.456 -46.087 1.00 89.38 354 ALA A N 1
ATOM 2874 C CA . ALA A 1 354 ? 40.436 -25.998 -45.993 1.00 89.38 354 ALA A CA 1
ATOM 2875 C C . ALA A 1 354 ? 39.513 -25.508 -44.868 1.00 89.38 354 ALA A C 1
ATOM 2877 O O . ALA A 1 354 ? 39.920 -24.665 -44.071 1.00 89.38 354 ALA A O 1
ATOM 2878 N N . ALA A 1 355 ? 38.312 -26.087 -44.748 1.00 91.56 355 ALA A N 1
ATOM 2879 C CA . ALA A 1 355 ? 37.385 -25.785 -43.654 1.00 91.56 355 ALA A CA 1
ATOM 2880 C C . ALA A 1 355 ? 37.979 -26.186 -42.296 1.00 91.56 355 ALA A C 1
ATOM 2882 O O . ALA A 1 355 ? 37.940 -25.408 -41.345 1.00 91.56 355 ALA A O 1
ATOM 2883 N N . TYR A 1 356 ? 38.595 -27.368 -42.212 1.00 94.12 356 TYR A N 1
ATOM 2884 C CA . TYR A 1 356 ? 39.290 -27.810 -41.006 1.00 94.12 356 TYR A CA 1
ATOM 2885 C C . TYR A 1 356 ? 40.438 -26.862 -40.623 1.00 94.12 356 TYR A C 1
ATOM 2887 O O . TYR A 1 356 ? 40.519 -26.427 -39.473 1.00 94.12 356 TYR A O 1
ATOM 2895 N N . TYR A 1 357 ? 41.297 -26.478 -41.574 1.00 93.38 357 TYR A N 1
ATOM 2896 C CA . TYR A 1 357 ? 42.402 -25.562 -41.301 1.00 93.38 357 TYR A CA 1
ATOM 2897 C C . TYR A 1 357 ? 41.918 -24.168 -40.899 1.00 93.38 357 TYR A C 1
ATOM 2899 O O . TYR A 1 357 ? 42.436 -23.633 -39.919 1.00 93.38 357 TYR A O 1
ATOM 2907 N N . ALA A 1 358 ? 40.891 -23.624 -41.558 1.00 93.56 358 ALA A N 1
ATOM 2908 C CA . ALA A 1 358 ? 40.262 -22.364 -41.161 1.00 93.56 358 ALA A CA 1
ATOM 2909 C C . ALA A 1 358 ? 39.756 -22.418 -39.712 1.00 93.56 358 ALA A C 1
ATOM 2911 O O . ALA A 1 358 ? 40.019 -21.502 -38.934 1.00 93.56 358 ALA A O 1
ATOM 2912 N N . GLY A 1 359 ? 39.121 -23.528 -39.316 1.00 94.56 359 GLY A N 1
ATOM 2913 C CA . GLY A 1 359 ? 38.694 -23.757 -37.936 1.00 94.56 359 GLY A CA 1
ATOM 2914 C C . GLY A 1 359 ? 39.863 -23.785 -36.951 1.00 94.56 359 GLY A C 1
ATOM 2915 O O . GLY A 1 359 ? 39.821 -23.118 -35.918 1.00 94.56 359 GLY A O 1
ATOM 2916 N N . THR A 1 360 ? 40.951 -24.489 -37.286 1.00 94.25 360 THR A N 1
ATOM 2917 C CA . THR A 1 360 ? 42.150 -24.521 -36.429 1.00 94.25 360 THR A CA 1
ATOM 2918 C C . THR A 1 360 ? 42.828 -23.158 -36.302 1.00 94.25 360 THR A C 1
ATOM 2920 O O . THR A 1 360 ? 43.253 -22.795 -35.211 1.00 94.25 360 THR A O 1
ATOM 2923 N N . ILE A 1 361 ? 42.888 -22.380 -37.384 1.00 94.12 361 ILE A N 1
ATOM 2924 C CA . ILE A 1 361 ? 43.489 -21.043 -37.392 1.00 94.12 361 ILE A CA 1
ATOM 2925 C C . ILE A 1 361 ? 42.628 -20.073 -36.579 1.00 94.12 361 ILE A C 1
ATOM 2927 O O . ILE A 1 361 ? 43.155 -19.358 -35.732 1.00 94.12 361 ILE A O 1
ATOM 2931 N N . ALA A 1 362 ? 41.304 -20.091 -36.763 1.00 93.44 362 ALA A N 1
ATOM 2932 C CA . ALA A 1 362 ? 40.384 -19.277 -35.969 1.00 93.44 362 ALA A CA 1
ATOM 2933 C C . ALA A 1 362 ? 40.501 -19.596 -34.468 1.00 93.44 362 ALA A C 1
ATOM 2935 O O . ALA A 1 362 ? 40.474 -18.693 -33.631 1.00 93.44 362 ALA A O 1
ATOM 2936 N N . ARG A 1 363 ? 40.713 -20.873 -34.123 1.00 93.06 363 ARG A N 1
ATOM 2937 C CA . ARG A 1 363 ? 40.966 -21.305 -32.745 1.00 93.06 363 ARG A CA 1
ATOM 2938 C C . ARG A 1 363 ? 42.300 -20.779 -32.209 1.00 93.06 363 ARG A C 1
ATOM 2940 O O . ARG A 1 363 ? 42.340 -20.307 -31.079 1.00 93.06 363 ARG A O 1
ATOM 2947 N N . GLU A 1 364 ? 43.365 -20.813 -33.010 1.00 90.69 364 GLU A N 1
ATOM 2948 C CA . GLU A 1 364 ? 44.674 -20.231 -32.662 1.00 90.69 364 GLU A CA 1
ATOM 2949 C C . GLU A 1 364 ? 44.619 -18.704 -32.494 1.00 90.69 364 GLU A C 1
ATOM 2951 O O . GLU A 1 364 ? 45.364 -18.148 -31.691 1.00 90.69 364 GLU A O 1
ATOM 2956 N N . GLN A 1 365 ? 43.703 -18.034 -33.196 1.00 91.00 365 GLN A N 1
ATOM 2957 C CA . GLN A 1 365 ? 43.408 -16.605 -33.037 1.00 91.00 365 GLN A CA 1
ATOM 2958 C C . GLN A 1 365 ? 42.510 -16.298 -31.824 1.00 91.00 365 GLN A C 1
ATOM 2960 O O . GLN A 1 365 ? 42.196 -15.138 -31.573 1.00 91.00 365 GLN A O 1
ATOM 2965 N N . GLY A 1 366 ? 42.072 -17.317 -31.077 1.00 90.00 366 GLY A N 1
ATOM 2966 C CA . GLY A 1 366 ? 41.192 -17.165 -29.917 1.00 90.00 366 GLY A CA 1
ATOM 2967 C C . GLY A 1 366 ? 39.706 -17.003 -30.255 1.00 90.00 366 GLY A C 1
ATOM 2968 O O . GLY A 1 366 ? 38.890 -16.844 -29.349 1.00 90.00 366 GLY A O 1
ATOM 2969 N N . ASN A 1 367 ? 39.311 -17.084 -31.529 1.00 93.06 367 ASN A N 1
ATOM 2970 C CA . ASN A 1 367 ? 37.914 -16.964 -31.937 1.00 93.06 367 ASN A CA 1
ATOM 2971 C C . ASN A 1 367 ? 37.215 -18.336 -31.930 1.00 93.06 367 ASN A C 1
ATOM 2973 O O . ASN A 1 367 ? 37.124 -19.027 -32.948 1.00 93.06 367 ASN A O 1
ATOM 2977 N N . LYS A 1 368 ? 36.724 -18.734 -30.748 1.00 92.62 368 LYS A N 1
ATOM 2978 C CA . LYS A 1 368 ? 36.052 -20.027 -30.512 1.00 92.62 368 LYS A CA 1
ATOM 2979 C C . LYS A 1 368 ? 34.789 -20.210 -31.360 1.00 92.62 368 LYS A C 1
ATOM 2981 O O . LYS A 1 368 ? 34.569 -21.303 -31.879 1.00 92.62 368 LYS A O 1
ATOM 2986 N N . GLU A 1 369 ? 33.985 -19.161 -31.515 1.00 93.19 369 GLU A N 1
ATOM 2987 C CA . GLU A 1 369 ? 32.732 -19.231 -32.274 1.00 93.19 369 GLU A CA 1
ATOM 2988 C C . GLU A 1 369 ? 33.003 -19.493 -33.758 1.00 93.19 369 GLU A C 1
ATOM 2990 O O . GLU A 1 369 ? 32.485 -20.450 -34.336 1.00 93.19 369 GLU A O 1
ATOM 2995 N N . LEU A 1 370 ? 33.900 -18.697 -34.349 1.00 93.12 370 LEU A N 1
ATOM 2996 C CA . LEU A 1 370 ? 34.283 -18.836 -35.749 1.00 93.12 370 LEU A CA 1
ATOM 2997 C C . LEU A 1 370 ? 34.949 -20.192 -36.022 1.00 93.12 370 LEU A C 1
ATOM 2999 O O . LEU A 1 370 ? 34.673 -20.825 -37.041 1.00 93.12 370 LEU A O 1
ATOM 3003 N N . ALA A 1 371 ? 35.775 -20.676 -35.090 1.00 95.38 371 ALA A N 1
ATOM 3004 C CA . ALA A 1 371 ? 36.353 -22.012 -35.173 1.00 95.38 371 ALA A CA 1
ATOM 3005 C C . ALA A 1 371 ? 35.271 -23.102 -35.239 1.00 95.38 371 ALA A C 1
ATOM 3007 O O . ALA A 1 371 ? 35.310 -23.959 -36.123 1.00 95.38 371 ALA A O 1
ATOM 3008 N N . GLY A 1 372 ? 34.272 -23.034 -34.352 1.00 94.31 372 GLY A N 1
ATOM 3009 C CA . GLY A 1 372 ? 33.135 -23.955 -34.341 1.00 94.31 372 GLY A CA 1
ATOM 3010 C C . GLY A 1 372 ? 32.341 -23.930 -35.648 1.00 94.31 372 GLY A C 1
ATOM 3011 O O . GLY A 1 372 ? 32.017 -24.989 -36.186 1.00 94.31 372 GLY A O 1
ATOM 3012 N N . MET A 1 373 ? 32.091 -22.743 -36.211 1.00 94.12 373 MET A N 1
ATOM 3013 C CA . MET A 1 373 ? 31.411 -22.605 -37.504 1.00 94.12 373 MET A CA 1
ATOM 3014 C C . MET A 1 373 ? 32.184 -23.276 -38.646 1.00 94.12 373 MET A C 1
ATOM 3016 O O . MET A 1 373 ? 31.581 -23.974 -39.463 1.00 94.12 373 MET A O 1
ATOM 3020 N N . TYR A 1 374 ? 33.509 -23.120 -38.700 1.00 95.12 374 TYR A N 1
ATOM 3021 C CA . TYR A 1 374 ? 34.332 -23.764 -39.727 1.00 95.12 374 TYR A CA 1
ATOM 3022 C C . TYR A 1 374 ? 34.417 -25.286 -39.562 1.00 95.12 374 TYR A C 1
ATOM 3024 O O . TYR A 1 374 ? 34.327 -26.004 -40.559 1.00 95.12 374 TYR A O 1
ATOM 3032 N N . PHE A 1 375 ? 34.510 -25.809 -38.334 1.00 95.62 375 PHE A N 1
ATOM 3033 C CA . PHE A 1 375 ? 34.445 -27.259 -38.106 1.00 95.62 375 PHE A CA 1
ATOM 3034 C C . PHE A 1 375 ? 33.067 -27.836 -38.454 1.00 95.62 375 PHE A C 1
ATOM 3036 O O . PHE A 1 375 ? 32.988 -28.878 -39.102 1.00 95.62 375 PHE A O 1
ATOM 3043 N N . SER A 1 376 ? 31.987 -27.123 -38.119 1.00 93.38 376 SER A N 1
ATOM 3044 C CA . SER A 1 376 ? 30.620 -27.453 -38.543 1.00 93.38 376 SER A CA 1
ATOM 3045 C C . SER A 1 376 ? 30.498 -27.452 -40.074 1.00 93.38 376 SER A C 1
ATOM 3047 O O . SER A 1 376 ? 29.962 -28.394 -40.655 1.00 93.38 376 SER A O 1
ATOM 3049 N N . LYS A 1 377 ? 31.091 -26.465 -40.763 1.00 92.31 377 LYS A N 1
ATOM 3050 C CA . LYS A 1 377 ? 31.168 -26.432 -42.234 1.00 92.31 377 LYS A CA 1
ATOM 3051 C C . LYS A 1 377 ? 31.939 -27.632 -42.797 1.00 92.31 377 LYS A C 1
ATOM 3053 O O . LYS A 1 377 ? 31.470 -28.244 -43.749 1.00 92.31 377 LYS A O 1
ATOM 3058 N N . ALA A 1 378 ? 33.065 -28.015 -42.195 1.00 93.00 378 ALA A N 1
ATOM 3059 C CA . ALA A 1 378 ? 33.822 -29.198 -42.610 1.00 93.00 378 ALA A CA 1
ATOM 3060 C C . ALA A 1 378 ? 32.985 -30.487 -42.507 1.00 93.00 378 ALA A C 1
ATOM 3062 O O . ALA A 1 378 ? 33.047 -31.324 -43.402 1.00 93.00 378 ALA A O 1
ATOM 3063 N N . LEU A 1 379 ? 32.167 -30.622 -41.460 1.00 93.00 379 LEU A N 1
ATOM 3064 C CA . LEU A 1 379 ? 31.265 -31.765 -41.280 1.00 93.00 379 LEU A CA 1
ATOM 3065 C C . LEU A 1 379 ? 30.052 -31.734 -42.215 1.00 93.00 379 LEU A C 1
ATOM 3067 O O . LEU A 1 379 ? 29.525 -32.786 -42.553 1.00 93.00 379 LEU A O 1
ATOM 3071 N N . LYS A 1 380 ? 29.617 -30.558 -42.681 1.00 91.50 380 LYS A N 1
ATOM 3072 C CA . LYS A 1 380 ? 28.620 -30.478 -43.762 1.00 91.50 380 LYS A CA 1
ATOM 3073 C C . LYS A 1 380 ? 29.176 -31.006 -45.086 1.00 91.50 380 LYS A C 1
ATOM 3075 O O . LYS A 1 380 ? 28.438 -31.647 -45.822 1.00 91.50 380 LYS A O 1
ATOM 3080 N N . ILE A 1 381 ? 30.459 -30.754 -45.362 1.00 89.00 381 ILE A N 1
ATOM 3081 C CA . ILE A 1 381 ? 31.144 -31.246 -46.568 1.00 89.00 381 ILE A CA 1
ATOM 3082 C C . ILE A 1 381 ? 31.400 -32.757 -46.449 1.00 89.00 381 ILE A C 1
ATOM 3084 O O . ILE A 1 381 ? 31.030 -33.524 -47.331 1.00 89.00 381 ILE A O 1
ATOM 3088 N N . VAL A 1 382 ? 32.019 -33.198 -45.347 1.00 91.62 382 VAL A N 1
ATOM 3089 C CA . VAL A 1 382 ? 32.280 -34.617 -45.054 1.00 91.62 382 VAL A CA 1
ATOM 3090 C C . VAL A 1 382 ? 31.809 -34.936 -43.631 1.00 91.62 382 VAL A C 1
ATOM 3092 O O . VAL A 1 382 ? 32.564 -34.728 -42.674 1.00 91.62 382 VAL A O 1
ATOM 3095 N N . PRO A 1 383 ? 30.597 -35.500 -43.466 1.00 91.62 383 PRO A N 1
ATOM 3096 C CA . PRO A 1 383 ? 30.030 -35.821 -42.150 1.00 91.62 383 PRO A CA 1
ATOM 3097 C C . PRO A 1 383 ? 30.871 -36.781 -41.303 1.00 91.62 383 PRO A C 1
ATOM 3099 O O . PRO A 1 383 ? 30.772 -36.788 -40.081 1.00 91.62 383 PRO A O 1
ATOM 3102 N N . THR A 1 384 ? 31.723 -37.586 -41.938 1.00 91.94 384 THR A N 1
ATOM 3103 C CA . THR A 1 384 ? 32.590 -38.575 -41.283 1.00 91.94 384 THR A CA 1
ATOM 3104 C C . THR A 1 384 ? 33.992 -38.045 -40.958 1.00 91.94 384 THR A C 1
ATOM 3106 O O . THR A 1 384 ? 34.860 -38.820 -40.546 1.00 91.94 384 THR A O 1
ATOM 3109 N N . HIS A 1 385 ? 34.250 -36.739 -41.125 1.00 94.12 385 HIS A N 1
ATOM 3110 C CA . HIS A 1 385 ? 35.560 -36.140 -40.864 1.00 94.12 385 HIS A CA 1
ATOM 3111 C C . HIS A 1 385 ? 35.868 -36.084 -39.358 1.00 94.12 385 HIS A C 1
ATOM 3113 O O . HIS A 1 385 ? 35.559 -35.111 -38.664 1.00 94.12 385 HIS A O 1
ATOM 3119 N N . LYS A 1 386 ? 36.512 -37.148 -38.863 1.00 92.44 386 LYS A N 1
ATOM 3120 C CA . LYS A 1 386 ? 36.784 -37.386 -37.436 1.00 92.44 386 LYS A CA 1
ATOM 3121 C C . LYS A 1 386 ? 37.467 -36.212 -36.736 1.00 92.44 386 LYS A C 1
ATOM 3123 O O . LYS A 1 386 ? 37.070 -35.871 -35.629 1.00 92.44 386 LYS A O 1
ATOM 3128 N N . ASP A 1 387 ? 38.445 -35.566 -37.370 1.00 92.25 387 ASP A N 1
ATOM 3129 C CA . ASP A 1 387 ? 39.179 -34.465 -36.733 1.00 92.25 387 ASP A CA 1
ATOM 3130 C C . ASP A 1 387 ? 38.288 -33.240 -36.503 1.00 92.25 387 ASP A C 1
ATOM 3132 O O . ASP A 1 387 ? 38.335 -32.627 -35.439 1.00 92.25 387 ASP A O 1
ATOM 3136 N N . SER A 1 388 ? 37.427 -32.906 -37.469 1.00 92.81 388 SER A N 1
ATOM 3137 C CA . SER A 1 388 ? 36.479 -31.792 -37.314 1.00 92.81 388 SER A CA 1
ATOM 3138 C C . SER A 1 388 ? 35.414 -32.119 -36.277 1.00 92.81 388 SER A C 1
ATOM 3140 O O . SER A 1 388 ? 35.046 -31.240 -35.505 1.00 92.81 388 SER A O 1
ATOM 3142 N N . GLN A 1 389 ? 34.962 -33.377 -36.228 1.00 93.88 389 GLN A N 1
ATOM 3143 C CA . GLN A 1 389 ? 34.014 -33.847 -35.220 1.00 93.88 389 GLN A CA 1
ATOM 3144 C C . GLN A 1 389 ? 34.600 -33.710 -33.813 1.00 93.88 389 GLN A C 1
ATOM 3146 O O . GLN A 1 389 ? 34.001 -33.051 -32.968 1.00 93.88 389 GLN A O 1
ATOM 3151 N N . SER A 1 390 ? 35.810 -34.230 -33.589 1.00 94.44 390 SER A N 1
ATOM 3152 C CA . SER A 1 390 ? 36.501 -34.135 -32.299 1.00 94.44 390 SER A CA 1
ATOM 3153 C C . SER A 1 390 ? 36.687 -32.682 -31.851 1.00 94.44 390 SER A C 1
ATOM 3155 O O . SER A 1 390 ? 36.368 -32.345 -30.713 1.00 94.44 390 SER A O 1
ATOM 3157 N N . ARG A 1 391 ? 37.139 -31.793 -32.748 1.00 95.00 391 ARG A N 1
ATOM 3158 C CA . ARG A 1 391 ? 37.325 -30.364 -32.432 1.00 95.00 391 ARG A CA 1
ATOM 3159 C C . ARG A 1 391 ? 36.015 -29.636 -32.157 1.00 95.00 391 ARG A C 1
ATOM 3161 O O . ARG A 1 391 ? 35.962 -28.780 -31.275 1.00 95.00 391 ARG A O 1
ATOM 3168 N N . LEU A 1 392 ? 34.958 -29.962 -32.895 1.00 93.56 392 LEU A N 1
ATOM 3169 C CA . LEU A 1 392 ? 33.639 -29.392 -32.657 1.00 93.56 392 LEU A CA 1
ATOM 3170 C C . LEU A 1 392 ? 33.078 -29.846 -31.304 1.00 93.56 392 LEU A C 1
ATOM 3172 O O . LEU A 1 392 ? 32.528 -29.030 -30.569 1.00 93.56 392 LEU A O 1
ATOM 3176 N N . ASP A 1 393 ? 33.261 -31.116 -30.948 1.00 93.62 393 ASP A N 1
ATOM 3177 C CA . ASP A 1 393 ? 32.817 -31.661 -29.666 1.00 93.62 393 ASP A CA 1
ATOM 3178 C C . ASP A 1 393 ? 33.599 -31.075 -28.480 1.00 93.62 393 ASP A C 1
ATOM 3180 O O . ASP A 1 393 ? 32.999 -30.792 -27.442 1.00 93.62 393 ASP A O 1
ATOM 3184 N N . GLU A 1 394 ? 34.904 -30.815 -28.630 1.00 94.56 394 GLU A N 1
ATOM 3185 C CA . GLU A 1 394 ? 35.699 -30.040 -27.662 1.00 94.56 394 GLU A CA 1
ATOM 3186 C C . GLU A 1 394 ? 35.092 -28.643 -27.441 1.00 94.56 394 GLU A C 1
ATOM 3188 O O . GLU A 1 394 ? 34.803 -28.262 -26.305 1.00 94.56 394 GLU A O 1
ATOM 3193 N N . ILE A 1 395 ? 34.813 -27.905 -28.521 1.00 94.69 395 ILE A N 1
ATOM 3194 C CA . ILE A 1 395 ? 34.224 -26.558 -28.447 1.00 94.69 395 ILE A CA 1
ATOM 3195 C C . ILE A 1 395 ? 32.831 -26.584 -27.806 1.00 94.69 395 ILE A C 1
ATOM 3197 O O . ILE A 1 395 ? 32.527 -25.731 -26.969 1.00 94.69 395 ILE A O 1
ATOM 3201 N N . ARG A 1 396 ? 31.986 -27.559 -28.163 1.00 94.19 396 ARG A N 1
ATOM 3202 C CA . ARG A 1 396 ? 30.658 -27.740 -27.557 1.00 94.19 396 ARG A CA 1
ATOM 3203 C C . ARG A 1 396 ? 30.772 -27.968 -26.051 1.00 94.19 396 ARG A C 1
ATOM 3205 O O . ARG A 1 396 ? 30.091 -27.288 -25.289 1.00 94.19 396 ARG A O 1
ATOM 3212 N N . LYS A 1 397 ? 31.668 -28.862 -25.616 1.00 94.12 397 LYS A N 1
ATOM 3213 C CA . LYS A 1 397 ? 31.918 -29.131 -24.190 1.00 94.12 397 LYS A CA 1
ATOM 3214 C C . LYS A 1 397 ? 32.387 -27.884 -23.444 1.00 94.12 397 LYS A C 1
ATOM 3216 O O . LYS A 1 397 ? 31.883 -27.613 -22.357 1.00 94.12 397 LYS A O 1
ATOM 3221 N N . GLU A 1 398 ? 33.296 -27.106 -24.028 1.00 94.31 398 GLU A N 1
ATOM 3222 C CA . GLU A 1 398 ? 33.760 -25.843 -23.442 1.00 94.31 398 GLU A CA 1
ATOM 3223 C C . GLU A 1 398 ? 32.631 -24.820 -23.293 1.00 94.31 398 GLU A C 1
ATOM 3225 O O . GLU A 1 398 ? 32.491 -24.212 -22.234 1.00 94.31 398 GLU A O 1
ATOM 3230 N N . TYR A 1 399 ? 31.802 -24.634 -24.327 1.00 95.62 399 TYR A N 1
ATOM 3231 C CA . TYR A 1 399 ? 30.622 -23.771 -24.222 1.00 95.62 399 TYR A CA 1
ATOM 3232 C C . TYR A 1 399 ? 29.666 -24.257 -23.131 1.00 95.62 399 TYR A C 1
ATOM 3234 O O . TYR A 1 399 ? 29.252 -23.451 -22.305 1.00 95.62 399 TYR A O 1
ATOM 3242 N N . CYS A 1 400 ? 29.354 -25.555 -23.070 1.00 93.62 400 CYS A N 1
ATOM 3243 C CA . CYS A 1 400 ? 28.495 -26.106 -22.020 1.00 93.62 400 CYS A CA 1
ATOM 3244 C C . CYS A 1 400 ? 29.057 -25.829 -20.616 1.00 93.62 400 CYS A C 1
ATOM 3246 O O . CYS A 1 400 ? 28.313 -25.394 -19.739 1.00 93.62 400 CYS A O 1
ATOM 3248 N N . ALA A 1 401 ? 30.364 -26.011 -20.404 1.00 95.12 401 ALA A N 1
ATOM 3249 C CA . ALA A 1 401 ? 31.008 -25.721 -19.123 1.00 95.12 401 ALA A CA 1
ATOM 3250 C C . ALA A 1 401 ? 30.922 -24.228 -18.747 1.00 95.12 401 ALA A C 1
ATOM 3252 O O . ALA A 1 401 ? 30.559 -23.893 -17.619 1.00 95.12 401 ALA A O 1
ATOM 3253 N N . GLU A 1 402 ? 31.193 -23.325 -19.695 1.00 95.75 402 GLU A N 1
ATOM 3254 C CA . GLU A 1 402 ? 31.080 -21.876 -19.480 1.00 95.75 402 GLU A CA 1
ATOM 3255 C C . GLU A 1 402 ? 29.633 -21.436 -19.213 1.00 95.75 402 GLU A C 1
ATOM 3257 O O . GLU A 1 402 ? 29.402 -20.570 -18.369 1.00 95.75 402 GLU A O 1
ATOM 3262 N N . ILE A 1 403 ? 28.657 -22.046 -19.893 1.00 95.94 403 ILE A N 1
ATOM 3263 C CA . ILE A 1 403 ? 27.226 -21.793 -19.687 1.00 95.94 403 ILE A CA 1
ATOM 3264 C C . ILE A 1 403 ? 26.808 -22.215 -18.278 1.00 95.94 403 ILE A C 1
ATOM 3266 O O . ILE A 1 403 ? 26.156 -21.434 -17.583 1.00 95.94 403 ILE A O 1
ATOM 3270 N N . ILE A 1 404 ? 27.196 -23.418 -17.838 1.00 93.69 404 ILE A N 1
ATOM 3271 C CA . ILE A 1 404 ? 26.898 -23.919 -16.489 1.00 93.69 404 ILE A CA 1
ATOM 3272 C C . ILE A 1 404 ? 27.503 -22.979 -15.442 1.00 93.69 404 ILE A C 1
ATOM 3274 O O . ILE A 1 404 ? 26.784 -22.500 -14.568 1.00 93.69 404 ILE A O 1
ATOM 3278 N N . ALA A 1 405 ? 28.783 -22.625 -15.583 1.00 95.44 405 ALA A N 1
ATOM 3279 C CA . ALA A 1 405 ? 29.451 -21.711 -14.661 1.00 95.44 405 ALA A CA 1
ATOM 3280 C C . ALA A 1 405 ? 28.793 -20.319 -14.632 1.00 95.44 405 ALA A C 1
ATOM 3282 O O . ALA A 1 405 ? 28.607 -19.739 -13.562 1.00 95.44 405 ALA A O 1
ATOM 3283 N N . ALA A 1 406 ? 28.415 -19.766 -15.789 1.00 94.94 406 ALA A N 1
ATOM 3284 C CA . ALA A 1 406 ? 27.727 -18.478 -15.861 1.00 94.94 406 ALA A CA 1
ATOM 3285 C C . ALA A 1 406 ? 26.334 -18.538 -15.214 1.00 94.94 406 ALA A C 1
ATOM 3287 O O . ALA A 1 406 ? 25.960 -17.627 -14.474 1.00 94.94 406 ALA A O 1
ATOM 3288 N N . ARG A 1 407 ? 25.578 -19.617 -15.444 1.00 92.50 407 ARG A N 1
ATOM 3289 C CA . ARG A 1 407 ? 24.260 -19.833 -14.837 1.00 92.50 407 ARG A CA 1
ATOM 3290 C C . ARG A 1 407 ? 24.356 -19.956 -13.318 1.00 92.50 407 ARG A C 1
ATOM 3292 O O . ARG A 1 407 ? 23.590 -19.295 -12.620 1.00 92.50 407 ARG A O 1
ATOM 3299 N N . ASP A 1 408 ? 25.280 -20.770 -12.817 1.00 92.06 408 ASP A N 1
ATOM 3300 C CA . ASP A 1 408 ? 25.425 -21.043 -11.383 1.00 92.06 408 ASP A CA 1
ATOM 3301 C C . ASP A 1 408 ? 25.906 -19.788 -10.627 1.00 92.06 408 ASP A C 1
ATOM 3303 O O . ASP A 1 408 ? 25.443 -19.507 -9.522 1.00 92.06 408 ASP A O 1
ATOM 3307 N N . ASN A 1 409 ? 26.708 -18.940 -11.284 1.00 94.31 409 ASN A N 1
ATOM 3308 C CA . ASN A 1 409 ? 27.075 -17.603 -10.802 1.00 94.31 409 ASN A CA 1
ATOM 3309 C C . ASN A 1 409 ? 25.993 -16.527 -11.034 1.00 94.31 409 ASN A C 1
ATOM 3311 O O . ASN A 1 409 ? 26.260 -15.339 -10.853 1.00 94.31 409 ASN A O 1
ATOM 3315 N N . LYS A 1 410 ? 24.780 -16.908 -11.461 1.00 91.88 410 LYS A N 1
ATOM 3316 C CA . LYS A 1 410 ? 23.643 -16.008 -11.750 1.00 91.88 410 LYS A CA 1
ATOM 3317 C C . LYS A 1 410 ? 23.929 -14.933 -12.811 1.00 91.88 410 LYS A C 1
ATOM 3319 O O . LYS A 1 410 ? 23.215 -13.938 -12.915 1.00 91.88 410 LYS A O 1
ATOM 3324 N N . GLN A 1 411 ? 24.940 -15.136 -13.654 1.00 95.62 411 GLN A N 1
ATOM 3325 C CA . GLN A 1 411 ? 25.266 -14.274 -14.793 1.00 95.62 411 GLN A CA 1
ATOM 3326 C C . GLN A 1 411 ? 24.363 -14.615 -15.988 1.00 95.62 411 GLN A C 1
ATOM 3328 O O . GLN A 1 411 ? 24.828 -15.062 -17.038 1.00 95.62 411 GLN A O 1
ATOM 3333 N N . HIS A 1 412 ? 23.052 -14.421 -15.826 1.00 93.00 412 HIS A N 1
ATOM 3334 C CA . HIS A 1 412 ? 22.038 -14.897 -16.773 1.00 93.00 412 HIS A CA 1
ATOM 3335 C C . HIS A 1 412 ? 22.240 -14.372 -18.206 1.00 93.00 412 HIS A C 1
ATOM 3337 O O . HIS A 1 412 ? 22.173 -15.154 -19.149 1.00 93.00 412 HIS A O 1
ATOM 3343 N N . GLY A 1 413 ? 22.581 -13.088 -18.378 1.00 93.88 413 GLY A N 1
ATOM 3344 C CA . GLY A 1 413 ? 22.848 -12.511 -19.705 1.00 93.88 413 GLY A CA 1
ATOM 3345 C C . GLY A 1 413 ? 24.057 -13.139 -20.408 1.00 93.88 413 GLY A C 1
ATOM 3346 O O . GLY A 1 413 ? 24.000 -13.434 -21.598 1.00 93.88 413 GLY A O 1
ATOM 3347 N N . LYS A 1 414 ? 25.128 -13.434 -19.658 1.00 95.50 414 LYS A N 1
ATOM 3348 C CA . LYS A 1 414 ? 26.307 -14.131 -20.192 1.00 95.50 414 LYS A CA 1
ATOM 3349 C C . LYS A 1 414 ? 25.965 -15.570 -20.580 1.00 95.50 414 LYS A C 1
ATOM 3351 O O . LYS A 1 414 ? 26.360 -16.017 -21.650 1.00 95.50 414 LYS A O 1
ATOM 3356 N N . ALA A 1 415 ? 25.218 -16.279 -19.732 1.00 95.62 415 ALA A N 1
ATOM 3357 C CA . ALA A 1 415 ? 24.793 -17.649 -20.005 1.00 95.62 415 ALA A CA 1
ATOM 3358 C C . ALA A 1 415 ? 23.934 -17.736 -21.279 1.00 95.62 415 ALA A C 1
ATOM 3360 O O . ALA A 1 415 ? 24.177 -18.610 -22.109 1.00 95.62 415 ALA A O 1
ATOM 3361 N N . LEU A 1 416 ? 22.986 -16.809 -21.468 1.00 96.38 416 LEU A N 1
ATOM 3362 C CA . LEU A 1 416 ? 22.165 -16.741 -22.681 1.00 96.38 416 LEU A CA 1
ATOM 3363 C C . LEU A 1 416 ? 23.000 -16.415 -23.924 1.00 96.38 416 LEU A C 1
ATOM 3365 O O . LEU A 1 416 ? 22.887 -17.132 -24.913 1.00 96.38 416 LEU A O 1
ATOM 3369 N N . GLY A 1 417 ? 23.901 -15.428 -23.856 1.00 96.25 417 GLY A N 1
ATOM 3370 C CA . GLY A 1 417 ? 24.794 -15.108 -24.977 1.00 96.25 417 GLY A CA 1
ATOM 3371 C C . GLY A 1 417 ? 25.678 -16.292 -25.393 1.00 96.25 417 GLY A C 1
ATOM 3372 O O . GLY A 1 417 ? 25.865 -16.550 -26.579 1.00 96.25 417 GLY A O 1
ATOM 3373 N N . LEU A 1 418 ? 26.166 -17.077 -24.426 1.00 95.75 418 LEU A N 1
ATOM 3374 C CA . LEU A 1 418 ? 26.915 -18.306 -24.702 1.00 95.75 418 LEU A CA 1
ATOM 3375 C C . LEU A 1 418 ? 26.035 -19.411 -25.313 1.00 95.75 418 LEU A C 1
ATOM 3377 O O . LEU A 1 418 ? 26.498 -20.123 -26.206 1.00 95.75 418 LEU A O 1
ATOM 3381 N N . CYS A 1 419 ? 24.776 -19.549 -24.876 1.00 95.06 419 CYS A N 1
ATOM 3382 C CA . CYS A 1 419 ? 23.817 -20.469 -25.498 1.00 95.06 419 CYS A CA 1
ATOM 3383 C C . CYS A 1 419 ? 23.546 -20.081 -26.959 1.00 95.06 419 CYS A C 1
ATOM 3385 O O . CYS A 1 419 ? 23.536 -20.952 -27.825 1.00 95.06 419 CYS A O 1
ATOM 3387 N N . GLU A 1 420 ? 23.375 -18.788 -27.247 1.00 95.50 420 GLU A N 1
ATOM 3388 C CA . GLU A 1 420 ? 23.187 -18.276 -28.609 1.00 95.50 420 GLU A CA 1
ATOM 3389 C C . GLU A 1 420 ? 24.397 -18.570 -29.503 1.00 95.50 420 GLU A C 1
ATOM 3391 O O . GLU A 1 420 ? 24.226 -19.095 -30.604 1.00 95.50 420 GLU A O 1
ATOM 3396 N N . SER A 1 421 ? 25.621 -18.308 -29.029 1.00 94.94 421 SER A N 1
ATOM 3397 C CA . SER A 1 421 ? 26.849 -18.653 -29.762 1.00 94.94 421 SER A CA 1
ATOM 3398 C C . SER A 1 421 ? 26.937 -20.154 -30.059 1.00 94.94 421 SER A C 1
ATOM 3400 O O . SER A 1 421 ? 27.263 -20.546 -31.180 1.00 94.94 421 SER A O 1
ATOM 3402 N N . LEU A 1 422 ? 26.607 -21.011 -29.086 1.00 94.81 422 LEU A N 1
ATOM 3403 C CA . LEU A 1 422 ? 26.614 -22.462 -29.280 1.00 94.81 422 LEU A CA 1
ATOM 3404 C C . LEU A 1 422 ? 25.548 -22.914 -30.294 1.00 94.81 422 LEU A C 1
ATOM 3406 O O . LEU A 1 422 ? 25.830 -23.768 -31.134 1.00 94.81 422 LEU A O 1
ATOM 3410 N N . LEU A 1 423 ? 24.360 -22.304 -30.278 1.00 93.50 423 LEU A N 1
ATOM 3411 C CA . LEU A 1 423 ? 23.294 -22.573 -31.248 1.00 93.50 423 LEU A CA 1
ATOM 3412 C C . LEU A 1 423 ? 23.614 -22.053 -32.658 1.00 93.50 423 LEU A C 1
ATOM 3414 O O . LEU A 1 423 ? 23.143 -22.633 -33.633 1.00 93.50 423 LEU A O 1
ATOM 3418 N N . ARG A 1 424 ? 24.437 -21.005 -32.807 1.00 94.06 424 ARG A N 1
ATOM 3419 C CA . ARG A 1 424 ? 24.944 -20.581 -34.128 1.00 94.06 424 ARG A CA 1
ATOM 3420 C C . ARG A 1 424 ? 25.903 -21.607 -34.734 1.00 94.06 424 ARG A C 1
ATOM 3422 O O . ARG A 1 424 ? 25.896 -21.813 -35.946 1.00 94.06 424 ARG A O 1
ATOM 3429 N N . ILE A 1 425 ? 26.706 -22.264 -33.898 1.00 92.12 425 ILE A N 1
ATOM 3430 C CA . ILE A 1 425 ? 27.636 -23.324 -34.312 1.00 92.12 425 ILE A CA 1
ATOM 3431 C C . ILE A 1 425 ? 26.884 -24.622 -34.636 1.00 92.12 425 ILE A C 1
ATOM 3433 O O . ILE A 1 425 ? 27.131 -25.262 -35.665 1.00 92.12 425 ILE A O 1
ATOM 3437 N N . ASP A 1 426 ? 25.974 -25.005 -33.743 1.00 89.25 426 ASP A N 1
ATOM 3438 C CA . ASP A 1 426 ? 25.156 -26.204 -33.832 1.00 89.25 426 ASP A CA 1
ATOM 3439 C C . ASP A 1 426 ? 23.691 -25.877 -33.518 1.00 89.25 426 ASP A C 1
ATOM 3441 O O . ASP A 1 426 ? 23.257 -25.955 -32.362 1.00 89.25 426 ASP A O 1
ATOM 3445 N N . PRO A 1 427 ? 22.897 -25.564 -34.555 1.00 90.50 427 PRO A N 1
ATOM 3446 C CA . PRO A 1 427 ? 21.488 -25.240 -34.387 1.00 90.50 427 PRO A CA 1
ATOM 3447 C C . PRO A 1 427 ? 20.662 -26.369 -33.776 1.00 90.50 427 PRO A C 1
ATOM 3449 O O . PRO A 1 427 ? 19.558 -26.113 -33.312 1.00 90.50 427 PRO A O 1
ATOM 3452 N N . ASN A 1 428 ? 21.149 -27.612 -33.748 1.00 87.81 428 ASN A N 1
ATOM 3453 C CA . ASN A 1 428 ? 20.433 -28.763 -33.195 1.00 87.81 428 ASN A CA 1
ATOM 3454 C C . ASN A 1 428 ? 20.961 -29.183 -31.816 1.00 87.81 428 ASN A C 1
ATOM 3456 O O . ASN A 1 428 ? 20.606 -30.251 -31.318 1.00 87.81 428 ASN A O 1
ATOM 3460 N N . ASN A 1 429 ? 21.760 -28.334 -31.164 1.00 90.38 429 ASN A N 1
ATOM 3461 C CA . ASN A 1 429 ? 22.323 -28.642 -29.861 1.00 90.38 429 ASN A CA 1
ATOM 3462 C C . ASN A 1 429 ? 21.250 -28.637 -28.757 1.00 90.38 429 ASN A C 1
ATOM 3464 O O . ASN A 1 429 ? 20.738 -27.588 -28.354 1.00 90.38 429 ASN A O 1
ATOM 3468 N N . ASN A 1 430 ? 20.908 -29.825 -28.260 1.00 92.06 430 ASN A N 1
ATOM 3469 C CA . ASN A 1 430 ? 19.907 -29.985 -27.206 1.00 92.06 430 ASN A CA 1
ATOM 3470 C C . ASN A 1 430 ? 20.376 -29.408 -25.863 1.00 92.06 430 ASN A C 1
ATOM 3472 O O . ASN A 1 430 ? 19.567 -28.823 -25.145 1.00 92.06 430 ASN A O 1
ATOM 3476 N N . ASP A 1 431 ? 21.666 -29.509 -25.539 1.00 91.06 431 ASP A N 1
ATOM 3477 C CA . ASP A 1 431 ? 22.200 -28.997 -24.274 1.00 91.06 431 ASP A CA 1
ATOM 3478 C C . ASP A 1 431 ? 22.075 -27.472 -24.205 1.00 91.06 431 ASP A C 1
ATOM 3480 O O . ASP A 1 431 ? 21.572 -26.938 -23.220 1.00 91.06 431 ASP A O 1
ATOM 3484 N N . ALA A 1 432 ? 22.429 -26.765 -25.282 1.00 92.88 432 ALA A N 1
ATOM 3485 C CA . ALA A 1 432 ? 22.298 -25.312 -25.376 1.00 92.88 432 ALA A CA 1
ATOM 3486 C C . ALA A 1 432 ? 20.847 -24.842 -25.178 1.00 92.88 432 ALA A C 1
ATOM 3488 O O . ALA A 1 432 ? 20.592 -23.916 -24.407 1.00 92.88 432 ALA A O 1
ATOM 3489 N N . ARG A 1 433 ? 19.881 -25.512 -25.826 1.00 93.38 433 ARG A N 1
ATOM 3490 C CA . ARG A 1 433 ? 18.445 -25.223 -25.651 1.00 93.38 433 ARG A CA 1
ATOM 3491 C C . ARG A 1 433 ? 17.971 -25.510 -24.232 1.00 93.38 433 ARG A C 1
ATOM 3493 O O . ARG A 1 433 ? 17.253 -24.701 -23.646 1.00 93.38 433 ARG A O 1
ATOM 3500 N N . TYR A 1 434 ? 18.387 -26.642 -23.666 1.00 93.62 434 TYR A N 1
ATOM 3501 C CA . TYR A 1 434 ? 18.056 -26.998 -22.292 1.00 93.62 434 TYR A CA 1
ATOM 3502 C C . TYR A 1 434 ? 18.605 -25.959 -21.312 1.00 93.62 434 TYR A C 1
ATOM 3504 O O . TYR A 1 434 ? 17.863 -25.463 -20.463 1.00 93.62 434 TYR A O 1
ATOM 3512 N N . PHE A 1 435 ? 19.870 -25.560 -21.458 1.00 94.38 435 PHE A N 1
ATOM 3513 C CA . PHE A 1 435 ? 20.471 -24.545 -20.605 1.00 94.38 435 PHE A CA 1
ATOM 3514 C C . PHE A 1 435 ? 19.777 -23.192 -20.743 1.00 94.38 435 PHE A C 1
ATOM 3516 O O . PHE A 1 435 ? 19.413 -22.626 -19.712 1.00 94.38 435 PHE A O 1
ATOM 3523 N N . ALA A 1 436 ? 19.495 -22.722 -21.962 1.00 95.25 436 ALA A N 1
ATOM 3524 C CA . ALA A 1 436 ? 18.726 -21.497 -22.185 1.00 95.25 436 ALA A CA 1
ATOM 3525 C C . ALA A 1 436 ? 17.362 -21.547 -21.475 1.00 95.25 436 ALA A C 1
ATOM 3527 O O . ALA A 1 436 ? 17.017 -20.631 -20.728 1.00 95.25 436 ALA A O 1
ATOM 3528 N N . GLY A 1 437 ? 16.631 -22.661 -21.604 1.00 94.25 437 GLY A N 1
ATOM 3529 C CA . GLY A 1 437 ? 15.381 -22.888 -20.878 1.00 94.25 437 GLY A CA 1
ATOM 3530 C C . GLY A 1 437 ? 15.551 -22.811 -19.356 1.00 94.25 437 GLY A C 1
ATOM 3531 O O . GLY A 1 437 ? 14.767 -22.149 -18.678 1.00 94.25 437 GLY A O 1
ATOM 3532 N N . THR A 1 438 ? 16.604 -23.421 -18.795 1.00 93.56 438 THR A N 1
ATOM 3533 C CA . THR A 1 438 ? 16.877 -23.343 -17.345 1.00 93.56 438 THR A CA 1
ATOM 3534 C C . THR A 1 438 ? 17.265 -21.942 -16.873 1.00 93.56 438 THR A C 1
ATOM 3536 O O . THR A 1 438 ? 16.917 -21.562 -15.756 1.00 93.56 438 THR A O 1
ATOM 3539 N N . VAL A 1 439 ? 17.951 -21.156 -17.707 1.00 95.19 439 VAL A N 1
ATOM 3540 C CA . VAL A 1 439 ? 18.290 -19.763 -17.393 1.00 95.19 439 VAL A CA 1
ATOM 3541 C C . VAL A 1 439 ? 17.022 -18.908 -17.373 1.00 95.19 439 VAL A C 1
ATOM 3543 O O . VAL A 1 439 ? 16.802 -18.192 -16.397 1.00 95.19 439 VAL A O 1
ATOM 3546 N N . TYR A 1 440 ? 16.134 -19.057 -18.361 1.00 95.31 440 TYR A N 1
ATOM 3547 C CA . TYR A 1 440 ? 14.836 -18.374 -18.362 1.00 95.31 440 TYR A CA 1
ATOM 3548 C C . TYR A 1 440 ? 13.949 -18.788 -17.180 1.00 95.31 440 TYR A C 1
ATOM 3550 O O . TYR A 1 440 ? 13.296 -17.934 -16.584 1.00 95.31 440 TYR A O 1
ATOM 3558 N N . MET A 1 441 ? 13.975 -20.063 -16.769 1.00 92.75 441 MET A N 1
ATOM 3559 C CA . MET A 1 441 ? 13.310 -20.514 -15.537 1.00 92.75 441 MET A CA 1
ATOM 3560 C C . MET A 1 441 ? 13.831 -19.777 -14.301 1.00 92.75 441 MET A C 1
ATOM 3562 O O . MET A 1 441 ? 13.036 -19.337 -13.472 1.00 92.75 441 MET A O 1
ATOM 3566 N N . ALA A 1 442 ? 15.152 -19.612 -14.178 1.00 91.00 442 ALA A N 1
ATOM 3567 C CA . ALA A 1 442 ? 15.757 -18.879 -13.067 1.00 91.00 442 ALA A CA 1
ATOM 3568 C C . ALA A 1 442 ? 15.370 -17.387 -13.072 1.00 91.00 442 ALA A C 1
ATOM 3570 O O . ALA A 1 442 ? 15.186 -16.798 -12.009 1.00 91.00 442 ALA A O 1
ATOM 3571 N N . GLN A 1 443 ? 15.180 -16.801 -14.258 1.00 93.50 443 GLN A N 1
ATOM 3572 C CA . GLN A 1 443 ? 14.691 -15.430 -14.443 1.00 93.50 443 GLN A CA 1
ATOM 3573 C C . GLN A 1 443 ? 13.163 -15.293 -14.335 1.00 93.50 443 GLN A C 1
ATOM 3575 O O . GLN A 1 443 ? 12.648 -14.183 -14.430 1.00 93.50 443 GLN A O 1
ATOM 3580 N N . LYS A 1 444 ? 12.432 -16.396 -14.107 1.00 93.12 444 LYS A N 1
ATOM 3581 C CA . LYS A 1 444 ? 10.958 -16.458 -14.084 1.00 93.12 444 LYS A CA 1
ATOM 3582 C C . LYS A 1 444 ? 10.291 -16.071 -15.413 1.00 93.12 444 LYS A C 1
ATOM 3584 O O . LYS A 1 444 ? 9.100 -15.772 -15.450 1.00 93.12 444 LYS A O 1
ATOM 3589 N N . GLU A 1 445 ? 11.026 -16.129 -16.520 1.00 94.56 445 GLU A N 1
ATOM 3590 C CA . GLU A 1 445 ? 10.503 -15.917 -17.873 1.00 94.56 445 GLU A CA 1
ATOM 3591 C C . GLU A 1 445 ? 9.916 -17.228 -18.418 1.00 94.56 445 GLU A C 1
ATOM 3593 O O . GLU A 1 445 ? 10.444 -17.852 -19.340 1.00 94.56 445 GLU A O 1
ATOM 3598 N N . TYR A 1 446 ? 8.821 -17.681 -17.804 1.00 92.81 446 TYR A N 1
ATOM 3599 C CA . TYR A 1 446 ? 8.299 -19.037 -17.995 1.00 92.81 446 TYR A CA 1
ATOM 3600 C C . TYR A 1 446 ? 7.875 -19.353 -19.434 1.00 92.81 446 TYR A C 1
ATOM 3602 O O . TYR A 1 446 ? 8.095 -20.473 -19.887 1.00 92.81 446 TYR A O 1
ATOM 3610 N N . GLU A 1 447 ? 7.332 -18.387 -20.182 1.00 92.56 447 GLU A N 1
ATOM 3611 C CA . GLU A 1 447 ? 6.958 -18.628 -21.583 1.00 92.56 447 GLU A CA 1
ATOM 3612 C C . GLU A 1 447 ? 8.175 -18.767 -22.500 1.00 92.56 447 GLU A C 1
ATOM 3614 O O . GLU A 1 447 ? 8.208 -19.644 -23.362 1.00 92.56 447 GLU A O 1
ATOM 3619 N N . ARG A 1 448 ? 9.234 -17.979 -22.279 1.00 93.12 448 ARG A N 1
ATOM 3620 C CA . ARG A 1 448 ? 10.485 -18.156 -23.032 1.00 93.12 448 ARG A CA 1
ATOM 3621 C C . ARG A 1 448 ? 11.166 -19.472 -22.673 1.00 93.12 448 ARG A C 1
ATOM 3623 O O . ARG A 1 448 ? 11.636 -20.178 -23.562 1.00 93.12 448 ARG A O 1
ATOM 3630 N N . ALA A 1 449 ? 11.154 -19.846 -21.393 1.00 93.06 449 ALA A N 1
ATOM 3631 C CA . ALA A 1 449 ? 11.634 -21.151 -20.953 1.00 93.06 449 ALA A CA 1
ATOM 3632 C C . ALA A 1 449 ? 10.867 -22.297 -21.628 1.00 93.06 449 ALA A C 1
ATOM 3634 O O . ALA A 1 449 ? 11.474 -23.253 -22.113 1.00 93.06 449 ALA A O 1
ATOM 3635 N N . ARG A 1 450 ? 9.538 -22.180 -21.703 1.00 92.38 450 ARG A N 1
ATOM 3636 C CA . ARG A 1 450 ? 8.663 -23.155 -22.352 1.00 92.38 450 ARG A CA 1
ATOM 3637 C C . ARG A 1 450 ? 9.016 -23.334 -23.825 1.00 92.38 450 ARG A C 1
ATOM 3639 O O . ARG A 1 450 ? 9.211 -24.474 -24.234 1.00 92.38 450 ARG A O 1
ATOM 3646 N N . VAL A 1 451 ? 9.171 -22.246 -24.584 1.00 92.56 451 VAL A N 1
ATOM 3647 C CA . VAL A 1 451 ? 9.570 -22.308 -26.004 1.00 92.56 451 VAL A CA 1
ATOM 3648 C C . VAL A 1 451 ? 10.883 -23.076 -26.178 1.00 92.56 451 VAL A C 1
ATOM 3650 O O . VAL A 1 451 ? 10.987 -23.918 -27.068 1.00 92.56 451 VAL A O 1
ATOM 3653 N N . MET A 1 452 ? 11.872 -22.841 -25.310 1.00 91.88 452 MET A N 1
ATOM 3654 C CA . MET A 1 452 ? 13.154 -23.552 -25.387 1.00 91.88 452 MET A CA 1
ATOM 3655 C C . MET A 1 452 ? 13.022 -25.044 -25.054 1.00 91.88 452 MET A C 1
ATOM 3657 O O . MET A 1 452 ? 13.641 -25.876 -25.717 1.00 91.88 452 MET A O 1
ATOM 3661 N N . PHE A 1 453 ? 12.201 -25.407 -24.064 1.00 92.31 453 PHE A N 1
ATOM 3662 C CA . PHE A 1 453 ? 11.983 -26.806 -23.686 1.00 92.31 453 PHE A CA 1
ATOM 3663 C C . PHE A 1 453 ? 11.086 -27.579 -24.664 1.00 92.31 453 PHE A C 1
ATOM 3665 O O . PHE A 1 453 ? 11.277 -28.781 -24.825 1.00 92.31 453 PHE A O 1
ATOM 3672 N N . GLU A 1 454 ? 10.136 -26.926 -25.336 1.00 90.56 454 GLU A N 1
ATOM 3673 C CA . GLU A 1 454 ? 9.278 -27.552 -26.357 1.00 90.56 454 GLU A CA 1
ATOM 3674 C C . GLU A 1 454 ? 10.060 -27.965 -27.612 1.00 90.56 454 GLU A C 1
ATOM 3676 O O . GLU A 1 454 ? 9.667 -28.903 -28.303 1.00 90.56 454 GLU A O 1
ATOM 3681 N N . GLN A 1 455 ? 11.192 -27.309 -27.879 1.00 88.38 455 GLN A N 1
ATOM 3682 C CA . GLN A 1 455 ? 12.093 -27.657 -28.980 1.00 88.38 455 GLN A CA 1
ATOM 3683 C C . GLN A 1 455 ? 12.985 -28.875 -28.683 1.00 88.38 455 GLN A C 1
ATOM 3685 O O . GLN A 1 455 ? 13.736 -29.305 -29.559 1.00 88.38 455 GLN A O 1
ATOM 3690 N N . LEU A 1 456 ? 12.933 -29.435 -27.469 1.00 89.50 456 LEU A N 1
ATOM 3691 C CA . LEU A 1 456 ? 13.707 -30.619 -27.097 1.00 89.50 456 LEU A CA 1
ATOM 3692 C C . LEU A 1 456 ? 12.949 -31.920 -27.412 1.00 89.50 456 LEU A C 1
ATOM 3694 O O . LEU A 1 456 ? 11.717 -31.957 -27.357 1.00 89.50 456 LEU A O 1
ATOM 3698 N N . PRO A 1 457 ? 13.657 -33.033 -27.690 1.00 87.44 457 PRO A N 1
ATOM 3699 C CA . PRO A 1 457 ? 13.023 -34.327 -27.924 1.00 87.44 457 PRO A CA 1
ATOM 3700 C C . PRO A 1 457 ? 12.115 -34.751 -26.764 1.00 87.44 457 PRO A C 1
ATOM 3702 O O . PRO A 1 457 ? 12.469 -34.593 -25.592 1.00 87.44 457 PRO A O 1
ATOM 3705 N N . LYS A 1 458 ? 10.961 -35.356 -27.083 1.00 73.00 458 LYS A N 1
ATOM 3706 C CA . LYS A 1 458 ? 9.917 -35.690 -26.098 1.00 73.00 458 LYS A CA 1
ATOM 3707 C C . LYS A 1 458 ? 10.407 -36.576 -24.946 1.00 73.00 458 LYS A C 1
ATOM 3709 O O . LYS A 1 458 ? 9.882 -36.423 -23.861 1.00 73.00 458 LYS A O 1
ATOM 3714 N N . HIS A 1 459 ? 11.400 -37.446 -25.117 1.00 64.50 459 HIS A N 1
ATOM 3715 C CA . HIS A 1 459 ? 11.919 -38.305 -24.034 1.00 64.50 459 HIS A CA 1
ATOM 3716 C C . HIS A 1 459 ? 13.028 -37.659 -23.180 1.00 64.50 459 HIS A C 1
ATOM 3718 O O . HIS A 1 459 ? 13.681 -38.342 -22.397 1.00 64.50 459 HIS A O 1
ATOM 3724 N N . SER A 1 460 ? 13.272 -36.355 -23.331 1.00 72.38 460 SER A N 1
ATOM 3725 C CA . SER A 1 460 ? 14.289 -35.634 -22.559 1.00 72.38 460 SER A CA 1
ATOM 3726 C C . SER A 1 460 ? 13.787 -35.188 -21.178 1.00 72.38 460 SER A C 1
ATOM 3728 O O . SER A 1 460 ? 12.586 -35.132 -20.900 1.00 72.38 460 SER A O 1
ATOM 3730 N N . SER A 1 461 ? 14.724 -34.758 -20.327 1.00 76.00 461 SER A N 1
ATOM 3731 C CA . SER A 1 461 ? 14.469 -34.078 -19.046 1.00 76.00 461 SER A CA 1
ATOM 3732 C C . SER A 1 461 ? 13.612 -32.800 -19.167 1.00 76.00 461 SER A C 1
ATOM 3734 O O . SER A 1 461 ? 13.183 -32.246 -18.152 1.00 76.00 461 SER A O 1
ATOM 3736 N N . ALA A 1 462 ? 13.309 -32.349 -20.390 1.00 82.06 462 ALA A N 1
ATOM 3737 C CA . ALA A 1 462 ? 12.439 -31.219 -20.692 1.00 82.06 462 ALA A CA 1
ATOM 3738 C C . ALA A 1 462 ? 10.981 -31.430 -20.260 1.00 82.06 462 ALA A C 1
ATOM 3740 O O . ALA A 1 462 ? 10.342 -30.473 -19.829 1.00 82.06 462 ALA A O 1
ATOM 3741 N N . GLN A 1 463 ? 10.447 -32.661 -20.306 1.00 84.62 463 GLN A N 1
ATOM 3742 C CA . GLN A 1 463 ? 9.054 -32.917 -19.899 1.00 84.62 463 GLN A CA 1
ATOM 3743 C C . GLN A 1 463 ? 8.801 -32.542 -18.437 1.00 84.62 463 GLN A C 1
ATOM 3745 O O . GLN A 1 463 ? 7.779 -31.934 -18.117 1.00 84.62 463 GLN A O 1
ATOM 3750 N N . ALA A 1 464 ? 9.758 -32.848 -17.558 1.00 86.19 464 ALA A N 1
ATOM 3751 C CA . ALA A 1 464 ? 9.677 -32.485 -16.150 1.00 86.19 464 ALA A CA 1
ATOM 3752 C C . ALA A 1 464 ? 9.673 -30.959 -15.959 1.00 86.19 464 ALA A C 1
ATOM 3754 O O . ALA A 1 464 ? 8.936 -30.444 -15.120 1.00 86.19 464 ALA A O 1
ATOM 3755 N N . GLN A 1 465 ? 10.456 -30.220 -16.752 1.00 90.44 465 GLN A N 1
ATOM 3756 C CA . GLN A 1 465 ? 10.481 -28.755 -16.697 1.00 90.44 465 GLN A CA 1
ATOM 3757 C C . GLN A 1 465 ? 9.194 -28.138 -17.261 1.00 90.44 465 GLN A C 1
ATOM 3759 O O . GLN A 1 465 ? 8.641 -27.222 -16.659 1.00 90.44 465 GLN A O 1
ATOM 3764 N N . LEU A 1 466 ? 8.658 -28.680 -18.358 1.00 90.31 466 LEU A N 1
ATOM 3765 C CA . LEU A 1 466 ? 7.376 -28.254 -18.929 1.00 90.31 466 LEU A CA 1
ATOM 3766 C C . LEU A 1 466 ? 6.209 -28.501 -17.967 1.00 90.31 466 LEU A C 1
ATOM 3768 O O . LEU A 1 466 ? 5.332 -27.649 -17.836 1.00 90.31 466 LEU A O 1
ATOM 3772 N N . ALA A 1 467 ? 6.207 -29.631 -17.253 1.00 88.12 467 ALA A N 1
ATOM 3773 C CA . ALA A 1 467 ? 5.228 -29.902 -16.205 1.00 88.12 467 ALA A CA 1
ATOM 3774 C C . ALA A 1 467 ? 5.322 -28.874 -15.064 1.00 88.12 467 ALA A C 1
ATOM 3776 O O . ALA A 1 467 ? 4.300 -28.323 -14.660 1.00 88.12 467 ALA A O 1
ATOM 3777 N N . LYS A 1 468 ? 6.540 -28.540 -14.609 1.00 90.12 468 LYS A N 1
ATOM 3778 C CA . LYS A 1 468 ? 6.759 -27.484 -13.603 1.00 90.12 468 LYS A CA 1
ATOM 3779 C C . LYS A 1 468 ? 6.232 -26.130 -14.071 1.00 90.12 468 LYS A C 1
ATOM 3781 O O . LYS A 1 468 ? 5.511 -25.477 -13.321 1.00 90.12 468 LYS A O 1
ATOM 3786 N N . ILE A 1 469 ? 6.527 -25.730 -15.309 1.00 90.88 469 ILE A N 1
ATOM 3787 C CA . ILE A 1 469 ? 6.008 -24.480 -15.881 1.00 90.88 469 ILE A CA 1
ATOM 3788 C C . ILE A 1 469 ? 4.479 -24.470 -15.826 1.00 90.88 469 ILE A C 1
ATOM 3790 O O . ILE A 1 469 ? 3.914 -23.535 -15.271 1.00 90.88 469 ILE A O 1
ATOM 3794 N N . ARG A 1 470 ? 3.816 -25.540 -16.288 1.00 88.50 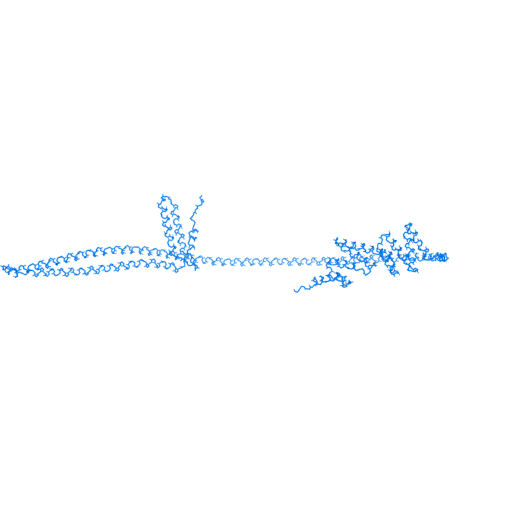470 ARG A N 1
ATOM 3795 C CA . ARG A 1 470 ? 2.346 -25.658 -16.257 1.00 88.50 470 ARG A CA 1
ATOM 3796 C C . ARG A 1 470 ? 1.767 -25.533 -14.850 1.00 88.50 470 ARG A C 1
ATOM 3798 O O . ARG A 1 470 ? 0.727 -24.910 -14.687 1.00 88.50 470 ARG A O 1
ATOM 3805 N N . THR A 1 471 ? 2.420 -26.106 -13.838 1.00 89.44 471 THR A N 1
ATOM 3806 C CA . THR A 1 471 ? 1.963 -25.963 -12.445 1.00 89.44 471 THR A CA 1
ATOM 3807 C C . THR A 1 471 ? 2.122 -24.540 -11.914 1.00 89.44 471 THR A C 1
ATOM 3809 O O . THR A 1 471 ? 1.273 -24.078 -11.162 1.00 89.44 471 THR A O 1
ATOM 3812 N N . ILE A 1 472 ? 3.185 -23.836 -12.313 1.00 87.06 472 ILE A N 1
ATOM 3813 C CA . ILE A 1 472 ? 3.467 -22.466 -11.866 1.00 87.06 472 ILE A CA 1
ATOM 3814 C C . ILE A 1 472 ? 2.538 -21.457 -12.554 1.00 87.06 472 ILE A C 1
ATOM 3816 O O . ILE A 1 472 ? 2.138 -20.477 -11.930 1.00 87.06 472 ILE A O 1
ATOM 3820 N N . THR A 1 473 ? 2.198 -21.683 -13.825 1.00 85.25 473 THR A N 1
ATOM 3821 C CA . THR A 1 473 ? 1.386 -20.763 -14.637 1.00 85.25 473 THR A CA 1
ATOM 3822 C C . THR A 1 473 ? -0.110 -21.082 -14.633 1.00 85.25 473 THR A C 1
ATOM 3824 O O . THR A 1 473 ? -0.888 -20.338 -15.229 1.00 85.25 473 THR A O 1
ATOM 3827 N N . ALA A 1 474 ? -0.543 -22.153 -13.959 1.00 79.38 474 ALA A N 1
ATOM 3828 C CA . ALA A 1 474 ? -1.960 -22.463 -13.811 1.00 79.38 474 ALA A CA 1
ATOM 3829 C C . ALA A 1 474 ? -2.677 -21.375 -12.982 1.00 79.38 474 ALA A C 1
ATOM 3831 O O . ALA A 1 474 ? -2.168 -20.973 -11.930 1.00 79.38 474 ALA A O 1
ATOM 3832 N N . PRO A 1 475 ? -3.865 -20.904 -13.405 1.00 60.97 475 PRO A N 1
ATOM 3833 C CA . PRO A 1 475 ? -4.646 -19.961 -12.614 1.00 60.97 475 PRO A CA 1
ATOM 3834 C C . PRO A 1 475 ? -5.022 -20.609 -11.277 1.00 60.97 475 PRO A C 1
ATOM 3836 O O . PRO A 1 475 ? -5.534 -21.732 -11.249 1.00 60.97 475 PRO A O 1
ATOM 3839 N N . LYS A 1 476 ? -4.754 -19.912 -10.165 1.00 59.34 476 LYS A N 1
ATOM 3840 C CA . LYS A 1 476 ? -5.232 -20.328 -8.840 1.00 59.34 476 LYS A CA 1
ATOM 3841 C C . LYS A 1 476 ? -6.761 -20.340 -8.889 1.00 59.34 476 LYS A C 1
ATOM 3843 O O . LYS A 1 476 ? -7.358 -19.295 -9.136 1.00 59.34 476 LYS A O 1
ATOM 3848 N N . LYS A 1 477 ? -7.344 -21.530 -8.751 1.00 45.19 477 LYS A N 1
ATOM 3849 C CA . LYS A 1 477 ? -8.792 -21.719 -8.645 1.00 45.19 477 LYS A CA 1
ATOM 3850 C C . LYS A 1 477 ? -9.319 -21.190 -7.325 1.00 45.19 477 LYS A C 1
ATOM 3852 O O . LYS A 1 477 ? -8.578 -21.325 -6.323 1.00 45.19 477 LYS A O 1
#

Sequence (477 aa):
MADNPFTGLELRAELLDYVKPDGSYNLAEIELVLKQRIKDLTKQYHADKVEKGKHEEIQRAIATAKDALRDLPKPELEAYIAKLLEGDTGLVETAMGELAKSQEERNLLQKDLNEANKFLARAIDETLTPEEKRRYAGGANPEEIKKLQQQLREALHSKSDLTGRIKKAEEEKKKYESRVSVAETEARKYQREVETMRSSLDQLEAAKGELEQKAISYKIAYEVAIKDVQAAATELIEKQEEKIRTLEDTVMRAVTAANKLVEKKERALQQEYKTKDEILKREYEEKTTTLKKEAEVQEARRERVYKERLAAVKFDLTSQRILERIKEYRKTRNLERALQYCNLLLEANENVHAAYYAGTIAREQGNKELAGMYFSKALKIVPTHKDSQSRLDEIRKEYCAEIIAARDNKQHGKALGLCESLLRIDPNNNDARYFAGTVYMAQKEYERARVMFEQLPKHSSAQAQLAKIRTITAPKK